Protein AF-A0AAV3WJQ6-F1 (afdb_monomer_lite)

Foldse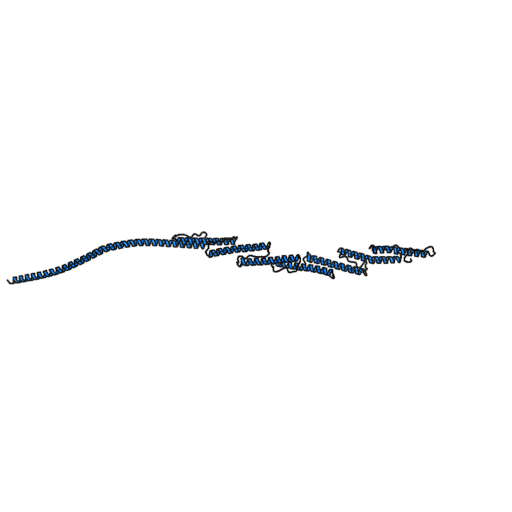ek 3Di:
DVPQDLPDADDLPPVCNVVRVVVNVVSVLSVVLVVLVVCCCCCVPPVVNLPRARDLPSDDDVSSVVSVVVRVVSCLVNVLVVLVVVLVVCVVVVNLVRARDQDDPNRGNDDPSNVVRVVSNVVSVQSVLLVVQVVVLCCCVPPVVVQPDARDGPPDDDPSVVVSVVSNVVSNLSSLLVVLVVVCVVCVVVPNLVRARDRDDDDPSVVVRVVSNVVSLQSVLLVVQLVVLCCCVVPVVVQPRARDGPPDDDPSVVVSVVSRVVSNLSRLLVVLVVVQVVCVVVVNLVRARDRDDDDPSVVVSVVSNVVSVQVVLQVVQLVVLVVCVVVVNADDARDRPPDDDPSVVVSVVSNVVRVVSRVVVVVVVVVVVVVVVVVVVVVVVVVVVVVVVVVVVVVVVVVVVVVVVVVVVVVVVVVVVVVVVVVVVVVVVVVVVVVVVVVVVVVVVVVD

Structure (mmCIF, N/CA/C/O backbone):
data_AF-A0AAV3WJQ6-F1
#
_entry.id   AF-A0AAV3WJQ6-F1
#
loop_
_atom_site.group_PDB
_atom_site.id
_atom_site.type_symbol
_atom_site.label_atom_id
_atom_site.label_alt_id
_atom_site.label_comp_id
_atom_site.label_asym_id
_atom_site.label_entity_id
_atom_site.label_seq_id
_atom_site.pdbx_PDB_ins_code
_atom_site.Cartn_x
_atom_site.Cartn_y
_atom_site.Cartn_z
_atom_site.occupancy
_atom_site.B_iso_or_equiv
_atom_site.auth_seq_id
_atom_site.auth_comp_id
_atom_site.auth_asym_id
_atom_site.auth_atom_id
_atom_site.pdbx_PDB_model_num
ATOM 1 N N . MET A 1 1 ? -66.742 9.494 92.016 1.00 59.69 1 MET A N 1
ATOM 2 C CA . MET A 1 1 ? -66.164 8.379 91.236 1.00 59.69 1 MET A CA 1
ATOM 3 C C . MET A 1 1 ? -67.146 7.681 90.290 1.00 59.69 1 MET A C 1
ATOM 5 O O . MET A 1 1 ? -66.699 6.804 89.562 1.00 59.69 1 MET A O 1
ATOM 9 N N . ARG A 1 2 ? -68.443 8.042 90.217 1.00 55.72 2 ARG A N 1
ATOM 10 C CA . ARG A 1 2 ? -69.219 7.664 89.020 1.00 55.72 2 ARG A CA 1
ATOM 11 C C . ARG A 1 2 ? -68.575 8.334 87.802 1.00 55.72 2 ARG A C 1
ATOM 13 O O . ARG A 1 2 ? -68.083 9.451 87.926 1.00 55.72 2 ARG A O 1
ATOM 20 N N . ASP A 1 3 ? -68.500 7.595 86.702 1.00 70.50 3 ASP A N 1
ATOM 21 C CA . ASP A 1 3 ? -67.992 8.056 85.404 1.00 70.50 3 ASP A CA 1
ATOM 22 C C . ASP A 1 3 ? -66.539 8.569 85.399 1.00 70.50 3 ASP A C 1
ATOM 24 O O . ASP A 1 3 ? -66.148 9.337 84.527 1.00 70.50 3 ASP A O 1
ATOM 28 N N . GLY A 1 4 ? -65.713 8.140 86.363 1.00 72.56 4 GLY A N 1
ATOM 29 C CA . GLY A 1 4 ? -64.303 8.546 86.428 1.00 72.56 4 GLY A CA 1
ATOM 30 C C . GLY A 1 4 ? -64.070 9.972 86.938 1.00 72.56 4 GLY A C 1
ATOM 31 O O . GLY A 1 4 ? -62.961 10.483 86.820 1.00 72.56 4 GLY A O 1
ATOM 32 N N . ASP A 1 5 ? -65.077 10.613 87.540 1.00 79.12 5 ASP A N 1
ATOM 33 C CA . ASP A 1 5 ? -64.906 11.917 88.183 1.00 79.12 5 ASP A CA 1
ATOM 34 C C . ASP A 1 5 ? -64.201 11.775 89.548 1.00 79.12 5 ASP A C 1
ATOM 36 O O . ASP A 1 5 ? -64.776 11.273 90.534 1.00 79.12 5 ASP A O 1
ATOM 40 N N . PHE A 1 6 ? -62.940 12.220 89.582 1.00 81.94 6 PHE A N 1
ATOM 41 C CA . PHE A 1 6 ? -62.073 12.256 90.760 1.00 81.94 6 PHE A CA 1
ATOM 42 C C . PHE A 1 6 ? -61.997 13.649 91.417 1.00 81.94 6 PHE A C 1
ATOM 44 O O . PHE A 1 6 ? -61.128 13.892 92.256 1.00 81.94 6 PHE A O 1
ATOM 51 N N . THR A 1 7 ? -62.913 14.572 91.107 1.00 79.44 7 THR A N 1
ATOM 52 C CA . THR A 1 7 ? -63.024 15.872 91.800 1.00 79.44 7 THR A CA 1
ATOM 53 C C . THR A 1 7 ? -63.850 15.790 93.092 1.00 79.44 7 THR A C 1
ATOM 55 O O . THR A 1 7 ? -63.660 16.588 94.007 1.00 79.44 7 THR A O 1
ATOM 58 N N . VAL A 1 8 ? -64.696 14.763 93.226 1.00 81.12 8 VAL A N 1
ATOM 59 C CA . VAL A 1 8 ? -65.560 14.527 94.398 1.00 81.12 8 VAL A CA 1
ATOM 60 C C . VAL A 1 8 ? -64.744 14.142 95.645 1.00 81.12 8 VAL A C 1
ATOM 62 O O . VAL A 1 8 ? -63.842 13.304 95.563 1.00 81.12 8 VAL A O 1
ATOM 65 N N . ARG A 1 9 ? -65.063 14.722 96.812 1.00 82.38 9 ARG A N 1
ATOM 66 C CA . ARG A 1 9 ? -64.449 14.413 98.123 1.00 82.38 9 ARG A CA 1
ATOM 67 C C . ARG A 1 9 ? -65.520 14.043 99.157 1.00 82.38 9 ARG A C 1
ATOM 69 O O . ARG A 1 9 ? -66.615 14.595 99.118 1.00 82.38 9 ARG A O 1
ATOM 76 N N . LEU A 1 10 ? -65.212 13.111 100.058 1.00 80.94 10 LEU A N 1
ATOM 77 C CA . LEU A 1 10 ? -66.038 12.791 101.228 1.00 80.94 10 LEU A CA 1
ATOM 78 C C . LEU A 1 10 ? -65.756 13.783 102.362 1.00 80.94 10 LEU A C 1
ATOM 80 O O . LEU A 1 10 ? -64.613 14.196 102.547 1.00 80.94 10 LEU A O 1
ATOM 84 N N . ASP A 1 11 ? -66.791 14.145 103.117 1.00 78.00 11 ASP A N 1
ATOM 85 C CA . ASP A 1 11 ? -66.680 15.021 104.289 1.00 78.00 11 ASP A CA 1
ATOM 86 C C . ASP A 1 11 ? -66.056 14.264 105.475 1.00 78.00 11 ASP A C 1
ATOM 88 O O . ASP A 1 11 ? -66.523 13.185 105.842 1.00 78.00 11 ASP A O 1
ATOM 92 N N . GLU A 1 12 ? -64.999 14.824 106.066 1.00 73.19 12 GLU A N 1
ATOM 93 C CA . GLU A 1 12 ? -64.230 14.208 107.157 1.00 73.19 12 GLU A CA 1
ATOM 94 C C . GLU A 1 12 ? -64.911 14.356 108.532 1.00 73.19 12 GLU A C 1
ATOM 96 O O . GLU A 1 12 ? -64.542 13.667 109.482 1.00 73.19 12 GLU A O 1
ATOM 101 N N . ASN A 1 13 ? -65.948 15.196 108.645 1.00 70.94 13 ASN A N 1
ATOM 102 C CA . ASN A 1 13 ? -66.600 15.528 109.919 1.00 70.94 13 ASN A CA 1
ATOM 103 C C . ASN A 1 13 ? -67.795 14.626 110.300 1.00 70.94 13 ASN A C 1
ATOM 105 O O . ASN A 1 13 ? -68.429 14.845 111.331 1.00 70.94 13 ASN A O 1
ATOM 109 N N . ASN A 1 14 ? -68.131 13.606 109.504 1.00 61.78 14 ASN A N 1
ATOM 110 C CA . ASN A 1 14 ? -69.386 12.842 109.630 1.00 61.78 14 ASN A CA 1
ATOM 111 C C . ASN A 1 14 ? -69.317 11.560 110.499 1.00 61.78 14 ASN A C 1
ATOM 113 O O . ASN A 1 14 ? -70.171 10.684 110.374 1.00 61.78 14 ASN A O 1
ATOM 117 N N . GLY A 1 15 ? -68.314 11.422 111.373 1.00 64.31 15 GLY A N 1
ATOM 118 C CA . GLY A 1 15 ? -68.121 10.228 112.215 1.00 64.31 15 GLY A CA 1
ATOM 119 C C . GLY A 1 15 ? -67.409 9.051 111.527 1.00 64.31 15 GLY A C 1
ATOM 120 O O . GLY A 1 15 ? -67.089 8.072 112.194 1.00 64.31 15 GLY A O 1
ATOM 121 N N . LEU A 1 16 ? -67.096 9.159 110.228 1.00 69.00 16 LEU A N 1
ATOM 122 C CA . LEU A 1 16 ? -66.288 8.207 109.446 1.00 69.00 16 LEU A CA 1
ATOM 123 C C . LEU A 1 16 ? -64.970 8.844 108.957 1.00 69.00 16 LEU A C 1
ATOM 125 O O . LEU A 1 16 ? -64.480 8.512 107.876 1.00 69.00 16 LEU A O 1
ATOM 129 N N . GLY A 1 17 ? -64.404 9.771 109.739 1.00 73.62 17 GLY A N 1
ATOM 130 C CA . GLY A 1 17 ? -63.291 10.642 109.333 1.00 73.62 17 GLY A CA 1
ATOM 131 C C . GLY A 1 17 ? -62.084 9.907 108.743 1.00 73.62 17 GLY A C 1
ATOM 132 O O . GLY A 1 17 ? -61.611 10.281 107.677 1.00 73.62 17 GLY A O 1
ATOM 133 N N . GLU A 1 18 ? -61.649 8.794 109.343 1.00 74.00 18 GLU A N 1
ATOM 134 C CA . GLU A 1 18 ? -60.526 8.003 108.809 1.00 74.00 18 GLU A CA 1
ATOM 135 C C . GLU A 1 18 ? -60.824 7.394 107.427 1.00 74.00 18 GLU A C 1
ATOM 137 O O . GLU A 1 18 ? -59.960 7.379 106.548 1.00 74.00 18 GLU A O 1
ATOM 142 N N . ILE A 1 19 ? -62.060 6.939 107.193 1.00 77.44 19 ILE A N 1
ATOM 143 C CA . ILE A 1 19 ? -62.484 6.382 105.900 1.00 77.44 19 ILE A CA 1
ATOM 144 C C . ILE A 1 19 ? -62.585 7.497 104.856 1.00 77.44 19 ILE A C 1
ATOM 146 O O . ILE A 1 19 ? -62.147 7.309 103.720 1.00 77.44 19 ILE A O 1
ATOM 150 N N . ALA A 1 20 ? -63.116 8.663 105.234 1.00 80.06 20 ALA A N 1
ATOM 151 C CA . ALA A 1 20 ? -63.182 9.834 104.365 1.00 80.06 20 ALA A CA 1
ATOM 152 C C . ALA A 1 20 ? -61.778 10.305 103.950 1.00 80.06 20 ALA A C 1
ATOM 154 O O . ALA A 1 20 ? -61.546 10.533 102.762 1.00 80.06 20 ALA A O 1
ATOM 155 N N . THR A 1 21 ? -60.819 10.349 104.879 1.00 82.50 21 THR A N 1
ATOM 156 C CA . THR A 1 21 ? -59.425 10.710 104.592 1.00 82.50 21 THR A CA 1
ATOM 157 C C . THR A 1 21 ? -58.754 9.710 103.649 1.00 82.50 21 THR A C 1
ATOM 159 O O . THR A 1 21 ? -58.182 10.116 102.635 1.00 82.50 21 THR A O 1
ATOM 162 N N . VAL A 1 22 ? -58.852 8.401 103.912 1.00 81.50 22 VAL A N 1
ATOM 163 C CA . VAL A 1 22 ? -58.259 7.359 103.048 1.00 81.50 22 VAL A CA 1
ATOM 164 C C . VAL A 1 22 ? -58.896 7.369 101.654 1.00 81.50 22 VAL A C 1
ATOM 166 O O . VAL A 1 22 ? -58.194 7.281 100.643 1.00 81.50 22 VAL A O 1
ATOM 169 N N . PHE A 1 23 ? -60.217 7.541 101.573 1.00 82.38 23 PHE A N 1
ATOM 170 C CA . PHE A 1 23 ? -60.932 7.665 100.305 1.00 82.38 23 PHE A CA 1
ATOM 171 C C . PHE A 1 23 ? -60.496 8.913 99.530 1.00 82.38 23 PHE A C 1
ATOM 173 O O . PHE A 1 23 ? -60.166 8.820 98.349 1.00 82.38 23 PHE A O 1
ATOM 180 N N . ASN A 1 24 ? -60.428 10.074 100.184 1.00 83.44 24 ASN A N 1
ATOM 181 C CA . ASN A 1 24 ? -59.987 11.323 99.562 1.00 83.44 24 ASN A CA 1
ATOM 182 C C . ASN A 1 24 ? -58.533 11.241 99.075 1.00 83.44 24 ASN A C 1
ATOM 184 O O . ASN A 1 24 ? -58.221 11.749 97.994 1.00 83.44 24 ASN A O 1
ATOM 188 N N . GLN A 1 25 ? -57.654 10.558 99.816 1.00 82.25 25 GLN A N 1
ATOM 189 C CA . GLN A 1 25 ? -56.284 10.264 99.385 1.00 82.25 25 GLN A CA 1
ATOM 190 C C . GLN A 1 25 ? -56.263 9.363 98.143 1.00 82.25 25 GLN A C 1
ATOM 192 O O . GLN A 1 25 ? -55.570 9.679 97.177 1.00 82.25 25 GLN A O 1
ATOM 197 N N . MET A 1 26 ? -57.061 8.292 98.114 1.00 81.62 26 MET A N 1
ATOM 198 C CA . MET A 1 26 ? -57.174 7.402 96.952 1.00 81.62 26 MET A CA 1
ATOM 199 C C . MET A 1 26 ? -57.709 8.132 95.711 1.00 81.62 26 MET A C 1
ATOM 201 O O . MET A 1 26 ? -57.198 7.941 94.608 1.00 81.62 26 MET A O 1
ATOM 205 N N . VAL A 1 27 ? -58.718 8.991 95.876 1.00 83.75 27 VAL A N 1
ATOM 206 C CA . VAL A 1 27 ? -59.260 9.818 94.790 1.00 83.75 27 VAL A CA 1
ATOM 207 C C . VAL A 1 27 ? -58.209 10.813 94.285 1.00 83.75 27 VAL A C 1
ATOM 209 O O . VAL A 1 27 ? -58.065 10.990 93.078 1.00 83.75 27 VAL A O 1
ATOM 212 N N . SER A 1 28 ? -57.430 11.419 95.185 1.00 84.38 28 SER A N 1
ATOM 213 C CA . SER A 1 28 ? -56.337 12.330 94.826 1.00 84.38 28 SER A CA 1
ATOM 214 C C . SER A 1 28 ? -55.247 11.633 93.999 1.00 84.38 28 SER A C 1
ATOM 216 O O . SER A 1 28 ? -54.836 12.153 92.962 1.00 84.38 28 SER A O 1
ATOM 218 N N . VAL A 1 29 ? -54.822 10.427 94.397 1.00 83.31 29 VAL A N 1
ATOM 219 C CA . VAL A 1 29 ? -53.823 9.635 93.653 1.00 83.31 29 VAL A CA 1
ATOM 220 C C . VAL A 1 29 ? -54.355 9.211 92.279 1.00 83.31 29 VAL A C 1
ATOM 222 O O . VAL A 1 29 ? -53.628 9.317 91.295 1.00 83.31 29 VAL A O 1
ATOM 225 N N . ASN A 1 30 ? -55.627 8.814 92.180 1.00 83.25 30 ASN A N 1
ATOM 226 C CA . ASN A 1 30 ? -56.271 8.499 90.901 1.00 83.25 30 ASN A CA 1
ATOM 227 C C . ASN A 1 30 ? -56.354 9.706 89.953 1.00 83.25 30 ASN A C 1
ATOM 229 O O . ASN A 1 30 ? -56.028 9.587 88.773 1.00 83.25 30 ASN A O 1
ATOM 233 N N . GLN A 1 31 ? -56.751 10.879 90.462 1.00 84.88 31 GLN A N 1
ATOM 234 C CA . GLN A 1 31 ? -56.797 12.108 89.663 1.00 84.88 31 GLN A CA 1
ATOM 235 C C . GLN A 1 31 ? -55.410 12.457 89.113 1.00 84.88 31 GLN A C 1
ATOM 237 O O . GLN A 1 31 ? -55.280 12.812 87.943 1.00 84.88 31 GLN A O 1
ATOM 242 N N . LYS A 1 32 ? -54.371 12.341 89.949 1.00 83.06 32 LYS A N 1
ATOM 243 C CA . LYS A 1 32 ? -52.980 12.558 89.536 1.00 83.06 32 LYS A CA 1
ATOM 244 C C . LYS A 1 32 ? -52.532 11.550 88.482 1.00 83.06 32 LYS A C 1
ATOM 246 O O . LYS A 1 32 ? -51.954 11.953 87.484 1.00 83.06 32 LYS A O 1
ATOM 251 N N . PHE A 1 33 ? -52.843 10.267 88.667 1.00 82.50 33 PHE A N 1
ATOM 252 C CA . PHE A 1 33 ? -52.517 9.210 87.707 1.00 82.50 33 PHE A CA 1
ATOM 253 C C . PHE A 1 33 ? -53.078 9.517 86.312 1.00 82.50 33 PHE A C 1
ATOM 255 O O . PHE A 1 33 ? -52.342 9.490 85.330 1.00 82.50 33 PHE A O 1
ATOM 262 N N . VAL A 1 34 ? -54.358 9.891 86.220 1.00 81.44 34 VAL A N 1
ATOM 263 C CA . VAL A 1 34 ? -54.983 10.264 84.940 1.00 81.44 34 VAL A CA 1
ATOM 264 C C . VAL A 1 34 ? -54.354 11.529 84.349 1.00 81.44 34 VAL A C 1
ATOM 266 O O . VAL A 1 34 ? -54.080 11.570 83.150 1.00 81.44 34 VAL A O 1
ATOM 269 N N . ASN A 1 35 ? -54.071 12.536 85.180 1.00 83.69 35 ASN A N 1
ATOM 270 C CA . ASN A 1 35 ? -53.439 13.777 84.729 1.00 83.69 35 ASN A CA 1
ATOM 271 C C . ASN A 1 35 ? -52.022 13.560 84.180 1.00 83.69 35 ASN A C 1
ATOM 273 O O . ASN A 1 35 ? -51.622 14.287 83.279 1.00 83.69 35 ASN A O 1
ATOM 277 N N . GLU A 1 36 ? -51.284 12.566 84.677 1.00 82.88 36 GLU A N 1
ATOM 278 C CA . GLU A 1 36 ? -49.950 12.207 84.176 1.00 82.88 36 GLU A CA 1
ATOM 279 C C . GLU A 1 36 ? -49.996 11.385 82.872 1.00 82.88 36 GLU A C 1
ATOM 281 O O . GLU A 1 36 ? -49.070 11.448 82.062 1.00 82.88 36 GLU A O 1
ATOM 286 N N . LEU A 1 37 ? -51.084 10.650 82.609 1.00 79.06 37 LEU A N 1
ATOM 287 C CA . LEU A 1 37 ? -51.245 9.884 81.365 1.00 79.06 37 LEU A CA 1
ATOM 288 C C . LEU A 1 37 ? -51.600 10.759 80.152 1.00 79.06 37 LEU A C 1
ATOM 290 O O . LEU A 1 37 ? -51.193 10.448 79.030 1.00 79.06 37 LEU A O 1
ATOM 294 N N . ILE A 1 38 ? -52.330 11.860 80.354 1.00 80.88 38 ILE A N 1
ATOM 295 C CA . ILE A 1 38 ? -52.763 12.760 79.268 1.00 80.88 38 ILE A CA 1
ATOM 296 C C . ILE A 1 38 ? -51.564 13.361 78.495 1.00 80.88 38 ILE A C 1
ATOM 298 O O . ILE A 1 38 ? -51.551 13.259 77.265 1.00 80.88 38 ILE A O 1
ATOM 302 N N . PRO A 1 39 ? -50.518 13.914 79.147 1.00 78.06 39 PRO A N 1
ATOM 303 C CA . PRO A 1 39 ? -49.342 14.450 78.461 1.00 78.06 39 PRO A CA 1
ATOM 304 C C . PRO A 1 39 ? -48.526 13.409 77.692 1.00 78.06 39 PRO A C 1
ATOM 306 O O . PRO A 1 39 ? -47.880 13.766 76.701 1.00 78.06 39 PRO A O 1
ATOM 309 N N . ILE A 1 40 ? -48.520 12.147 78.140 1.00 77.00 40 ILE A N 1
ATOM 310 C CA . ILE A 1 40 ? -47.870 11.038 77.425 1.00 77.00 40 ILE A CA 1
ATOM 311 C C . ILE A 1 40 ? -48.646 10.730 76.155 1.00 77.00 40 ILE A C 1
ATOM 313 O O . ILE A 1 40 ? -48.056 10.689 75.079 1.00 77.00 40 ILE A O 1
ATOM 317 N N . HIS A 1 41 ? -49.966 10.580 76.266 1.00 74.56 41 HIS A N 1
ATOM 318 C CA . HIS A 1 41 ? -50.829 10.368 75.112 1.00 74.56 41 HIS A CA 1
ATOM 319 C C . HIS A 1 41 ? -50.674 11.497 74.079 1.00 74.56 41 HIS A C 1
ATOM 321 O O . HIS A 1 41 ? -50.383 11.221 72.919 1.00 74.56 41 HIS A O 1
ATOM 327 N N . GLN A 1 42 ? -50.782 12.763 74.496 1.00 76.62 42 GLN A N 1
ATOM 328 C CA . GLN A 1 42 ? -50.598 13.921 73.607 1.00 76.62 42 GLN A CA 1
ATOM 329 C C . GLN A 1 42 ? -49.186 13.974 73.011 1.00 76.62 42 GLN A C 1
ATOM 331 O O . GLN A 1 42 ? -49.020 14.166 71.810 1.00 76.62 42 GLN A O 1
ATOM 336 N N . GLY A 1 43 ? -48.154 13.729 73.824 1.00 74.62 43 GLY A N 1
ATOM 337 C CA . GLY A 1 43 ? -46.769 13.720 73.356 1.00 74.62 43 GLY A CA 1
ATOM 338 C C . GLY A 1 43 ? -46.508 12.663 72.283 1.00 74.62 43 GLY A C 1
ATOM 339 O O . GLY A 1 43 ? -45.862 12.964 71.283 1.00 74.62 43 GLY A O 1
ATOM 340 N N . VAL A 1 44 ? -47.033 11.449 72.463 1.00 71.19 44 VAL A N 1
ATOM 341 C CA . VAL A 1 44 ? -46.847 10.334 71.524 1.00 71.19 44 VAL A CA 1
ATOM 342 C C . VAL A 1 44 ? -47.699 10.508 70.263 1.00 71.19 44 VAL A C 1
ATOM 344 O O . VAL A 1 44 ? -47.200 10.266 69.167 1.00 71.19 44 VAL A O 1
ATOM 347 N N . VAL A 1 45 ? -48.959 10.930 70.400 1.00 68.06 45 VAL A N 1
ATOM 348 C CA . VAL A 1 45 ? -49.929 10.967 69.291 1.00 68.06 45 VAL A CA 1
ATOM 349 C C . VAL A 1 45 ? -49.848 12.258 68.473 1.00 68.06 45 VAL A C 1
ATOM 351 O O . VAL A 1 45 ? -49.933 12.200 67.250 1.00 68.06 45 VAL A O 1
ATOM 354 N N . GLU A 1 46 ? -49.682 13.415 69.115 1.00 67.06 46 GLU A N 1
ATOM 355 C CA . GLU A 1 46 ? -49.757 14.721 68.441 1.00 67.06 46 GLU A CA 1
ATOM 356 C C . GLU A 1 46 ? -48.372 15.275 68.092 1.00 67.06 46 GLU A C 1
ATOM 358 O O . GLU A 1 46 ? -48.185 15.865 67.030 1.00 67.06 46 GLU A O 1
ATOM 363 N N . GLU A 1 47 ? -47.385 15.079 68.973 1.00 68.19 47 GLU A N 1
ATOM 364 C CA . GLU A 1 47 ? -46.062 15.704 68.836 1.00 68.19 47 GLU A CA 1
ATOM 365 C C . GLU A 1 47 ? -44.971 14.745 68.327 1.00 68.19 47 GLU A C 1
ATOM 367 O O . GLU A 1 47 ? -43.857 15.187 68.041 1.00 68.19 47 GLU A O 1
ATOM 372 N N . GLY A 1 48 ? -45.236 13.432 68.277 1.00 66.81 48 GLY A N 1
ATOM 373 C CA . GLY A 1 48 ? -44.216 12.408 68.002 1.00 66.81 48 GLY A CA 1
ATOM 374 C C . GLY A 1 48 ? -43.087 12.360 69.047 1.00 66.81 48 GLY A C 1
ATOM 375 O O . GLY A 1 48 ? -42.036 11.761 68.815 1.00 66.81 48 GLY A O 1
ATOM 376 N N . LYS A 1 49 ? -43.280 12.996 70.211 1.00 73.81 49 LYS A N 1
ATOM 377 C CA . LYS A 1 49 ? -42.336 13.030 71.333 1.00 73.81 49 LYS A CA 1
ATOM 378 C C . LYS A 1 49 ? -42.515 11.792 72.189 1.00 73.81 49 LYS A C 1
ATOM 380 O O . LYS A 1 49 ? -43.217 11.775 73.197 1.00 73.81 49 LYS A O 1
ATOM 385 N N . VAL A 1 50 ? -41.803 10.766 71.773 1.00 68.75 50 VAL A N 1
ATOM 386 C CA . VAL A 1 50 ? -41.889 9.412 72.301 1.00 68.75 50 VAL A CA 1
ATOM 387 C C . VAL A 1 50 ? -41.131 9.179 73.621 1.00 68.75 50 VAL A C 1
ATOM 389 O O . VAL A 1 50 ? -41.270 8.131 74.237 1.00 68.75 50 VAL A O 1
ATOM 392 N N . ASN A 1 51 ? -40.390 10.174 74.113 1.00 70.62 51 ASN A N 1
ATOM 393 C CA . ASN A 1 51 ? -39.516 10.031 75.286 1.00 70.62 51 ASN A CA 1
ATOM 394 C C . ASN A 1 51 ? -40.183 10.454 76.612 1.00 70.62 51 ASN A C 1
ATOM 396 O O . ASN A 1 51 ? -39.506 10.540 77.636 1.00 70.62 51 ASN A O 1
ATOM 400 N N . LYS A 1 52 ? -41.478 10.807 76.608 1.00 74.00 52 LYS A N 1
ATOM 401 C CA . LYS A 1 52 ? -42.185 11.234 77.828 1.00 74.00 52 LYS A CA 1
ATOM 402 C C . LYS A 1 52 ? -42.532 10.014 78.690 1.00 74.00 52 LYS A C 1
ATOM 404 O O . LYS A 1 52 ? -43.169 9.083 78.209 1.00 74.00 52 LYS A O 1
ATOM 409 N N . GLN A 1 53 ? -42.153 10.058 79.965 1.00 76.56 53 GLN A N 1
ATOM 410 C CA . GLN A 1 53 ? -42.437 9.031 80.974 1.00 76.56 53 GLN A CA 1
ATOM 411 C C . GLN A 1 53 ? -43.112 9.671 82.190 1.00 76.56 53 GLN A C 1
ATOM 413 O O . GLN A 1 53 ? -42.841 10.834 82.499 1.00 76.56 53 GLN A O 1
ATOM 418 N N . VAL A 1 54 ? -43.952 8.914 82.901 1.00 77.88 54 VAL A N 1
ATOM 419 C CA . VAL A 1 54 ? -44.540 9.395 84.162 1.00 77.88 54 VAL A CA 1
ATOM 420 C C . VAL A 1 54 ? -43.499 9.308 85.273 1.00 77.88 54 VAL A C 1
ATOM 422 O O . VAL A 1 54 ? -42.817 8.292 85.421 1.00 77.88 54 VAL A O 1
ATOM 425 N N . ALA A 1 55 ? -43.399 10.353 86.094 1.00 76.56 55 ALA A N 1
ATOM 426 C CA . ALA A 1 55 ? -42.495 10.376 87.236 1.00 76.56 55 ALA A CA 1
ATOM 427 C C . ALA A 1 55 ? -42.974 9.456 88.380 1.00 76.56 55 ALA A C 1
ATOM 429 O O . ALA A 1 55 ? -44.075 9.606 88.905 1.00 76.56 55 ALA A O 1
ATOM 430 N N . HIS A 1 56 ? -42.101 8.563 88.863 1.00 69.00 56 HIS A N 1
ATOM 431 C CA . HIS A 1 56 ? -42.426 7.625 89.956 1.00 69.00 56 HIS A CA 1
ATOM 432 C C . HIS A 1 56 ? -42.612 8.290 91.333 1.00 69.00 56 HIS A C 1
ATOM 434 O O . HIS A 1 56 ? -43.153 7.671 92.245 1.00 69.00 56 HIS A O 1
ATOM 440 N N . LYS A 1 57 ? -42.145 9.534 91.520 1.00 66.94 57 LYS A N 1
ATOM 441 C CA . LYS A 1 57 ? -41.994 10.168 92.846 1.00 66.94 57 LYS A CA 1
ATOM 442 C C . LYS A 1 57 ? -43.309 10.372 93.609 1.00 66.94 57 LYS A C 1
ATOM 444 O O . LYS A 1 57 ? -43.268 10.560 94.822 1.00 66.94 57 LYS A O 1
ATOM 449 N N . GLU A 1 58 ? -44.450 10.325 92.927 1.00 69.38 58 GLU A N 1
ATOM 450 C CA . GLU A 1 58 ? -45.760 10.629 93.515 1.00 69.38 58 GLU A CA 1
ATOM 451 C C . GLU A 1 58 ? -46.667 9.406 93.727 1.00 69.38 58 GLU A C 1
ATOM 453 O O . GLU A 1 58 ? -47.715 9.528 94.364 1.00 69.38 58 GLU A O 1
ATOM 458 N N . PHE A 1 59 ? -46.260 8.223 93.257 1.00 79.75 59 PHE A N 1
ATOM 459 C CA . PHE A 1 59 ? -47.061 6.997 93.314 1.00 79.75 59 PHE A CA 1
ATOM 460 C C . PHE A 1 59 ? -46.412 5.956 94.231 1.00 79.75 59 PHE A C 1
ATOM 462 O O . PHE A 1 59 ? -45.190 5.811 94.258 1.00 79.75 59 PHE A O 1
ATOM 469 N N . LYS A 1 60 ? -47.227 5.218 94.996 1.00 79.06 60 LYS A N 1
ATOM 470 C CA . LYS A 1 60 ? -46.769 4.144 95.896 1.00 79.06 60 LYS A CA 1
ATOM 471 C C . LYS A 1 60 ? -47.573 2.863 95.678 1.00 79.06 60 LYS A C 1
ATOM 473 O O . LYS A 1 60 ? -48.765 2.916 95.374 1.00 79.06 60 LYS A O 1
ATOM 478 N N . GLY A 1 61 ? -46.940 1.713 95.908 1.00 81.88 61 GLY A N 1
ATOM 479 C CA . GLY A 1 61 ? -47.590 0.402 95.836 1.00 81.88 61 GLY A CA 1
ATOM 480 C C . GLY A 1 61 ? -47.979 0.015 94.406 1.00 81.88 61 GLY A C 1
ATOM 481 O O . GLY A 1 61 ? -47.199 0.185 93.474 1.00 81.88 61 GLY A O 1
ATOM 482 N N . THR A 1 62 ? -49.194 -0.500 94.218 1.00 80.25 62 THR A N 1
ATOM 483 C CA . THR A 1 62 ? -49.703 -0.955 92.908 1.00 80.25 62 THR A CA 1
ATOM 484 C C . THR A 1 62 ? -49.849 0.165 91.873 1.00 80.25 62 THR A C 1
ATOM 486 O O . THR A 1 62 ? -49.803 -0.101 90.672 1.00 80.25 62 THR A O 1
ATOM 489 N N . TRP A 1 63 ? -49.963 1.422 92.311 1.00 81.75 63 TRP A N 1
ATOM 490 C CA . TRP A 1 63 ? -49.936 2.586 91.420 1.00 81.75 63 TRP A CA 1
ATOM 491 C C . TRP A 1 63 ? -48.576 2.754 90.747 1.00 81.75 63 TRP A C 1
ATOM 493 O O . TRP A 1 63 ? -48.527 3.036 89.554 1.00 81.75 63 TRP A O 1
ATOM 503 N N . THR A 1 64 ? -47.484 2.509 91.480 1.00 84.00 64 THR A N 1
ATOM 504 C CA . THR A 1 64 ? -46.131 2.488 90.912 1.00 84.00 64 THR A CA 1
ATOM 505 C C . THR A 1 64 ? -46.033 1.389 89.861 1.00 84.00 64 THR A C 1
ATOM 507 O O . THR A 1 64 ? -45.716 1.691 88.724 1.00 84.00 64 THR A O 1
ATOM 510 N N . ALA A 1 65 ? -46.465 0.162 90.175 1.00 83.25 65 ALA A N 1
ATOM 511 C CA . ALA A 1 65 ? -46.455 -0.943 89.210 1.00 83.25 65 ALA A CA 1
ATOM 512 C C . ALA A 1 65 ? -47.275 -0.654 87.932 1.00 83.25 65 ALA A C 1
ATOM 514 O O . ALA A 1 65 ? -46.921 -1.112 86.850 1.00 83.25 65 ALA A O 1
ATOM 515 N N . SER A 1 66 ? -48.362 0.119 88.040 1.00 82.44 66 SER A N 1
ATOM 516 C CA . SER A 1 66 ? -49.175 0.523 86.882 1.00 82.44 66 SER A CA 1
ATOM 517 C C . SER A 1 66 ? -48.460 1.560 86.011 1.00 82.44 66 SER A C 1
ATOM 519 O O . SER A 1 66 ? -48.491 1.461 84.786 1.00 82.44 66 SER A O 1
ATOM 521 N N . ILE A 1 67 ? -47.790 2.535 86.636 1.00 83.69 67 ILE A N 1
ATOM 522 C CA . ILE A 1 67 ? -46.927 3.498 85.942 1.00 83.69 67 ILE A CA 1
ATOM 523 C C . ILE A 1 67 ? -45.746 2.794 85.276 1.00 83.69 67 ILE A C 1
ATOM 525 O O . ILE A 1 67 ? -45.458 3.070 84.114 1.00 83.69 67 ILE A O 1
ATOM 529 N N . ASP A 1 68 ? -45.116 1.853 85.976 1.00 83.25 68 ASP A N 1
ATOM 530 C CA . ASP A 1 68 ? -44.008 1.053 85.461 1.00 83.25 68 ASP A CA 1
ATOM 531 C C . ASP A 1 68 ? -44.452 0.286 84.211 1.00 83.25 68 ASP A C 1
ATOM 533 O O . ASP A 1 68 ? -43.789 0.369 83.184 1.00 83.25 68 ASP A O 1
ATOM 537 N N . ALA A 1 69 ? -45.623 -0.360 84.245 1.00 84.06 69 ALA A N 1
ATOM 538 C CA . ALA A 1 69 ? -46.170 -1.080 83.096 1.00 84.06 69 ALA A CA 1
ATOM 539 C C . ALA A 1 69 ? -46.447 -0.166 81.886 1.00 84.06 69 ALA A C 1
ATOM 541 O O . ALA A 1 69 ? -46.161 -0.544 80.749 1.00 84.06 69 ALA A O 1
ATOM 542 N N . VAL A 1 70 ? -46.979 1.045 82.106 1.00 82.56 70 VAL A N 1
ATOM 543 C CA . VAL A 1 70 ? -47.202 2.024 81.027 1.00 82.56 70 VAL A CA 1
ATOM 544 C C . VAL A 1 70 ? -45.872 2.521 80.461 1.00 82.56 70 VAL A C 1
ATOM 546 O O . VAL A 1 70 ? -45.692 2.515 79.243 1.00 82.56 70 VAL A O 1
ATOM 549 N N . ASN A 1 71 ? -44.929 2.909 81.320 1.00 83.25 71 ASN A N 1
ATOM 550 C CA . ASN A 1 71 ? -43.604 3.370 80.908 1.00 83.25 71 ASN A CA 1
ATOM 551 C C . ASN A 1 71 ? -42.831 2.260 80.171 1.00 83.25 71 ASN A C 1
ATOM 553 O O . ASN A 1 71 ? -42.217 2.529 79.140 1.00 83.25 71 ASN A O 1
ATOM 557 N N . GLU A 1 72 ? -42.896 1.006 80.632 1.00 82.50 72 GLU A N 1
ATOM 558 C CA . GLU A 1 72 ? -42.312 -0.153 79.945 1.00 82.50 72 GLU A CA 1
ATOM 559 C C . GLU A 1 72 ? -42.955 -0.391 78.578 1.00 82.50 72 GLU A C 1
ATOM 561 O O . GLU A 1 72 ? -42.240 -0.662 77.609 1.00 82.50 72 GLU A O 1
ATOM 566 N N . MET A 1 73 ? -44.281 -0.260 78.464 1.00 82.69 73 MET A N 1
ATOM 567 C CA . MET A 1 73 ? -44.979 -0.393 77.185 1.00 82.69 73 MET A CA 1
ATOM 568 C C . MET A 1 73 ? -44.551 0.704 76.205 1.00 82.69 73 MET A C 1
ATOM 570 O O . MET A 1 73 ? -44.235 0.398 75.056 1.00 82.69 73 MET A O 1
ATOM 574 N N . VAL A 1 74 ? -44.486 1.960 76.660 1.00 81.62 74 VAL A N 1
ATOM 575 C CA . VAL A 1 74 ? -43.994 3.089 75.857 1.00 81.62 74 VAL A CA 1
ATOM 576 C C . VAL A 1 74 ? -42.558 2.812 75.414 1.00 81.62 74 VAL A C 1
ATOM 578 O O . VAL A 1 74 ? -42.305 2.749 74.217 1.00 81.62 74 VAL A O 1
ATOM 581 N N . ASN A 1 75 ? -41.638 2.516 76.332 1.00 79.50 75 ASN A N 1
ATOM 582 C CA . ASN A 1 75 ? -40.239 2.227 75.993 1.00 79.50 75 ASN A CA 1
ATOM 583 C C . ASN A 1 75 ? -40.104 1.058 74.997 1.00 79.50 75 ASN A C 1
ATOM 585 O O . ASN A 1 75 ? -39.318 1.134 74.051 1.00 79.50 75 ASN A O 1
ATOM 589 N N . SER A 1 76 ? -40.915 0.007 75.158 1.00 80.06 76 SER A N 1
ATOM 590 C CA . SER A 1 76 ? -40.918 -1.175 74.283 1.00 80.06 76 SER A CA 1
ATOM 591 C C . SER A 1 76 ? -41.422 -0.896 72.861 1.00 80.06 76 SER A C 1
ATOM 593 O O . SER A 1 76 ? -41.090 -1.647 71.945 1.00 80.06 76 SER A O 1
ATOM 595 N N . LEU A 1 77 ? -42.216 0.160 72.656 1.00 80.50 77 LEU A N 1
ATOM 596 C CA . LEU A 1 77 ? -42.673 0.610 71.334 1.00 80.50 77 LEU A CA 1
ATOM 597 C C . LEU A 1 77 ? -41.738 1.671 70.735 1.00 80.50 77 LEU A C 1
ATOM 599 O O . LEU A 1 77 ? -41.492 1.701 69.527 1.00 80.50 77 LEU A O 1
ATOM 603 N N . VAL A 1 78 ? -41.218 2.547 71.587 1.00 81.56 78 VAL A N 1
ATOM 604 C CA . VAL A 1 78 ? -40.472 3.742 71.203 1.00 81.56 78 VAL A CA 1
ATOM 605 C C . VAL A 1 78 ? -39.053 3.412 70.772 1.00 81.56 78 VAL A C 1
ATOM 607 O O . VAL A 1 78 ? -38.644 3.833 69.689 1.00 81.56 78 VAL A O 1
ATOM 610 N N . ASN A 1 79 ? -38.330 2.612 71.560 1.00 82.06 79 ASN A N 1
ATOM 611 C CA . ASN A 1 79 ? -36.932 2.294 71.272 1.00 82.06 79 ASN A CA 1
ATOM 612 C C . ASN A 1 79 ? -36.763 1.632 69.886 1.00 82.06 79 ASN A C 1
ATOM 614 O O . ASN A 1 79 ? -35.968 2.135 69.090 1.00 82.06 79 ASN A O 1
ATOM 618 N N . PRO A 1 80 ? -37.552 0.600 69.506 1.00 84.75 80 PRO A N 1
ATOM 619 C CA . PRO A 1 80 ? -37.486 0.035 68.156 1.00 84.75 80 PRO A CA 1
ATOM 620 C C . PRO A 1 80 ? -37.840 1.033 67.047 1.00 84.75 80 PRO A C 1
ATOM 622 O O . PRO A 1 80 ? -37.306 0.944 65.946 1.00 84.75 80 PRO A O 1
ATOM 625 N N . THR A 1 81 ? -38.742 1.981 67.308 1.00 84.81 81 THR A N 1
ATOM 626 C CA . THR A 1 81 ? -39.159 2.975 66.307 1.00 84.81 81 THR A CA 1
ATOM 627 C C . THR A 1 81 ? -38.043 3.983 66.027 1.00 84.81 81 THR A C 1
ATOM 629 O O . THR A 1 81 ? -37.784 4.303 64.866 1.00 84.81 81 THR A O 1
ATOM 632 N N . ILE A 1 82 ? -37.334 4.427 67.070 1.00 85.25 82 ILE A N 1
ATOM 633 C CA . ILE A 1 82 ? -36.137 5.269 66.936 1.00 85.25 82 ILE A CA 1
ATOM 634 C C . ILE A 1 82 ? -35.049 4.521 66.156 1.00 85.25 82 ILE A C 1
ATOM 636 O O . ILE A 1 82 ? -34.462 5.083 65.233 1.00 85.25 82 ILE A O 1
ATOM 640 N N . GLU A 1 83 ? -34.832 3.239 66.457 1.00 86.88 83 GLU A N 1
ATOM 641 C CA . GLU A 1 83 ? -33.852 2.416 65.741 1.00 86.88 83 GLU A CA 1
ATOM 642 C C . GLU A 1 83 ? -34.204 2.209 64.262 1.00 86.88 83 GLU A C 1
ATOM 644 O O . GLU A 1 83 ? -33.338 2.321 63.394 1.00 86.88 83 GLU A O 1
ATOM 649 N N . ILE A 1 84 ? -35.481 1.985 63.936 1.00 90.19 84 ILE A N 1
ATOM 650 C CA . ILE A 1 84 ? -35.944 1.941 62.540 1.00 90.19 84 ILE A CA 1
ATOM 651 C C . ILE A 1 84 ? -35.638 3.268 61.838 1.00 90.19 84 ILE A C 1
ATOM 653 O O . ILE A 1 84 ? -35.098 3.264 60.731 1.00 90.19 84 ILE A O 1
ATOM 657 N N . ALA A 1 85 ? -35.949 4.400 62.476 1.00 88.69 85 ALA A N 1
ATOM 658 C CA . ALA A 1 85 ? -35.685 5.720 61.914 1.00 88.69 85 ALA A CA 1
ATOM 659 C C . ALA A 1 85 ? -34.182 5.963 61.700 1.00 88.69 85 ALA A C 1
ATOM 661 O O . ALA A 1 85 ? -33.801 6.496 60.658 1.00 88.69 85 ALA A O 1
ATOM 662 N N . ARG A 1 86 ? -33.324 5.519 62.628 1.00 92.44 86 ARG A N 1
ATOM 663 C CA . ARG A 1 86 ? -31.861 5.596 62.501 1.00 92.44 86 ARG A CA 1
ATOM 664 C C . ARG A 1 86 ? -31.362 4.819 61.284 1.00 92.44 86 ARG A C 1
ATOM 666 O O . ARG A 1 86 ? -30.619 5.376 60.479 1.00 92.44 86 ARG A O 1
ATOM 673 N N . VAL A 1 87 ? -31.783 3.561 61.126 1.00 93.06 87 VAL A N 1
ATOM 674 C CA . VAL A 1 87 ? -31.360 2.716 59.996 1.00 93.06 87 VAL A CA 1
ATOM 675 C C . VAL A 1 87 ? -31.875 3.281 58.674 1.00 93.06 87 VAL A C 1
ATOM 677 O O . VAL A 1 87 ? -31.111 3.396 57.721 1.00 93.06 87 VAL A O 1
ATOM 680 N N . LEU A 1 88 ? -33.138 3.713 58.610 1.00 91.75 88 LEU A N 1
ATOM 681 C CA . LEU A 1 88 ? -33.685 4.366 57.416 1.00 91.75 88 LEU A CA 1
ATOM 682 C C . LEU A 1 88 ? -32.936 5.659 57.077 1.00 91.75 88 LEU A C 1
ATOM 684 O O . LEU A 1 88 ? -32.661 5.920 55.905 1.00 91.75 88 LEU A O 1
ATOM 688 N N . HIS A 1 89 ? -32.568 6.451 58.086 1.00 92.38 89 HIS A N 1
ATOM 689 C CA . HIS A 1 89 ? -31.765 7.650 57.886 1.00 92.38 89 HIS A CA 1
ATOM 690 C C . HIS A 1 89 ? -30.376 7.311 57.328 1.00 92.38 89 HIS A C 1
ATOM 692 O O . HIS A 1 89 ? -29.953 7.935 56.356 1.00 92.38 89 HIS A O 1
ATOM 698 N N . ALA A 1 90 ? -29.700 6.295 57.871 1.00 93.19 90 ALA A N 1
ATOM 699 C CA . ALA A 1 90 ? -28.409 5.827 57.369 1.00 93.19 90 ALA A CA 1
ATOM 700 C C . ALA A 1 90 ? -28.494 5.362 55.904 1.00 93.19 90 ALA A C 1
ATOM 702 O O . ALA A 1 90 ? -27.745 5.855 55.060 1.00 93.19 90 ALA A O 1
ATOM 703 N N . VAL A 1 91 ? -29.490 4.532 55.571 1.00 92.50 91 VAL A N 1
ATOM 704 C CA . VAL A 1 91 ? -29.754 4.082 54.193 1.00 92.50 91 VAL A CA 1
ATOM 705 C C . VAL A 1 91 ? -30.004 5.270 53.262 1.00 92.50 91 VAL A C 1
ATOM 707 O O . VAL A 1 91 ? -29.456 5.312 52.164 1.00 92.50 91 VAL A O 1
ATOM 710 N N . SER A 1 92 ? -30.762 6.281 53.703 1.00 92.50 92 SER A N 1
ATOM 711 C CA . SER A 1 92 ? -31.011 7.495 52.907 1.00 92.50 92 SER A CA 1
ATOM 712 C C . SER A 1 92 ? -29.746 8.319 52.627 1.00 92.50 92 SER A C 1
ATOM 714 O O . SER A 1 92 ? -29.695 9.063 51.650 1.00 92.50 92 SER A O 1
ATOM 716 N N . LYS A 1 93 ? -28.717 8.183 53.472 1.00 93.88 93 LYS A N 1
ATOM 717 C CA . LYS A 1 93 ? -27.396 8.803 53.306 1.00 93.88 93 LYS A CA 1
ATOM 718 C C . LYS A 1 93 ? -26.415 7.915 52.532 1.00 93.88 93 LYS A C 1
ATOM 720 O O . LYS A 1 93 ? -25.291 8.346 52.297 1.00 93.88 93 LYS A O 1
ATOM 725 N N . GLY A 1 94 ? -26.834 6.714 52.129 1.00 89.50 94 GLY A N 1
ATOM 726 C CA . GLY A 1 94 ? -25.995 5.726 51.450 1.00 89.50 94 GLY A CA 1
ATOM 727 C C . GLY A 1 94 ? -25.126 4.880 52.386 1.00 89.50 94 GLY A C 1
ATOM 728 O O . GLY A 1 94 ? -24.311 4.104 51.898 1.00 89.50 94 GLY A O 1
ATOM 729 N N . ASP A 1 95 ? -25.288 4.991 53.710 1.00 92.50 95 ASP A N 1
ATOM 730 C CA . ASP A 1 95 ? -24.607 4.112 54.664 1.00 92.50 95 ASP A CA 1
ATOM 731 C C . ASP A 1 95 ? -25.396 2.806 54.827 1.00 92.50 95 ASP A C 1
ATOM 733 O O . ASP A 1 95 ? -26.357 2.712 55.594 1.00 92.50 95 ASP A O 1
ATOM 737 N N . LEU A 1 96 ? -24.974 1.792 54.072 1.00 91.81 96 LEU A N 1
ATOM 738 C CA . LEU A 1 96 ? -25.565 0.453 54.059 1.00 91.81 96 LEU A CA 1
ATOM 739 C C . LEU A 1 96 ? -24.869 -0.514 55.034 1.00 91.81 96 LEU A C 1
ATOM 741 O O . LEU A 1 96 ? -25.148 -1.712 55.022 1.00 91.81 96 LEU A O 1
ATOM 745 N N . SER A 1 97 ? -23.968 -0.011 55.886 1.00 90.94 97 SER A N 1
ATOM 746 C CA . SER A 1 97 ? -23.350 -0.807 56.955 1.00 90.94 97 SER A CA 1
ATOM 747 C C . SER A 1 97 ? -24.233 -0.888 58.206 1.00 90.94 97 SER A C 1
ATOM 749 O O . SER A 1 97 ? -24.122 -1.829 58.995 1.00 90.94 97 SER A O 1
ATOM 751 N N . GLN A 1 98 ? -25.143 0.076 58.378 1.00 91.81 98 GLN A N 1
ATOM 752 C CA . GLN A 1 98 ? -26.010 0.175 59.548 1.00 91.81 98 GLN A CA 1
ATOM 753 C C . GLN A 1 98 ? -27.166 -0.821 59.473 1.00 91.81 98 GLN A C 1
ATOM 755 O O . GLN A 1 98 ? -27.975 -0.797 58.547 1.00 91.81 98 GLN A O 1
ATOM 760 N N . LYS A 1 99 ? -27.287 -1.657 60.506 1.00 91.94 99 LYS A N 1
ATOM 761 C CA . LYS A 1 99 ? -28.370 -2.634 60.652 1.00 91.94 99 LYS A CA 1
ATOM 762 C C . LYS A 1 99 ? -29.210 -2.354 61.888 1.00 91.94 99 LYS A C 1
ATOM 764 O O . LYS A 1 99 ? -28.743 -1.755 62.856 1.00 91.94 99 LYS A O 1
ATOM 769 N N . PHE A 1 100 ? -30.453 -2.815 61.839 1.00 92.19 100 PHE A N 1
ATOM 770 C CA . PHE A 1 100 ? -31.358 -2.842 62.974 1.00 92.19 100 PHE A CA 1
ATOM 771 C C . PHE A 1 100 ? -30.902 -3.917 63.962 1.00 92.19 100 PHE A C 1
ATOM 773 O O . PHE A 1 100 ? -30.761 -5.091 63.593 1.00 92.19 100 PHE A O 1
ATOM 780 N N . GLU A 1 101 ? -30.686 -3.519 65.211 1.00 88.56 101 GLU A N 1
ATOM 781 C CA . GLU A 1 101 ? -30.272 -4.425 66.275 1.00 88.56 101 GLU A CA 1
ATOM 782 C C . GLU A 1 101 ? -31.457 -5.305 66.697 1.00 88.56 101 GLU A C 1
ATOM 784 O O . GLU A 1 101 ? -32.507 -4.816 67.102 1.00 88.56 101 GLU A O 1
ATOM 789 N N . LEU A 1 102 ? -31.329 -6.626 66.547 1.00 85.56 102 LEU A N 1
ATOM 790 C CA . LEU A 1 102 ? -32.413 -7.573 66.856 1.00 85.56 102 LEU A CA 1
ATOM 791 C C . LEU A 1 102 ? -32.425 -8.018 68.325 1.00 85.56 102 LEU A C 1
ATOM 793 O O . LEU A 1 102 ? -33.314 -8.772 68.733 1.00 85.56 102 LEU A O 1
ATOM 797 N N . GLU A 1 103 ? -31.456 -7.559 69.107 1.00 83.56 103 GLU A N 1
ATOM 798 C CA . GLU A 1 103 ? -31.267 -7.881 70.512 1.00 83.56 103 GLU A CA 1
ATOM 799 C C . GLU A 1 103 ? -30.861 -6.613 71.254 1.00 83.56 103 GLU A C 1
ATOM 801 O O . GLU A 1 103 ? -29.951 -5.923 70.828 1.00 83.56 103 GLU A O 1
ATOM 806 N N . VAL A 1 104 ? -31.551 -6.292 72.343 1.00 77.38 104 VAL A N 1
ATOM 807 C CA . VAL A 1 104 ? -31.252 -5.114 73.164 1.00 77.38 104 VAL A CA 1
ATOM 808 C C . VAL A 1 104 ? -31.115 -5.601 74.599 1.00 77.38 104 VAL A C 1
ATOM 810 O O . VAL A 1 104 ? -31.984 -6.327 75.085 1.00 77.38 104 VAL A O 1
ATOM 813 N N . GLU A 1 105 ? -30.002 -5.270 75.259 1.00 75.56 105 GLU A N 1
ATOM 814 C CA . GLU A 1 105 ? -29.715 -5.672 76.650 1.00 75.56 105 GLU A CA 1
ATOM 815 C C . GLU A 1 105 ? -29.835 -7.196 76.900 1.00 75.56 105 GLU A C 1
ATOM 817 O O . GLU A 1 105 ? -30.346 -7.645 77.928 1.00 75.56 105 GLU A O 1
ATOM 822 N N . GLY A 1 106 ? -29.404 -8.022 75.939 1.00 72.94 106 GLY A N 1
ATOM 823 C CA . GLY A 1 106 ? -29.454 -9.488 76.050 1.00 72.94 106 GLY A CA 1
ATOM 824 C C . GLY A 1 106 ? -30.840 -10.107 75.815 1.00 72.94 106 GLY A C 1
ATOM 825 O O . GLY A 1 106 ? -31.046 -11.303 76.039 1.00 72.94 106 GLY A O 1
ATOM 826 N N . LYS A 1 107 ? -31.834 -9.305 75.405 1.00 76.31 107 LYS A N 1
ATOM 827 C CA . LYS A 1 107 ? -33.195 -9.762 75.103 1.00 76.31 107 LYS A CA 1
ATOM 828 C C . LYS A 1 107 ? -33.497 -9.574 73.623 1.00 76.31 107 LYS A C 1
ATOM 830 O O . LYS A 1 107 ? -33.450 -8.468 73.091 1.00 76.31 107 LYS A O 1
ATOM 835 N N . GLN A 1 108 ? -33.886 -10.660 72.958 1.00 81.19 108 GLN A N 1
ATOM 836 C CA . GLN A 1 108 ? -34.328 -10.583 71.567 1.00 81.19 108 GLN A CA 1
ATOM 837 C C . GLN A 1 108 ? -35.602 -9.751 71.446 1.00 81.19 108 GLN A C 1
ATOM 839 O O . GLN A 1 108 ? -36.582 -9.993 72.158 1.00 81.19 108 GLN A O 1
ATOM 844 N N . ILE A 1 109 ? -35.616 -8.845 70.471 1.00 83.94 109 ILE A N 1
ATOM 845 C CA . ILE A 1 109 ? -36.829 -8.156 70.045 1.00 83.94 109 ILE A CA 1
ATOM 846 C C . ILE A 1 109 ? -37.819 -9.212 69.537 1.00 83.94 109 ILE A C 1
ATOM 848 O O . ILE A 1 109 ? -37.456 -10.160 68.830 1.00 83.94 109 ILE A O 1
ATOM 852 N N . LYS A 1 110 ? -39.089 -9.084 69.930 1.00 82.62 110 LYS A N 1
ATOM 853 C CA . LYS A 1 110 ? -40.146 -10.067 69.640 1.00 82.62 110 LYS A CA 1
ATOM 854 C C . LYS A 1 110 ? -41.236 -9.483 68.746 1.00 82.62 110 LYS A C 1
ATOM 856 O O . LYS A 1 110 ? -41.335 -8.275 68.545 1.00 82.62 110 LYS A O 1
ATOM 861 N N . GLY A 1 111 ? -42.064 -10.375 68.205 1.00 87.75 111 GLY A N 1
ATOM 862 C CA . GLY A 1 111 ? -43.274 -10.012 67.471 1.00 87.75 111 GLY A CA 1
ATOM 863 C C . GLY A 1 111 ? -43.008 -9.169 66.221 1.00 87.75 111 GLY A C 1
ATOM 864 O O . GLY A 1 111 ? -42.105 -9.463 65.433 1.00 87.75 111 GLY A O 1
ATOM 865 N N . LEU A 1 112 ? -43.825 -8.128 66.037 1.00 87.06 112 LEU A N 1
ATOM 866 C CA . LEU A 1 112 ? -43.823 -7.277 64.846 1.00 87.06 112 LEU A CA 1
ATOM 867 C C . LEU A 1 112 ? -42.478 -6.574 64.622 1.00 87.06 112 LEU A C 1
ATOM 869 O O . LEU A 1 112 ? -41.968 -6.605 63.505 1.00 87.06 112 LEU A O 1
ATOM 873 N N . PHE A 1 113 ? -41.866 -6.005 65.665 1.00 87.94 113 PHE A N 1
ATOM 874 C CA . PHE A 1 113 ? -40.594 -5.287 65.527 1.00 87.94 113 PHE A CA 1
ATOM 875 C C . PHE A 1 113 ? -39.453 -6.194 65.081 1.00 87.94 113 PHE A C 1
ATOM 877 O O . PHE A 1 113 ? -38.638 -5.785 64.261 1.00 87.94 113 PHE A O 1
ATOM 884 N N . ARG A 1 114 ? -39.436 -7.462 65.515 1.00 88.56 114 ARG A N 1
ATOM 885 C CA . ARG A 1 114 ? -38.470 -8.442 65.000 1.00 88.56 114 ARG A CA 1
ATOM 886 C C . ARG A 1 114 ? -38.660 -8.673 63.507 1.00 88.56 114 ARG A C 1
ATOM 888 O O . ARG A 1 114 ? -37.689 -8.747 62.758 1.00 88.56 114 ARG A O 1
ATOM 895 N N . ARG A 1 115 ? -39.912 -8.802 63.059 1.00 89.62 115 ARG A N 1
ATOM 896 C CA . ARG A 1 115 ? -40.240 -9.002 61.641 1.00 89.62 115 ARG A CA 1
ATOM 897 C C . ARG A 1 115 ? -39.862 -7.782 60.799 1.00 89.62 115 ARG A C 1
ATOM 899 O O . ARG A 1 115 ? -39.305 -7.950 59.717 1.00 89.62 115 ARG A O 1
ATOM 906 N N . ILE A 1 116 ? -40.120 -6.575 61.301 1.00 90.44 116 ILE A N 1
ATOM 907 C CA . ILE A 1 116 ? -39.714 -5.328 60.643 1.00 90.44 116 ILE A CA 1
ATOM 908 C C . ILE A 1 116 ? -38.189 -5.252 60.579 1.00 90.44 116 ILE A C 1
ATOM 910 O O . ILE A 1 116 ? -37.652 -5.150 59.484 1.00 90.44 116 ILE A O 1
ATOM 914 N N . GLY A 1 117 ? -37.495 -5.406 61.708 1.00 90.50 117 GLY A N 1
ATOM 915 C CA . GLY A 1 117 ? -36.035 -5.359 61.784 1.00 90.50 117 GLY A CA 1
ATOM 916 C C . GLY A 1 117 ? -35.345 -6.383 60.883 1.00 90.50 117 GLY A C 1
ATOM 917 O O . GLY A 1 117 ? -34.420 -6.049 60.153 1.00 90.50 117 GLY A O 1
ATOM 918 N N . THR A 1 118 ? -35.836 -7.625 60.854 1.00 91.19 118 THR A N 1
ATOM 919 C CA . THR A 1 118 ? -35.308 -8.662 59.945 1.00 91.19 118 THR A CA 1
ATOM 920 C C . THR A 1 118 ? -35.551 -8.336 58.471 1.00 91.19 118 THR A C 1
ATOM 922 O O . THR A 1 118 ? -34.686 -8.610 57.644 1.00 91.19 118 THR A O 1
ATOM 925 N N . THR A 1 119 ? -36.695 -7.739 58.127 1.00 90.88 119 THR A N 1
ATOM 926 C CA . THR A 1 119 ? -36.993 -7.305 56.751 1.00 90.88 119 THR A CA 1
ATOM 927 C C . THR A 1 119 ? -36.133 -6.103 56.350 1.00 90.88 119 THR A C 1
ATOM 929 O O . THR A 1 119 ? -35.579 -6.096 55.255 1.00 90.88 119 THR A O 1
ATOM 932 N N . LEU A 1 120 ? -35.958 -5.134 57.256 1.00 92.38 120 LEU A N 1
ATOM 933 C CA . LEU A 1 120 ? -35.064 -3.985 57.095 1.00 92.38 120 LEU A CA 1
ATOM 934 C C . LEU A 1 120 ? -33.626 -4.437 56.854 1.00 92.38 120 LEU A C 1
ATOM 936 O O . LEU A 1 120 ? -33.022 -4.026 55.873 1.00 9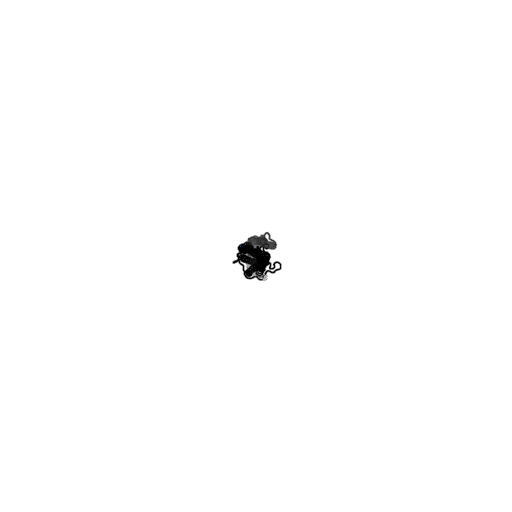2.38 120 LEU A O 1
ATOM 940 N N . ASN A 1 121 ? -33.110 -5.344 57.685 1.00 92.19 121 ASN A N 1
ATOM 941 C CA . ASN A 1 121 ? -31.755 -5.868 57.529 1.00 92.19 121 ASN A CA 1
ATOM 942 C C . ASN A 1 121 ? -31.573 -6.591 56.192 1.00 92.19 121 ASN A C 1
ATOM 944 O O . ASN A 1 121 ? -30.578 -6.356 55.519 1.00 92.19 121 ASN A O 1
ATOM 948 N N . LYS A 1 122 ? -32.553 -7.397 55.756 1.00 90.38 122 LYS A N 1
ATOM 949 C CA . LYS A 1 122 ? -32.516 -8.026 54.424 1.00 90.38 122 LYS A CA 1
ATOM 950 C C . LYS A 1 122 ? -32.487 -7.001 53.289 1.00 90.38 122 LYS A C 1
ATOM 952 O O . LYS A 1 122 ? -31.761 -7.202 52.324 1.00 90.38 122 LYS A O 1
ATOM 957 N N . MET A 1 123 ? -33.259 -5.920 53.396 1.00 90.81 123 MET A N 1
ATOM 958 C CA . MET A 1 123 ? -33.243 -4.834 52.412 1.00 90.81 123 MET A CA 1
ATOM 959 C C . MET A 1 123 ? -31.879 -4.129 52.384 1.00 90.81 123 MET A C 1
ATOM 961 O O . MET A 1 123 ? -31.344 -3.903 51.302 1.00 90.81 123 MET A O 1
ATOM 965 N N . VAL A 1 124 ? -31.303 -3.819 53.552 1.00 91.81 124 VAL A N 1
ATOM 966 C CA . VAL A 1 124 ? -29.956 -3.231 53.670 1.00 91.81 124 VAL A CA 1
ATOM 967 C C . VAL A 1 124 ? -28.910 -4.150 53.040 1.00 91.81 124 VAL A C 1
ATOM 969 O O . VAL A 1 124 ? -28.099 -3.690 52.242 1.00 91.81 124 VAL A O 1
ATOM 972 N N . ASP A 1 125 ? -28.975 -5.452 53.322 1.00 89.62 125 ASP A N 1
ATOM 973 C CA . ASP A 1 125 ? -28.060 -6.447 52.759 1.00 89.62 125 ASP A CA 1
ATOM 974 C C . ASP A 1 125 ? -28.153 -6.529 51.230 1.00 89.62 125 ASP A C 1
ATOM 976 O O . ASP A 1 125 ? -27.127 -6.534 50.551 1.00 89.62 125 ASP A O 1
ATOM 980 N N . GLN A 1 126 ? -29.368 -6.524 50.674 1.00 88.75 126 GLN A N 1
ATOM 981 C CA . GLN A 1 126 ? -29.583 -6.523 49.224 1.00 88.75 126 GLN A CA 1
ATOM 982 C C . GLN A 1 126 ? -29.063 -5.246 48.558 1.00 88.75 126 GLN A C 1
ATOM 984 O O . GLN A 1 126 ? -28.402 -5.323 47.523 1.00 88.75 126 GLN A O 1
ATOM 989 N N . LEU A 1 127 ? -29.331 -4.080 49.156 1.00 89.19 127 LEU A N 1
ATOM 990 C CA . LEU A 1 127 ? -28.818 -2.799 48.668 1.00 89.19 127 LEU A CA 1
ATOM 991 C C . LEU A 1 127 ? -27.290 -2.774 48.683 1.00 89.19 127 LEU A C 1
ATOM 993 O O . LEU A 1 127 ? -26.678 -2.338 47.710 1.00 89.19 127 LEU A O 1
ATOM 997 N N . ASN A 1 128 ? -26.678 -3.257 49.767 1.00 90.62 128 ASN A N 1
ATOM 998 C CA . ASN A 1 128 ? -25.228 -3.259 49.920 1.00 90.62 128 ASN A CA 1
ATOM 999 C C . ASN A 1 128 ? -24.566 -4.188 48.896 1.00 90.62 128 ASN A C 1
ATOM 1001 O O . ASN A 1 128 ? -23.630 -3.784 48.211 1.00 90.62 128 ASN A O 1
ATOM 1005 N N . ALA A 1 129 ? -25.095 -5.406 48.739 1.00 89.12 129 ALA A N 1
ATOM 1006 C CA . ALA A 1 129 ? -24.606 -6.361 47.749 1.00 89.12 129 ALA A CA 1
ATOM 1007 C C . ALA A 1 129 ? -24.717 -5.804 46.321 1.00 89.12 129 ALA A C 1
ATOM 1009 O O . ALA A 1 129 ? -23.767 -5.888 45.547 1.00 89.12 129 ALA A O 1
ATOM 1010 N N . PHE A 1 130 ? -25.846 -5.175 45.984 1.00 89.25 130 PHE A N 1
ATOM 1011 C CA . PHE A 1 130 ? -26.041 -4.563 44.673 1.00 89.25 130 PHE A CA 1
ATOM 1012 C C . PHE A 1 130 ? -25.094 -3.380 44.429 1.00 89.25 130 PHE A C 1
ATOM 1014 O O . PHE A 1 130 ? -24.511 -3.282 43.352 1.00 89.25 130 PHE A O 1
ATOM 1021 N N . ALA A 1 131 ? -24.902 -2.502 45.417 1.00 89.62 131 ALA A N 1
ATOM 1022 C CA . ALA A 1 131 ? -24.002 -1.356 45.300 1.00 89.62 131 ALA A CA 1
ATOM 1023 C C . ALA A 1 131 ? -22.540 -1.786 45.098 1.00 89.62 131 ALA A C 1
ATOM 1025 O O . ALA A 1 131 ? -21.850 -1.233 44.240 1.00 89.62 131 ALA A O 1
ATOM 1026 N N . LEU A 1 132 ? -22.085 -2.796 45.848 1.00 90.56 132 LEU A N 1
ATOM 1027 C CA . LEU A 1 132 ? -20.751 -3.373 45.681 1.00 90.56 132 LEU A CA 1
ATOM 1028 C C . LEU A 1 132 ? -20.569 -3.953 44.279 1.00 90.56 132 LEU A C 1
ATOM 1030 O O . LEU A 1 132 ? -19.554 -3.693 43.636 1.00 90.56 132 LEU A O 1
ATOM 1034 N N . GLU A 1 133 ? -21.567 -4.680 43.785 1.00 91.69 133 GLU A N 1
ATOM 1035 C CA . GLU A 1 133 ? -21.480 -5.346 42.493 1.00 91.69 133 GLU A CA 1
ATOM 1036 C C . GLU A 1 133 ? -21.539 -4.370 41.312 1.00 91.69 133 GLU A C 1
ATOM 1038 O O . GLU A 1 133 ? -20.784 -4.508 40.349 1.00 91.69 133 GLU A O 1
ATOM 1043 N N . LEU A 1 134 ? -22.373 -3.331 41.404 1.00 90.06 134 LEU A N 1
ATOM 1044 C CA . LEU A 1 134 ? -22.359 -2.237 40.436 1.00 90.06 134 LEU A CA 1
ATOM 1045 C C . LEU A 1 134 ? -21.003 -1.539 40.389 1.00 90.06 134 LEU A C 1
ATOM 1047 O O . LEU A 1 134 ? -20.495 -1.278 39.301 1.00 90.06 134 LEU A O 1
ATOM 1051 N N . ASN A 1 135 ? -20.424 -1.238 41.554 1.00 90.44 135 ASN A N 1
ATOM 1052 C CA . ASN A 1 135 ? -19.129 -0.573 41.616 1.00 90.44 135 ASN A CA 1
ATOM 1053 C C . ASN A 1 135 ? -18.030 -1.461 41.019 1.00 90.44 135 ASN A C 1
ATOM 1055 O O . ASN A 1 135 ? -17.232 -0.995 40.211 1.00 90.44 135 ASN A O 1
ATOM 1059 N N . ARG A 1 136 ? -18.041 -2.759 41.341 1.00 93.75 136 ARG A N 1
ATOM 1060 C CA . ARG A 1 136 ? -17.102 -3.736 40.783 1.00 93.75 136 ARG A CA 1
ATOM 1061 C C . ARG A 1 136 ? -17.178 -3.785 39.257 1.00 93.75 136 ARG A C 1
ATOM 1063 O O . ARG A 1 136 ? -16.161 -3.607 38.598 1.00 93.75 136 ARG A O 1
ATOM 1070 N N . VAL A 1 137 ? -18.371 -3.965 38.685 1.00 92.88 137 VAL A N 1
ATOM 1071 C CA . VAL A 1 137 ? -18.549 -4.031 37.222 1.00 92.88 137 VAL A CA 1
ATOM 1072 C C . VAL A 1 137 ? -18.179 -2.710 36.549 1.00 92.88 137 VAL A C 1
ATOM 1074 O O . VAL A 1 137 ? -17.574 -2.725 35.478 1.00 92.88 137 VAL A O 1
ATOM 1077 N N . ALA A 1 138 ? -18.502 -1.572 37.167 1.00 89.50 138 ALA A N 1
ATOM 1078 C CA . ALA A 1 138 ? -18.122 -0.262 36.648 1.00 89.50 138 ALA A CA 1
ATOM 1079 C C . ALA A 1 138 ? -16.597 -0.086 36.595 1.00 89.50 138 ALA A C 1
ATOM 1081 O O . ALA A 1 138 ? -16.080 0.400 35.591 1.00 89.50 138 ALA A O 1
ATOM 1082 N N . VAL A 1 139 ? -15.876 -0.516 37.635 1.00 91.75 139 VAL A N 1
ATOM 1083 C CA . VAL A 1 139 ? -14.408 -0.477 37.665 1.00 91.75 139 VAL A CA 1
ATOM 1084 C C . VAL A 1 139 ? -13.818 -1.458 36.655 1.00 91.75 139 VAL A C 1
ATOM 1086 O O . VAL A 1 139 ? -13.029 -1.046 35.811 1.00 91.75 139 VAL A O 1
ATOM 1089 N N . GLU A 1 140 ? -14.235 -2.722 36.672 1.00 92.06 140 GLU A N 1
ATOM 1090 C CA . GLU A 1 140 ? -13.665 -3.757 35.805 1.00 92.06 140 GLU A CA 1
ATOM 1091 C C . GLU A 1 140 ? -13.905 -3.465 34.316 1.00 92.06 140 GLU A C 1
ATOM 1093 O O . GLU A 1 140 ? -12.960 -3.450 33.530 1.00 92.06 140 GLU A O 1
ATOM 1098 N N . VAL A 1 141 ? -15.148 -3.182 33.912 1.00 89.06 141 VAL A N 1
ATOM 1099 C CA . VAL A 1 141 ? -15.493 -2.967 32.494 1.00 89.06 141 VAL A CA 1
ATOM 1100 C C . VAL A 1 141 ? -15.152 -1.549 32.040 1.00 89.06 141 VAL A C 1
ATOM 1102 O O . VAL A 1 141 ? -14.689 -1.363 30.916 1.00 89.06 141 VAL A O 1
ATOM 1105 N N . GLY A 1 142 ? -15.405 -0.547 32.886 1.00 84.62 142 GLY A N 1
ATOM 1106 C CA . GLY A 1 142 ? -15.289 0.865 32.521 1.00 84.62 142 GLY A CA 1
ATOM 1107 C C . GLY A 1 142 ? -13.894 1.457 32.706 1.00 84.62 142 GLY A C 1
ATOM 1108 O O . GLY A 1 142 ? -13.493 2.294 31.901 1.00 84.62 142 GLY A O 1
ATOM 1109 N N . SER A 1 143 ? -13.155 1.027 33.733 1.00 87.00 143 SER A N 1
ATOM 1110 C CA . SER A 1 143 ? -11.853 1.615 34.085 1.00 87.00 143 SER A CA 1
ATOM 1111 C C . SER A 1 143 ? -10.680 0.689 33.775 1.00 87.00 143 SER A C 1
ATOM 1113 O O . SER A 1 143 ? -9.680 1.135 33.221 1.00 87.00 143 SER A O 1
ATOM 1115 N N . GLU A 1 144 ? -10.785 -0.594 34.119 1.00 89.31 144 GLU A N 1
ATOM 1116 C CA . GLU A 1 144 ? -9.694 -1.565 33.955 1.00 89.31 144 GLU A CA 1
ATOM 1117 C C . GLU A 1 144 ? -9.701 -2.250 32.581 1.00 89.31 144 GLU A C 1
ATOM 1119 O O . GLU A 1 144 ? -8.711 -2.866 32.188 1.00 89.31 144 GLU A O 1
ATOM 1124 N N . GLY A 1 145 ? -10.801 -2.142 31.827 1.00 84.88 145 GLY A N 1
ATOM 1125 C CA . GLY A 1 145 ? -10.938 -2.760 30.505 1.00 84.88 145 GLY A CA 1
ATOM 1126 C C . GLY A 1 145 ? -11.049 -4.289 30.547 1.00 84.88 145 GLY A C 1
ATOM 1127 O O . GLY A 1 145 ? -10.822 -4.958 29.536 1.00 84.88 145 GLY A O 1
ATOM 1128 N N . ILE A 1 146 ? -11.412 -4.863 31.695 1.00 88.94 146 ILE A N 1
ATOM 1129 C CA . ILE A 1 146 ? -11.693 -6.289 31.866 1.00 88.94 146 ILE A CA 1
ATOM 1130 C C . ILE A 1 146 ? -13.073 -6.579 31.266 1.00 88.94 146 ILE A C 1
ATOM 1132 O O . ILE A 1 146 ? -14.120 -6.506 31.909 1.00 88.94 146 ILE A O 1
ATOM 1136 N N . LEU A 1 147 ? -13.075 -6.880 29.967 1.00 88.69 147 LEU A N 1
ATOM 1137 C CA . LEU A 1 147 ? -14.299 -7.111 29.205 1.00 88.69 147 LEU A CA 1
ATOM 1138 C C . LEU A 1 147 ? -14.902 -8.495 29.495 1.00 88.69 147 LEU A C 1
ATOM 1140 O O . LEU A 1 147 ? -14.241 -9.526 29.334 1.00 88.69 147 LEU A O 1
ATOM 1144 N N . GLY A 1 148 ? -16.200 -8.527 29.792 1.00 86.06 148 GLY A N 1
ATOM 1145 C CA . GLY A 1 148 ? -16.975 -9.743 30.059 1.00 86.06 148 GLY A CA 1
ATOM 1146 C C . GLY A 1 148 ? -17.464 -9.871 31.498 1.00 86.06 148 GLY A C 1
ATOM 1147 O O . GLY A 1 148 ? -18.235 -10.785 31.784 1.00 86.06 148 GLY A O 1
ATOM 1148 N N . SER A 1 149 ? -17.070 -8.955 32.381 1.00 89.56 149 SER A N 1
ATOM 1149 C CA . SER A 1 149 ? -17.568 -8.915 33.750 1.00 89.56 149 SER A CA 1
ATOM 1150 C C . SER A 1 149 ? -19.057 -8.592 33.804 1.00 89.56 149 SER A C 1
ATOM 1152 O O . SER A 1 149 ? -19.564 -7.721 33.095 1.00 89.56 149 SER A O 1
ATOM 1154 N N . GLN A 1 150 ? -19.763 -9.326 34.659 1.00 88.94 150 GLN A N 1
ATOM 1155 C CA . GLN A 1 150 ? -21.204 -9.225 34.849 1.00 88.94 150 GLN A CA 1
ATOM 1156 C C . GLN A 1 150 ? -21.519 -9.102 36.331 1.00 88.94 150 GLN A C 1
ATOM 1158 O O . GLN A 1 150 ? -20.849 -9.714 37.160 1.00 88.94 150 GLN A O 1
ATOM 1163 N N . ALA A 1 151 ? -22.561 -8.339 36.634 1.00 89.50 151 ALA A N 1
ATOM 1164 C CA . ALA A 1 151 ? -23.126 -8.210 37.955 1.00 89.50 151 ALA A CA 1
ATOM 1165 C C . ALA A 1 151 ? -23.888 -9.487 38.327 1.00 89.50 151 ALA A C 1
ATOM 1167 O O . ALA A 1 151 ? -24.852 -9.869 37.653 1.00 89.50 151 ALA A O 1
ATOM 1168 N N . CYS A 1 152 ? -23.489 -10.119 39.425 1.00 88.19 152 CYS A N 1
ATOM 1169 C CA . CYS A 1 152 ? -24.189 -11.229 40.052 1.00 88.19 152 CYS A CA 1
ATOM 1170 C C . CYS A 1 152 ? -24.589 -10.836 41.478 1.00 88.19 152 CYS A C 1
ATOM 1172 O O . CYS A 1 152 ? -23.744 -10.706 42.358 1.00 88.19 152 CYS A O 1
ATOM 1174 N N . VAL A 1 153 ? -25.889 -10.645 41.710 1.00 86.06 153 VAL A N 1
ATOM 1175 C CA . VAL A 1 153 ? -26.421 -10.318 43.040 1.00 86.06 153 VAL A CA 1
ATOM 1176 C C . VAL A 1 153 ? -27.386 -11.419 43.455 1.00 86.06 153 VAL A C 1
ATOM 1178 O O . VAL A 1 153 ? -28.398 -11.655 42.794 1.00 86.06 153 VAL A O 1
ATOM 1181 N N . GLU A 1 154 ? -27.069 -12.129 44.535 1.00 82.69 154 GLU A N 1
ATOM 1182 C CA . GLU A 1 154 ? -27.882 -13.253 44.999 1.00 82.69 154 GLU A CA 1
ATOM 1183 C C . GLU A 1 154 ? -29.212 -12.790 45.609 1.00 82.69 154 GLU A C 1
ATOM 1185 O O . GLU A 1 154 ? -29.298 -11.785 46.314 1.00 82.69 154 GLU A O 1
ATOM 1190 N N . GLY A 1 155 ? -30.282 -13.549 45.355 1.00 80.38 155 GLY A N 1
ATOM 1191 C CA . GLY A 1 155 ? -31.582 -13.323 45.995 1.00 80.38 155 GLY A CA 1
ATOM 1192 C C . GLY A 1 155 ? -32.328 -12.059 45.546 1.00 80.38 155 GLY A C 1
ATOM 1193 O O . GLY A 1 155 ? -33.313 -11.686 46.188 1.00 80.38 155 GLY A O 1
ATOM 1194 N N . VAL A 1 156 ? -31.900 -11.405 44.460 1.00 82.81 156 VAL A N 1
ATOM 1195 C CA . VAL A 1 156 ? -32.623 -10.265 43.878 1.00 82.81 156 VAL A CA 1
ATOM 1196 C C . VAL A 1 156 ? -33.867 -10.713 43.113 1.00 82.81 156 VAL A C 1
ATOM 1198 O O . VAL A 1 156 ? -33.880 -11.722 42.406 1.00 82.81 156 VAL A O 1
ATOM 1201 N N . SER A 1 157 ? -34.943 -9.944 43.248 1.00 82.94 157 SER A N 1
ATOM 1202 C CA . SER A 1 157 ? -36.216 -10.170 42.558 1.00 82.94 157 SER A CA 1
ATOM 1203 C C . SER A 1 157 ? -36.887 -8.836 42.226 1.00 82.94 157 SER A C 1
ATOM 1205 O O . SER A 1 157 ? -36.493 -7.789 42.747 1.00 82.94 157 SER A O 1
ATOM 1207 N N . GLY A 1 158 ? -37.876 -8.865 41.327 1.00 89.62 158 GLY A N 1
ATOM 1208 C CA . GLY A 1 158 ? -38.537 -7.655 40.832 1.00 89.62 158 GLY A CA 1
ATOM 1209 C C . GLY A 1 158 ? -37.546 -6.689 40.178 1.00 89.62 158 GLY A C 1
ATOM 1210 O O . GLY A 1 158 ? -36.642 -7.119 39.464 1.00 89.62 158 GLY A O 1
ATOM 1211 N N . ILE A 1 159 ? -37.677 -5.397 40.491 1.00 88.00 159 ILE A N 1
ATOM 1212 C CA . ILE A 1 159 ? -36.879 -4.311 39.895 1.00 88.00 159 ILE A CA 1
ATOM 1213 C C . ILE A 1 159 ? -35.370 -4.555 40.028 1.00 88.00 159 ILE A C 1
ATOM 1215 O O . ILE A 1 159 ? -34.621 -4.266 39.102 1.00 88.00 159 ILE A O 1
ATOM 1219 N N . TRP A 1 160 ? -34.907 -5.132 41.140 1.00 86.06 160 TRP A N 1
ATOM 1220 C CA . TRP A 1 160 ? -33.482 -5.416 41.331 1.00 86.06 160 TRP A CA 1
ATOM 1221 C C . TRP A 1 160 ? -32.936 -6.389 40.291 1.00 86.06 160 TRP A C 1
ATOM 1223 O O . TRP A 1 160 ? -31.855 -6.175 39.751 1.00 86.06 160 TRP A O 1
ATOM 1233 N N . LYS A 1 161 ? -33.713 -7.424 39.960 1.00 88.62 161 LYS A N 1
ATOM 1234 C CA . LYS A 1 161 ? -33.345 -8.384 38.920 1.00 88.62 161 LYS A CA 1
ATOM 1235 C C . LYS A 1 161 ? -33.298 -7.711 37.548 1.00 88.62 161 LYS A C 1
ATOM 1237 O O . LYS A 1 161 ? -32.361 -7.953 36.790 1.00 88.62 161 LYS A O 1
ATOM 1242 N N . ASP A 1 162 ? -34.274 -6.858 37.253 1.00 90.69 162 ASP A N 1
ATOM 1243 C CA . ASP A 1 162 ? -34.358 -6.148 35.972 1.00 90.69 162 ASP A CA 1
ATOM 1244 C C . ASP A 1 162 ? -33.201 -5.149 35.801 1.00 90.69 162 ASP A C 1
ATOM 1246 O O . ASP A 1 162 ? -32.619 -5.044 34.718 1.00 90.69 162 ASP A O 1
ATOM 1250 N N . LEU A 1 163 ? -32.800 -4.464 36.878 1.00 89.62 163 LEU A N 1
ATOM 1251 C CA . LEU A 1 163 ? -31.639 -3.571 36.888 1.00 89.62 163 LEU A CA 1
ATOM 1252 C C . LEU A 1 163 ? -30.326 -4.340 36.700 1.00 89.62 163 LEU A C 1
ATOM 1254 O O . LEU A 1 163 ? -29.529 -3.962 35.841 1.00 89.62 163 LEU A O 1
ATOM 1258 N N . THR A 1 164 ? -30.115 -5.444 37.427 1.00 88.88 164 THR A N 1
ATOM 1259 C CA . THR A 1 164 ? -28.940 -6.313 37.232 1.00 88.88 164 THR A CA 1
ATOM 1260 C C . THR A 1 164 ? -28.871 -6.830 35.792 1.00 88.88 164 THR A C 1
ATOM 1262 O O . THR A 1 164 ? -27.815 -6.777 35.164 1.00 88.88 164 THR A O 1
ATOM 1265 N N . ALA A 1 165 ? -30.001 -7.266 35.226 1.00 90.94 165 ALA A N 1
ATOM 1266 C CA . ALA A 1 165 ? -30.068 -7.717 33.838 1.00 90.94 165 ALA A CA 1
ATOM 1267 C C . ALA A 1 165 ? -29.741 -6.593 32.840 1.00 90.94 165 ALA A C 1
ATOM 1269 O O . ALA A 1 165 ? -29.021 -6.826 31.870 1.00 90.94 165 ALA A O 1
ATOM 1270 N N . SER A 1 166 ? -30.218 -5.372 33.092 1.00 91.44 166 SER A N 1
ATOM 1271 C CA . SER A 1 166 ? -29.956 -4.208 32.235 1.00 91.44 166 SER A CA 1
ATOM 1272 C C . SER A 1 166 ? -28.476 -3.813 32.233 1.00 91.44 166 SER A C 1
ATOM 1274 O O . SER A 1 166 ? -27.906 -3.563 31.170 1.00 91.44 166 SER A O 1
ATOM 1276 N N . VAL A 1 167 ? -27.827 -3.820 33.402 1.00 91.56 167 VAL A N 1
ATOM 1277 C CA . VAL A 1 167 ? -26.382 -3.557 33.536 1.00 91.56 167 VAL A CA 1
ATOM 1278 C C . VAL A 1 167 ? -25.572 -4.632 32.820 1.00 91.56 167 VAL A C 1
ATOM 1280 O O . VAL A 1 167 ? -24.661 -4.309 32.061 1.00 91.56 167 VAL A O 1
ATOM 1283 N N . ASN A 1 168 ? -25.950 -5.902 32.978 1.00 91.19 168 ASN A N 1
ATOM 1284 C CA . ASN A 1 168 ? -25.293 -7.011 32.289 1.00 91.19 168 ASN A CA 1
ATOM 1285 C C . ASN A 1 168 ? -25.456 -6.938 30.773 1.00 91.19 168 ASN A C 1
ATOM 1287 O O . ASN A 1 168 ? -24.504 -7.215 30.045 1.00 91.19 168 ASN A O 1
ATOM 1291 N N . LEU A 1 169 ? -26.629 -6.532 30.282 1.00 92.12 169 LEU A N 1
ATOM 1292 C CA . LEU A 1 169 ? -26.857 -6.323 28.855 1.00 92.12 169 LEU A CA 1
ATOM 1293 C C . LEU A 1 169 ? -25.953 -5.211 28.308 1.00 92.12 169 LEU A C 1
ATOM 1295 O O . LEU A 1 169 ? -25.329 -5.389 27.263 1.00 92.12 169 LEU A O 1
ATOM 1299 N N . MET A 1 170 ? -25.841 -4.089 29.026 1.00 91.25 170 MET A N 1
ATOM 1300 C CA . MET A 1 170 ? -24.948 -2.989 28.658 1.00 91.25 170 MET A CA 1
ATOM 1301 C C . MET A 1 170 ? -23.479 -3.435 28.641 1.00 91.25 170 MET A C 1
ATOM 1303 O O . MET A 1 170 ? -22.798 -3.243 27.634 1.00 91.25 170 MET A O 1
ATOM 1307 N N . ALA A 1 171 ? -23.009 -4.082 29.713 1.00 91.31 171 ALA A N 1
ATOM 1308 C CA . ALA A 1 171 ? -21.638 -4.580 29.829 1.00 91.31 171 ALA A CA 1
ATOM 1309 C C . ALA A 1 171 ? -21.302 -5.606 28.734 1.00 91.31 171 ALA A C 1
ATOM 1311 O O . ALA A 1 171 ? -20.223 -5.550 28.141 1.00 91.31 171 ALA A O 1
ATOM 1312 N N . ASN A 1 172 ? -22.237 -6.505 28.414 1.00 91.75 172 ASN A N 1
ATOM 1313 C CA . ASN A 1 172 ? -22.073 -7.497 27.353 1.00 91.75 172 ASN A CA 1
ATOM 1314 C C . ASN A 1 172 ? -22.004 -6.846 25.962 1.00 91.75 172 ASN A C 1
ATOM 1316 O O . ASN A 1 172 ? -21.139 -7.196 25.161 1.00 91.75 172 ASN A O 1
ATOM 1320 N N . ASN A 1 173 ? -22.867 -5.865 25.677 1.00 90.50 173 ASN A N 1
ATOM 1321 C CA . ASN A 1 173 ? -22.837 -5.140 24.405 1.00 90.50 173 ASN A CA 1
ATOM 1322 C C . ASN A 1 173 ? -21.501 -4.412 24.208 1.00 90.50 173 ASN A C 1
ATOM 1324 O O . ASN A 1 173 ? -20.859 -4.608 23.178 1.00 90.50 173 ASN A O 1
ATOM 1328 N N . LEU A 1 174 ? -21.044 -3.656 25.213 1.00 88.88 174 LEU A N 1
ATOM 1329 C CA . LEU A 1 174 ? -19.754 -2.959 25.163 1.00 88.88 174 LEU A CA 1
ATOM 1330 C C . LEU A 1 174 ? -18.584 -3.941 25.036 1.00 88.88 174 LEU A C 1
ATOM 1332 O O . LEU A 1 174 ? -17.699 -3.744 24.207 1.00 88.88 174 LEU A O 1
ATOM 1336 N N . THR A 1 175 ? -18.614 -5.043 25.789 1.00 90.62 175 THR A N 1
ATOM 1337 C CA . THR A 1 175 ? -17.609 -6.113 25.708 1.00 90.62 175 THR A CA 1
ATOM 1338 C C . THR A 1 175 ? -17.489 -6.673 24.296 1.00 90.62 175 THR A C 1
ATOM 1340 O O . THR A 1 175 ? -16.385 -6.752 23.757 1.00 90.62 175 THR A O 1
ATOM 1343 N N . ASN A 1 176 ? -18.610 -7.054 23.681 1.00 92.06 176 ASN A N 1
ATOM 1344 C CA . ASN A 1 176 ? -18.601 -7.647 22.347 1.00 92.06 176 ASN A CA 1
ATOM 1345 C C . ASN A 1 176 ? -18.172 -6.630 21.286 1.00 92.06 176 ASN A C 1
ATOM 1347 O O . ASN A 1 176 ? -17.388 -6.968 20.400 1.00 92.06 176 ASN A O 1
ATOM 1351 N N . GLN A 1 177 ? -18.634 -5.383 21.406 1.00 93.19 177 GLN A N 1
ATOM 1352 C CA . GLN A 1 177 ? -18.278 -4.292 20.500 1.00 93.19 177 GLN A CA 1
ATOM 1353 C C . GLN A 1 177 ? -16.780 -3.991 20.537 1.00 93.19 177 GLN A C 1
ATOM 1355 O O . GLN A 1 177 ? -16.114 -4.072 19.504 1.00 93.19 177 GLN A O 1
ATOM 1360 N N . VAL A 1 178 ? -16.228 -3.730 21.723 1.00 92.19 178 VAL A N 1
ATOM 1361 C CA . VAL A 1 178 ? -14.806 -3.400 21.885 1.00 92.19 178 VAL A CA 1
ATOM 1362 C C . VAL A 1 178 ? -13.924 -4.584 21.496 1.00 92.19 178 VAL A C 1
ATOM 1364 O O . VAL A 1 178 ? -12.974 -4.404 20.743 1.00 92.19 178 VAL A O 1
ATOM 1367 N N . ARG A 1 179 ? -14.261 -5.813 21.908 1.00 92.75 179 ARG A N 1
ATOM 1368 C CA . ARG A 1 179 ? -13.466 -7.003 21.561 1.00 92.75 179 ARG A CA 1
ATOM 1369 C C . ARG A 1 179 ? -13.413 -7.252 20.050 1.00 92.75 179 ARG A C 1
ATOM 1371 O O . ARG A 1 179 ? -12.369 -7.650 19.536 1.00 92.75 179 ARG A O 1
ATOM 1378 N N . ASN A 1 180 ? 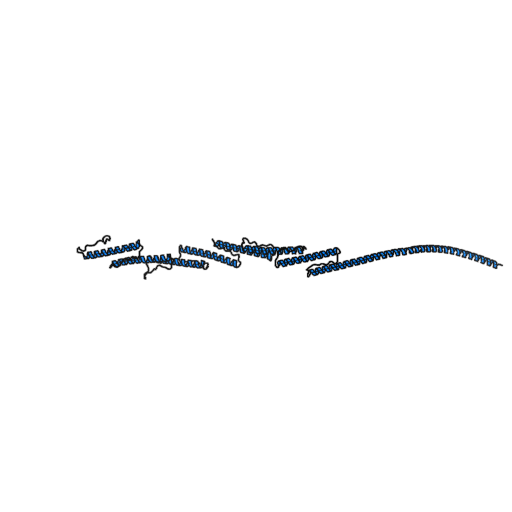-14.508 -7.009 19.327 1.00 93.06 180 ASN A N 1
ATOM 1379 C CA . ASN A 1 180 ? -14.530 -7.141 17.870 1.00 93.06 180 ASN A CA 1
ATOM 1380 C C . ASN A 1 180 ? -13.702 -6.038 17.189 1.00 93.06 180 ASN A C 1
ATOM 1382 O O . ASN A 1 180 ? -12.936 -6.341 16.277 1.00 93.06 180 ASN A O 1
ATOM 1386 N N . ILE A 1 181 ? -13.772 -4.799 17.694 1.00 92.25 181 ILE A N 1
ATOM 1387 C CA . ILE A 1 181 ? -12.904 -3.695 17.254 1.00 92.25 181 ILE A CA 1
ATOM 1388 C C . ILE A 1 181 ? -11.428 -4.049 17.471 1.00 92.25 181 ILE A C 1
ATOM 1390 O O . ILE A 1 181 ? -10.630 -3.885 16.554 1.00 92.25 181 ILE A O 1
ATOM 1394 N N . THR A 1 182 ? -11.059 -4.589 18.638 1.00 92.62 182 THR A N 1
ATOM 1395 C CA . THR A 1 182 ? -9.682 -5.018 18.918 1.00 92.62 182 THR A CA 1
ATOM 1396 C C . THR A 1 182 ? -9.218 -6.085 17.933 1.00 92.62 182 THR A C 1
ATOM 1398 O O . THR A 1 182 ? -8.128 -5.950 17.389 1.00 92.62 182 THR A O 1
ATOM 1401 N N . LYS A 1 183 ? -10.042 -7.106 17.648 1.00 93.62 183 LYS A N 1
ATOM 1402 C CA . LYS A 1 183 ? -9.700 -8.155 16.671 1.00 93.62 183 LYS A CA 1
ATOM 1403 C C . LYS A 1 183 ? -9.361 -7.551 15.305 1.00 93.62 183 LYS A C 1
ATOM 1405 O O . LYS A 1 183 ? -8.322 -7.874 14.738 1.00 93.62 183 LYS A O 1
ATOM 1410 N N . VAL A 1 184 ? -10.219 -6.665 14.806 1.00 95.31 184 VAL A N 1
ATOM 1411 C CA . VAL A 1 184 ? -10.040 -6.026 13.495 1.00 95.31 184 VAL A CA 1
ATOM 1412 C C . VAL A 1 184 ? -8.833 -5.087 13.504 1.00 95.31 184 VAL A C 1
ATOM 1414 O O . VAL A 1 184 ? -8.025 -5.130 12.586 1.00 95.31 184 VAL A O 1
ATOM 1417 N N . ALA A 1 185 ? -8.630 -4.303 14.564 1.00 93.38 185 ALA A N 1
ATOM 1418 C CA . ALA A 1 185 ? -7.452 -3.446 14.695 1.00 93.38 185 ALA A CA 1
ATOM 1419 C C . ALA A 1 185 ? -6.140 -4.252 14.728 1.00 93.38 185 ALA A C 1
ATOM 1421 O O . ALA A 1 185 ? -5.158 -3.858 14.100 1.00 93.38 185 ALA A O 1
ATOM 1422 N N . THR A 1 186 ? -6.118 -5.400 15.414 1.00 94.75 186 THR A N 1
ATOM 1423 C CA . THR A 1 186 ? -4.972 -6.319 15.400 1.00 94.75 186 THR A CA 1
ATOM 1424 C C . THR A 1 186 ? -4.741 -6.911 14.009 1.00 94.75 186 THR A C 1
ATOM 1426 O O . THR A 1 186 ? -3.591 -6.970 13.581 1.00 94.75 186 THR A O 1
ATOM 1429 N N . ALA A 1 187 ? -5.804 -7.294 13.290 1.00 94.88 187 ALA A N 1
ATOM 1430 C CA . ALA A 1 187 ? -5.718 -7.795 11.916 1.00 94.88 187 ALA A CA 1
ATOM 1431 C C . ALA A 1 187 ? -5.110 -6.747 10.966 1.00 94.88 187 ALA A C 1
ATOM 1433 O O . ALA A 1 187 ? -4.120 -7.029 10.292 1.00 94.88 187 ALA A O 1
ATOM 1434 N N . ILE A 1 188 ? -5.594 -5.500 11.022 1.00 93.88 188 ILE A N 1
ATOM 1435 C CA . ILE A 1 188 ? -5.027 -4.371 10.264 1.00 93.88 188 ILE A CA 1
ATOM 1436 C C . ILE A 1 188 ? -3.541 -4.187 10.591 1.00 93.88 188 ILE A C 1
ATOM 1438 O O . ILE A 1 188 ? -2.729 -3.992 9.689 1.00 93.88 188 ILE A O 1
ATOM 1442 N N . GLY A 1 189 ? -3.167 -4.286 11.871 1.00 90.88 189 GLY A N 1
ATOM 1443 C CA . GLY A 1 189 ? -1.780 -4.143 12.321 1.00 90.88 189 GLY A CA 1
ATOM 1444 C C . GLY A 1 189 ? -0.813 -5.182 11.742 1.00 90.88 189 GLY A C 1
ATOM 1445 O O . GLY A 1 189 ? 0.370 -4.884 11.599 1.00 90.88 189 GLY A O 1
ATOM 1446 N N . VAL A 1 190 ? -1.300 -6.372 11.376 1.00 93.94 190 VAL A N 1
ATOM 1447 C CA . VAL A 1 190 ? -0.505 -7.415 10.700 1.00 93.94 190 VAL A CA 1
ATOM 1448 C C . VAL A 1 190 ? -0.717 -7.450 9.182 1.00 93.94 190 VAL A C 1
ATOM 1450 O O . VAL A 1 190 ? -0.161 -8.315 8.509 1.00 93.94 190 VAL A O 1
ATOM 1453 N N . GLY A 1 191 ? -1.493 -6.511 8.633 1.00 91.56 191 GLY A N 1
ATOM 1454 C CA . GLY A 1 191 ? -1.790 -6.417 7.202 1.00 91.56 191 GLY A CA 1
ATOM 1455 C C . GLY A 1 191 ? -2.916 -7.334 6.711 1.00 91.56 191 GLY A C 1
ATOM 1456 O O . GLY A 1 191 ? -3.103 -7.455 5.503 1.00 91.56 191 GLY A O 1
ATOM 1457 N N . ASP A 1 192 ? -3.680 -7.964 7.607 1.00 93.75 192 ASP A N 1
ATOM 1458 C CA . ASP A 1 192 ? -4.895 -8.694 7.240 1.00 93.75 192 ASP A CA 1
ATOM 1459 C C . ASP A 1 192 ? -6.079 -7.723 7.142 1.00 93.75 192 ASP A C 1
ATOM 1461 O O . ASP A 1 192 ? -6.645 -7.276 8.141 1.00 93.75 192 ASP A O 1
ATOM 1465 N N . LEU A 1 193 ? -6.439 -7.392 5.902 1.00 93.56 193 LEU A N 1
ATOM 1466 C CA . LEU A 1 193 ? -7.521 -6.467 5.560 1.00 93.56 193 LEU A CA 1
ATOM 1467 C C . LEU A 1 193 ? -8.822 -7.195 5.179 1.00 93.56 193 LEU A C 1
ATOM 1469 O O . LEU A 1 193 ? -9.739 -6.582 4.632 1.00 93.56 193 LEU A O 1
ATOM 1473 N N . SER A 1 194 ? -8.905 -8.508 5.432 1.00 92.69 194 SER A N 1
ATOM 1474 C CA . SER A 1 194 ? -10.114 -9.304 5.181 1.00 92.69 194 SER A CA 1
ATOM 1475 C C . SER A 1 194 ? -11.126 -9.234 6.331 1.00 92.69 194 SER A C 1
ATOM 1477 O O . SER A 1 194 ? -12.321 -9.473 6.139 1.00 92.69 194 SER A O 1
ATOM 1479 N N . GLU A 1 195 ? -10.660 -8.874 7.527 1.00 93.75 195 GLU A N 1
ATOM 1480 C CA . GLU A 1 195 ? -11.465 -8.799 8.741 1.00 93.75 195 GLU A CA 1
ATOM 1481 C C . GLU A 1 195 ? -12.241 -7.478 8.834 1.00 93.75 195 GLU A C 1
ATOM 1483 O O . GLU A 1 195 ? -11.706 -6.390 8.623 1.00 93.75 195 GLU A O 1
ATOM 1488 N N . LYS A 1 196 ? -13.520 -7.571 9.215 1.00 94.38 196 LYS A N 1
ATOM 1489 C CA . LYS A 1 196 ? -14.406 -6.418 9.426 1.00 94.38 196 LYS A CA 1
ATOM 1490 C C . LYS A 1 196 ? -15.125 -6.493 10.758 1.00 94.38 196 LYS A C 1
ATOM 1492 O O . LYS A 1 196 ? -15.403 -7.573 11.283 1.00 94.38 196 LYS A O 1
ATOM 1497 N N . ILE A 1 197 ? -15.499 -5.325 11.271 1.00 93.88 197 ILE A N 1
ATOM 1498 C CA . ILE A 1 197 ? -16.339 -5.224 12.456 1.00 93.88 197 ILE A CA 1
ATOM 1499 C C . ILE A 1 197 ? -17.757 -5.610 12.043 1.00 93.88 197 ILE A C 1
ATOM 1501 O O . ILE A 1 197 ? -18.385 -4.918 11.239 1.00 93.88 197 ILE A O 1
ATOM 1505 N N . THR A 1 198 ? -18.269 -6.714 12.580 1.00 93.25 198 THR A N 1
ATOM 1506 C CA . THR A 1 198 ? -19.566 -7.293 12.178 1.00 93.25 198 THR A CA 1
ATOM 1507 C C . THR A 1 198 ? -20.638 -7.171 13.248 1.00 93.25 198 THR A C 1
ATOM 1509 O O . THR A 1 198 ? -21.819 -7.144 12.916 1.00 93.25 198 THR A O 1
ATOM 1512 N N . VAL A 1 199 ? -20.239 -7.012 14.508 1.00 91.94 199 VAL A N 1
ATOM 1513 C CA . VAL A 1 199 ? -21.143 -6.890 15.659 1.00 91.94 199 VAL A CA 1
ATOM 1514 C C . VAL A 1 199 ? -22.155 -5.754 15.507 1.00 91.94 199 VAL A C 1
ATOM 1516 O O . VAL A 1 199 ? -21.863 -4.710 14.911 1.00 91.94 199 VAL A O 1
ATOM 1519 N N . ASP A 1 200 ? -23.352 -5.959 16.055 1.00 89.38 200 ASP A N 1
ATOM 1520 C CA . ASP A 1 200 ? -24.411 -4.955 16.050 1.00 89.38 200 ASP A CA 1
ATOM 1521 C C . ASP A 1 200 ? -24.041 -3.764 16.938 1.00 89.38 200 ASP A C 1
ATOM 1523 O O . ASP A 1 200 ? -23.648 -3.896 18.102 1.00 89.38 200 ASP A O 1
ATOM 1527 N N . ALA A 1 201 ? -24.189 -2.572 16.371 1.00 90.44 201 ALA A N 1
ATOM 1528 C CA . ALA A 1 201 ? -23.860 -1.316 17.017 1.00 90.44 201 ALA A CA 1
ATOM 1529 C C . ALA A 1 201 ? -24.910 -0.258 16.683 1.00 90.44 201 ALA A C 1
ATOM 1531 O O . ALA A 1 201 ? -25.572 -0.313 15.646 1.00 90.44 201 ALA A O 1
ATOM 1532 N N . LYS A 1 202 ? -25.073 0.708 17.586 1.00 89.56 202 LYS A N 1
ATOM 1533 C CA . LYS A 1 202 ? -25.969 1.858 17.424 1.00 89.56 202 LYS A CA 1
ATOM 1534 C C . LYS A 1 202 ? -25.260 3.117 17.914 1.00 89.56 202 LYS A C 1
ATOM 1536 O O . LYS A 1 202 ? -24.317 3.028 18.699 1.00 89.56 202 LYS A O 1
ATOM 1541 N N . GLY A 1 203 ? -25.735 4.278 17.466 1.00 93.31 203 GLY A N 1
ATOM 1542 C CA . GLY A 1 203 ? -25.185 5.572 17.871 1.00 93.31 203 GLY A CA 1
ATOM 1543 C C . GLY A 1 203 ? -23.713 5.726 17.481 1.00 93.31 203 GLY A C 1
ATOM 1544 O O . GLY A 1 203 ? -23.319 5.354 16.379 1.00 93.31 203 GLY A O 1
ATOM 1545 N N . GLU A 1 204 ? -22.901 6.246 18.396 1.00 93.38 204 GLU A N 1
ATOM 1546 C CA . GLU A 1 204 ? -21.477 6.527 18.163 1.00 93.38 204 GLU A CA 1
ATOM 1547 C C . GLU A 1 204 ? -20.658 5.263 17.869 1.00 93.38 204 GLU A C 1
ATOM 1549 O O . GLU A 1 204 ? -19.756 5.292 17.036 1.00 93.38 204 GLU A O 1
ATOM 1554 N N . ILE A 1 205 ? -21.011 4.119 18.467 1.00 91.38 205 ILE A N 1
ATOM 1555 C CA . ILE A 1 205 ? -20.315 2.852 18.190 1.00 91.38 205 ILE A CA 1
ATOM 1556 C C . ILE A 1 205 ? -20.589 2.371 16.760 1.00 91.38 205 ILE A C 1
ATOM 1558 O O . ILE A 1 205 ? -19.713 1.775 16.138 1.00 91.38 205 ILE A O 1
ATOM 1562 N N . LEU A 1 206 ? -21.780 2.648 16.211 1.00 93.25 206 LEU A N 1
ATOM 1563 C CA . LEU A 1 206 ? -22.067 2.353 14.805 1.00 93.25 206 LEU A CA 1
ATOM 1564 C C . LEU A 1 206 ? -21.218 3.232 13.886 1.00 93.25 206 LEU A C 1
ATOM 1566 O O . LEU A 1 206 ? -20.595 2.715 12.970 1.00 93.25 206 LEU A O 1
ATOM 1570 N N . GLN A 1 207 ? -21.126 4.530 14.180 1.00 94.88 207 GLN A N 1
ATOM 1571 C CA . GLN A 1 207 ? -20.270 5.439 13.414 1.00 94.88 207 GLN A CA 1
ATOM 1572 C C . GLN A 1 207 ? -18.799 5.010 13.463 1.00 94.88 207 GLN A C 1
ATOM 1574 O O . GLN A 1 207 ? -18.124 5.021 12.435 1.00 94.88 207 GLN A O 1
ATOM 1579 N N . LEU A 1 208 ? -18.310 4.578 14.630 1.00 94.69 208 LEU A N 1
ATOM 1580 C CA . LEU A 1 208 ? -16.959 4.040 14.782 1.00 94.69 208 LEU A CA 1
ATOM 1581 C C . LEU A 1 208 ? -16.759 2.763 13.954 1.00 94.69 208 LEU A C 1
ATOM 1583 O O . LEU A 1 208 ? -15.771 2.659 13.229 1.00 94.69 208 LEU A O 1
ATOM 1587 N N . LYS A 1 209 ? -17.702 1.814 14.032 1.00 93.81 209 LYS A N 1
ATOM 1588 C CA . LYS A 1 209 ? -17.715 0.590 13.215 1.00 93.81 209 LYS A CA 1
ATOM 1589 C C . LYS A 1 209 ? -17.643 0.920 11.727 1.00 93.81 209 LYS A C 1
ATOM 1591 O O . LYS A 1 209 ? -16.797 0.367 11.030 1.00 93.81 209 LYS A O 1
ATOM 1596 N N . ASP A 1 210 ? -18.507 1.811 11.253 1.00 94.50 210 ASP A N 1
ATOM 1597 C CA . ASP A 1 210 ? -18.597 2.166 9.839 1.00 94.50 210 ASP A CA 1
ATOM 1598 C C . ASP A 1 210 ? -17.323 2.877 9.370 1.00 94.50 210 ASP A C 1
ATOM 1600 O O . ASP A 1 210 ? -16.774 2.522 8.331 1.00 94.50 210 ASP A O 1
ATOM 1604 N N . THR A 1 211 ? -16.789 3.797 10.178 1.00 92.62 211 THR A N 1
ATOM 1605 C CA . THR A 1 211 ? -15.536 4.510 9.881 1.00 92.62 211 THR A CA 1
ATOM 1606 C C . THR A 1 211 ? -14.348 3.552 9.795 1.00 92.62 211 THR A C 1
ATOM 1608 O O . THR A 1 211 ? -13.562 3.618 8.851 1.00 92.62 211 THR A O 1
ATOM 1611 N N . LEU A 1 212 ? -14.212 2.633 10.756 1.00 93.25 212 LEU A N 1
ATOM 1612 C CA . LEU A 1 212 ? -13.131 1.646 10.749 1.00 93.25 212 LEU A CA 1
ATOM 1613 C C . LEU A 1 212 ? -13.279 0.646 9.599 1.00 93.25 212 LEU A C 1
ATOM 1615 O O . LEU A 1 212 ? -12.291 0.340 8.939 1.00 93.25 212 LEU A O 1
ATOM 1619 N N . ASN A 1 213 ? -14.494 0.180 9.306 1.00 94.25 213 ASN A N 1
ATOM 1620 C CA . ASN A 1 213 ? -14.736 -0.692 8.157 1.00 94.25 213 ASN A CA 1
ATOM 1621 C C . ASN A 1 213 ? -14.432 0.018 6.829 1.00 94.25 213 ASN A C 1
ATOM 1623 O O . ASN A 1 213 ? -13.820 -0.583 5.952 1.00 94.25 213 ASN A O 1
ATOM 1627 N N . GLN A 1 214 ? -14.785 1.300 6.694 1.00 91.81 214 GLN A N 1
ATOM 1628 C CA . GLN A 1 214 ? -14.440 2.101 5.518 1.00 91.81 214 GLN A CA 1
ATOM 1629 C C . GLN A 1 214 ? -12.923 2.301 5.386 1.00 91.81 214 GLN A C 1
ATOM 1631 O O . GLN A 1 214 ? -12.390 2.289 4.274 1.00 91.81 214 GLN A O 1
ATOM 1636 N N . MET A 1 215 ? -12.210 2.457 6.506 1.00 91.06 215 MET A N 1
ATOM 1637 C CA . MET A 1 215 ? -10.748 2.500 6.517 1.00 91.06 215 MET A CA 1
ATOM 1638 C C . MET A 1 215 ? -10.152 1.170 6.035 1.00 91.06 215 MET A C 1
ATOM 1640 O O . MET A 1 215 ? -9.249 1.196 5.203 1.00 91.06 215 MET A O 1
ATOM 1644 N N . VAL A 1 216 ? -10.676 0.026 6.498 1.00 93.00 216 VAL A N 1
ATOM 1645 C CA . VAL A 1 216 ? -10.267 -1.311 6.018 1.00 93.00 216 VAL A CA 1
ATOM 1646 C C . VAL A 1 216 ? -10.496 -1.447 4.515 1.00 93.00 216 VAL A C 1
ATOM 1648 O O . VAL A 1 216 ? -9.591 -1.873 3.804 1.00 93.00 216 VAL A O 1
ATOM 1651 N N . ASP A 1 217 ? -11.662 -1.029 4.018 1.00 91.19 217 ASP A N 1
ATOM 1652 C CA . ASP A 1 217 ? -11.972 -1.058 2.585 1.00 91.19 217 ASP A CA 1
ATOM 1653 C C . ASP A 1 217 ? -10.996 -0.204 1.771 1.00 91.19 217 ASP A C 1
ATOM 1655 O O . ASP A 1 217 ? -10.440 -0.667 0.778 1.00 91.19 217 ASP A O 1
ATOM 1659 N N . SER A 1 218 ? -10.712 1.015 2.236 1.00 89.81 218 SER A N 1
ATOM 1660 C CA . SER A 1 218 ? -9.774 1.925 1.564 1.00 89.81 218 SER A CA 1
ATOM 1661 C C . SER A 1 218 ? -8.353 1.358 1.526 1.00 89.81 218 SER A C 1
ATOM 1663 O O . SER A 1 218 ? -7.668 1.467 0.511 1.00 89.81 218 SER A O 1
ATOM 1665 N N . LEU A 1 219 ? -7.911 0.735 2.624 1.00 90.06 219 LEU A N 1
ATOM 1666 C CA . LEU A 1 219 ? -6.614 0.067 2.709 1.00 90.06 219 LEU A CA 1
ATOM 1667 C C . LEU A 1 219 ? -6.529 -1.121 1.750 1.00 90.06 219 LEU A C 1
ATOM 1669 O O . LEU A 1 219 ? -5.502 -1.305 1.099 1.00 90.06 219 LEU A O 1
ATOM 1673 N N . ASN A 1 220 ? -7.593 -1.922 1.668 1.00 91.88 220 ASN A N 1
ATOM 1674 C CA . ASN A 1 220 ? -7.628 -3.118 0.835 1.00 91.88 220 ASN A CA 1
ATOM 1675 C C . ASN A 1 220 ? -7.606 -2.749 -0.655 1.00 91.88 220 ASN A C 1
ATOM 1677 O O . ASN A 1 220 ? -6.768 -3.254 -1.404 1.00 91.88 220 ASN A O 1
ATOM 1681 N N . ASP A 1 221 ? -8.443 -1.788 -1.058 1.00 90.56 221 ASP A N 1
ATOM 1682 C CA . ASP A 1 221 ? -8.454 -1.257 -2.423 1.00 90.56 221 ASP A CA 1
ATOM 1683 C C . ASP A 1 221 ? -7.079 -0.675 -2.795 1.00 90.56 221 ASP A C 1
ATOM 1685 O O . ASP A 1 221 ? -6.545 -0.972 -3.865 1.00 90.56 221 ASP A O 1
ATOM 1689 N N . PHE A 1 222 ? -6.459 0.101 -1.896 1.00 89.75 222 PHE A N 1
ATOM 1690 C CA . PHE A 1 222 ? -5.121 0.652 -2.120 1.00 89.75 222 PHE A CA 1
ATOM 1691 C C . PHE A 1 222 ? -4.056 -0.442 -2.267 1.00 89.75 222 PHE A C 1
ATOM 1693 O O . PHE A 1 222 ? -3.272 -0.411 -3.215 1.00 89.75 222 PHE A O 1
ATOM 1700 N N . ALA A 1 223 ? -4.032 -1.428 -1.368 1.00 91.62 223 ALA A N 1
ATOM 1701 C CA . ALA A 1 223 ? -3.063 -2.521 -1.412 1.00 91.62 223 ALA A CA 1
ATOM 1702 C C . ALA A 1 223 ? -3.190 -3.344 -2.704 1.00 91.62 223 ALA A C 1
ATOM 1704 O O . ALA A 1 223 ? -2.178 -3.667 -3.336 1.00 91.62 223 ALA A O 1
ATOM 1705 N N . SER A 1 224 ? -4.424 -3.637 -3.126 1.00 92.44 224 SER A N 1
ATOM 1706 C CA . SER A 1 224 ? -4.705 -4.329 -4.385 1.00 92.44 224 SER A CA 1
ATOM 1707 C C . SER A 1 224 ? -4.200 -3.529 -5.588 1.00 92.44 224 SER A C 1
ATOM 1709 O O . SER A 1 224 ? -3.482 -4.067 -6.432 1.00 92.44 224 SER A O 1
ATOM 1711 N N . GLU A 1 225 ? -4.512 -2.234 -5.650 1.00 93.50 225 GLU A N 1
ATOM 1712 C CA . GLU A 1 225 ? -4.131 -1.377 -6.775 1.00 93.50 225 GLU A CA 1
ATOM 1713 C C . GLU A 1 225 ? -2.622 -1.150 -6.871 1.00 93.50 225 GLU A C 1
ATOM 1715 O O . GLU A 1 225 ? -2.055 -1.248 -7.958 1.00 93.50 225 GLU A O 1
ATOM 1720 N N . VAL A 1 226 ? -1.939 -0.919 -5.748 1.00 92.94 226 VAL A N 1
ATOM 1721 C CA . VAL A 1 226 ? -0.474 -0.788 -5.737 1.00 92.94 226 VAL A CA 1
ATOM 1722 C C . VAL A 1 226 ? 0.190 -2.086 -6.184 1.00 92.94 226 VAL A C 1
ATOM 1724 O O . VAL A 1 226 ? 1.106 -2.053 -7.006 1.00 92.94 226 VAL A O 1
ATOM 1727 N N . THR A 1 227 ? -0.293 -3.235 -5.703 1.00 92.25 227 THR A N 1
ATOM 1728 C CA . THR A 1 227 ? 0.230 -4.547 -6.114 1.00 92.25 227 THR A CA 1
ATOM 1729 C C . THR A 1 227 ? 0.019 -4.780 -7.609 1.00 92.25 227 THR A C 1
ATOM 1731 O O . THR A 1 227 ? 0.931 -5.238 -8.300 1.00 92.25 227 THR A O 1
ATOM 1734 N N . ARG A 1 228 ? -1.159 -4.422 -8.133 1.00 94.94 228 ARG A N 1
ATOM 1735 C CA . ARG A 1 228 ? -1.482 -4.537 -9.558 1.00 94.94 228 ARG A CA 1
ATOM 1736 C C . ARG A 1 228 ? -0.573 -3.656 -10.415 1.00 94.94 228 ARG A C 1
ATOM 1738 O O . ARG A 1 228 ? 0.039 -4.167 -11.346 1.00 94.94 228 ARG A O 1
ATOM 1745 N N . VAL A 1 229 ? -0.425 -2.372 -10.086 1.00 95.38 229 VAL A N 1
ATOM 1746 C CA . VAL A 1 229 ? 0.425 -1.437 -10.849 1.00 95.38 229 VAL A CA 1
ATOM 1747 C C . VAL A 1 229 ? 1.896 -1.837 -10.793 1.00 95.38 229 VAL A C 1
ATOM 1749 O O . VAL A 1 229 ? 2.574 -1.809 -11.818 1.00 95.38 229 VAL A O 1
ATOM 1752 N N . ALA A 1 230 ? 2.391 -2.258 -9.626 1.00 92.38 230 ALA A N 1
ATOM 1753 C CA . ALA A 1 230 ? 3.759 -2.750 -9.486 1.00 92.38 230 ALA A CA 1
ATOM 1754 C C . ALA A 1 230 ? 4.012 -3.982 -10.369 1.00 92.38 230 ALA A C 1
ATOM 1756 O O . ALA A 1 230 ? 5.071 -4.103 -10.987 1.00 92.38 230 ALA A O 1
ATOM 1757 N N . ARG A 1 231 ? 3.025 -4.878 -10.475 1.00 93.56 231 ARG A N 1
ATOM 1758 C CA . ARG A 1 231 ? 3.091 -6.035 -11.365 1.00 93.56 231 ARG A CA 1
ATOM 1759 C C . ARG A 1 231 ? 3.031 -5.627 -12.837 1.00 93.56 231 ARG A C 1
ATOM 1761 O O . ARG A 1 231 ? 3.927 -6.002 -13.583 1.00 93.56 231 ARG A O 1
ATOM 1768 N N . GLU A 1 232 ? 2.032 -4.852 -13.248 1.00 93.38 232 GLU A N 1
ATOM 1769 C CA . GLU A 1 232 ? 1.838 -4.445 -14.647 1.00 93.38 232 GLU A CA 1
ATOM 1770 C C . GLU A 1 232 ? 3.022 -3.629 -15.174 1.00 93.38 232 GLU A C 1
ATOM 1772 O O . GLU A 1 232 ? 3.641 -4.009 -16.164 1.00 93.38 232 GLU A O 1
ATOM 1777 N N . VAL A 1 233 ? 3.379 -2.536 -14.495 1.00 92.56 233 VAL A N 1
ATOM 1778 C CA . VAL A 1 233 ? 4.413 -1.603 -14.966 1.00 92.56 233 VAL A CA 1
ATOM 1779 C C . VAL A 1 233 ? 5.812 -2.115 -14.638 1.00 92.56 233 VAL A C 1
ATOM 1781 O O . VAL A 1 233 ? 6.713 -2.013 -15.468 1.00 92.56 233 VAL A O 1
ATOM 1784 N N . GLY A 1 234 ? 6.006 -2.669 -13.439 1.00 87.94 234 GLY A N 1
ATOM 1785 C CA . GLY A 1 234 ? 7.327 -3.065 -12.950 1.00 87.94 234 GLY A CA 1
ATOM 1786 C C . GLY A 1 234 ? 7.776 -4.463 -13.375 1.00 87.94 234 GLY A C 1
ATOM 1787 O O . GLY A 1 234 ? 8.973 -4.679 -13.539 1.00 87.94 234 GLY A O 1
ATOM 1788 N N . THR A 1 235 ? 6.851 -5.414 -13.551 1.00 88.38 235 THR A N 1
ATOM 1789 C CA . THR A 1 235 ? 7.197 -6.820 -13.849 1.00 88.38 235 THR A CA 1
ATOM 1790 C C . THR A 1 235 ? 6.799 -7.237 -15.261 1.00 88.38 235 THR A C 1
ATOM 1792 O O . THR A 1 235 ? 7.606 -7.818 -15.980 1.00 88.38 235 THR A O 1
ATOM 1795 N N . GLU A 1 236 ? 5.563 -6.956 -15.672 1.00 90.00 236 GLU A N 1
ATOM 1796 C CA . GLU A 1 236 ? 5.026 -7.383 -16.971 1.00 90.00 236 GLU A CA 1
ATOM 1797 C C . GLU A 1 236 ? 5.367 -6.399 -18.104 1.00 90.00 236 GLU A C 1
ATOM 1799 O O . GLU A 1 236 ? 5.206 -6.732 -19.277 1.00 90.00 236 GLU A O 1
ATOM 1804 N N . GLY A 1 237 ? 5.864 -5.200 -17.776 1.00 88.31 237 GLY A N 1
ATOM 1805 C CA . GLY A 1 237 ? 6.234 -4.172 -18.753 1.00 88.31 237 GLY A CA 1
ATOM 1806 C C . GLY A 1 237 ? 5.037 -3.562 -19.491 1.00 88.31 237 GLY A C 1
ATOM 1807 O O . GLY A 1 237 ? 5.200 -2.952 -20.549 1.00 88.31 237 GLY A O 1
ATOM 1808 N N . ILE A 1 238 ? 3.827 -3.713 -18.951 1.00 89.81 238 ILE A N 1
ATOM 1809 C CA . ILE A 1 238 ? 2.600 -3.112 -19.472 1.00 89.81 238 ILE A CA 1
ATOM 1810 C C . ILE A 1 238 ? 2.586 -1.637 -19.055 1.00 89.81 238 ILE A C 1
ATOM 1812 O O . ILE A 1 238 ? 2.106 -1.253 -17.988 1.00 89.81 238 ILE A O 1
ATOM 1816 N N . LEU A 1 239 ? 3.170 -0.793 -19.906 1.00 90.75 239 LEU A N 1
ATOM 1817 C CA . LEU A 1 239 ? 3.341 0.633 -19.631 1.00 90.75 239 LEU A CA 1
ATOM 1818 C C . LEU A 1 239 ? 2.026 1.411 -19.787 1.00 90.75 239 LEU A C 1
ATOM 1820 O O . LEU A 1 239 ? 1.370 1.337 -20.833 1.00 90.75 239 LEU A O 1
ATOM 1824 N N . GLY A 1 240 ? 1.709 2.246 -18.798 1.00 87.62 240 GLY A N 1
ATOM 1825 C CA . GLY A 1 240 ? 0.489 3.058 -18.731 1.00 87.62 240 GLY A CA 1
ATOM 1826 C C . GLY A 1 240 ? -0.489 2.646 -17.628 1.00 87.62 240 GLY A C 1
ATOM 1827 O O . GLY A 1 240 ? -1.507 3.314 -17.459 1.00 87.62 240 GLY A O 1
ATOM 1828 N N . GLY A 1 241 ? -0.190 1.585 -16.872 1.00 88.62 241 GLY A N 1
ATOM 1829 C CA . GLY A 1 241 ? -0.969 1.199 -15.696 1.00 88.62 241 GLY A CA 1
ATOM 1830 C C . GLY A 1 241 ? -0.948 2.288 -14.618 1.00 88.62 241 GLY A C 1
ATOM 1831 O O . GLY A 1 241 ? 0.111 2.808 -14.267 1.00 88.62 241 GLY A O 1
ATOM 1832 N N . GLN A 1 242 ? -2.124 2.631 -14.094 1.00 89.56 242 GLN A N 1
ATOM 1833 C CA . GLN A 1 242 ? -2.308 3.601 -13.012 1.00 89.56 242 GLN A CA 1
ATOM 1834 C C . GLN A 1 242 ? -3.195 3.002 -11.925 1.00 89.56 242 GLN A C 1
ATOM 1836 O O . GLN A 1 242 ? -4.133 2.266 -12.230 1.00 89.56 242 GLN A O 1
ATOM 1841 N N . ALA A 1 243 ? -2.890 3.316 -10.671 1.00 91.25 243 ALA A N 1
ATOM 1842 C CA . ALA A 1 243 ? -3.652 2.929 -9.500 1.00 91.25 243 ALA A CA 1
ATOM 1843 C C . ALA A 1 243 ? -4.919 3.781 -9.425 1.00 91.25 243 ALA A C 1
ATOM 1845 O O . ALA A 1 243 ? -4.852 5.016 -9.453 1.00 91.25 243 ALA A O 1
ATOM 1846 N N . GLN A 1 244 ? -6.068 3.121 -9.295 1.00 89.06 244 GLN A N 1
ATOM 1847 C CA . GLN A 1 244 ? -7.361 3.779 -9.175 1.00 89.06 244 GLN A CA 1
ATOM 1848 C C . GLN A 1 244 ? -8.067 3.356 -7.889 1.00 89.06 244 GLN A C 1
ATOM 1850 O O . GLN A 1 244 ? -8.885 2.439 -7.865 1.00 89.06 244 GLN A O 1
ATOM 1855 N N . VAL A 1 245 ? -7.788 4.084 -6.811 1.00 86.81 245 VAL A N 1
ATOM 1856 C CA . VAL A 1 245 ? -8.412 3.838 -5.508 1.00 86.81 245 VAL A CA 1
ATOM 1857 C C . VAL A 1 245 ? -9.597 4.787 -5.330 1.00 86.81 245 VAL A C 1
ATOM 1859 O O . VAL A 1 245 ? -9.457 6.007 -5.429 1.00 86.81 245 VAL A O 1
ATOM 1862 N N . ARG A 1 246 ? -10.803 4.246 -5.124 1.00 81.44 246 ARG A N 1
ATOM 1863 C CA . ARG A 1 246 ? -12.029 5.054 -5.002 1.00 81.44 246 ARG A CA 1
ATOM 1864 C C . ARG A 1 246 ? -12.161 5.634 -3.597 1.00 81.44 246 ARG A C 1
ATOM 1866 O O . ARG A 1 246 ? -11.869 4.973 -2.614 1.00 81.44 246 ARG A O 1
ATOM 1873 N N . GLY A 1 247 ? -12.652 6.870 -3.506 1.00 80.19 247 GLY A N 1
ATOM 1874 C CA . GLY A 1 247 ? -12.998 7.493 -2.223 1.00 80.19 247 GLY A CA 1
ATOM 1875 C C . GLY A 1 247 ? -11.810 7.873 -1.332 1.00 80.19 247 GLY A C 1
ATOM 1876 O O . GLY A 1 247 ? -12.029 8.245 -0.183 1.00 80.19 247 GLY A O 1
ATOM 1877 N N . VAL A 1 248 ? -10.574 7.818 -1.840 1.00 82.31 248 VAL A N 1
ATOM 1878 C CA . VAL A 1 248 ? -9.386 8.210 -1.072 1.00 82.31 248 VAL A CA 1
ATOM 1879 C C . VAL A 1 248 ? -9.266 9.725 -0.932 1.00 82.31 248 VAL A C 1
ATOM 1881 O O . VAL A 1 248 ? -9.471 10.490 -1.876 1.00 82.31 248 VAL A O 1
ATOM 1884 N N . ALA A 1 249 ? -8.889 10.157 0.266 1.00 84.81 249 ALA A N 1
ATOM 1885 C CA . ALA A 1 249 ? -8.599 11.543 0.608 1.00 84.81 249 ALA A CA 1
ATOM 1886 C C . ALA A 1 249 ? -7.372 11.610 1.530 1.00 84.81 249 ALA A C 1
ATOM 1888 O O . ALA A 1 249 ? -6.950 10.596 2.093 1.00 84.81 249 ALA A O 1
ATOM 1889 N N . GLY A 1 250 ? -6.796 12.806 1.680 1.00 90.06 250 GLY A N 1
ATOM 1890 C CA . GLY A 1 250 ? -5.596 13.020 2.495 1.00 90.06 250 GLY A CA 1
ATOM 1891 C C . GLY A 1 250 ? -4.418 12.162 2.027 1.00 90.06 250 GLY A C 1
ATOM 1892 O O . GLY A 1 250 ? -4.193 12.017 0.826 1.00 90.06 250 GLY A O 1
ATOM 1893 N N . ILE A 1 251 ? -3.713 11.548 2.980 1.00 87.25 251 ILE A N 1
ATOM 1894 C CA . ILE A 1 251 ? -2.497 10.752 2.732 1.00 87.25 251 ILE A CA 1
ATOM 1895 C C . ILE A 1 251 ? -2.740 9.624 1.719 1.00 87.25 251 ILE A C 1
ATOM 1897 O O . ILE A 1 251 ? -1.895 9.369 0.869 1.00 87.25 251 ILE A O 1
ATOM 1901 N N . TRP A 1 252 ? -3.905 8.972 1.746 1.00 86.44 252 TRP A N 1
ATOM 1902 C CA . TRP A 1 252 ? -4.215 7.890 0.803 1.00 86.44 252 TRP A CA 1
ATOM 1903 C C . TRP A 1 252 ? -4.223 8.359 -0.648 1.00 86.44 252 TRP A C 1
ATOM 1905 O O . TRP A 1 252 ? -3.748 7.659 -1.545 1.00 86.44 252 TRP A O 1
ATOM 1915 N N . LYS A 1 253 ? -4.732 9.572 -0.874 1.00 89.31 253 LYS A N 1
ATOM 1916 C CA . LYS A 1 253 ? -4.706 10.196 -2.191 1.00 89.31 253 LYS A CA 1
ATOM 1917 C C . LYS A 1 253 ? -3.276 10.555 -2.584 1.00 89.31 253 LYS A C 1
ATOM 1919 O O . LYS A 1 253 ? -2.860 10.203 -3.678 1.00 89.31 253 LYS A O 1
ATOM 1924 N N . GLU A 1 254 ? -2.514 11.171 -1.683 1.00 91.56 254 GLU A N 1
ATOM 1925 C CA . GLU A 1 254 ? -1.113 11.535 -1.942 1.00 91.56 254 GLU A CA 1
ATOM 1926 C C . GLU A 1 254 ? -0.253 10.315 -2.302 1.00 91.56 254 GLU A C 1
ATOM 1928 O O . GLU A 1 254 ? 0.552 10.376 -3.232 1.00 91.56 254 GLU A O 1
ATOM 1933 N N . LEU A 1 255 ? -0.449 9.183 -1.618 1.00 90.25 255 LEU A N 1
ATOM 1934 C CA . LEU A 1 255 ? 0.249 7.935 -1.925 1.00 90.25 255 LEU A CA 1
ATOM 1935 C C . LEU A 1 255 ? -0.162 7.370 -3.289 1.00 90.25 255 LEU A C 1
ATOM 1937 O O . LEU A 1 255 ? 0.700 6.956 -4.062 1.00 90.25 255 LEU A O 1
ATOM 1941 N N . THR A 1 256 ? -1.459 7.393 -3.607 1.00 91.06 256 THR A N 1
ATOM 1942 C CA . THR A 1 256 ? -1.976 6.960 -4.917 1.00 91.06 256 THR A CA 1
ATOM 1943 C C . THR A 1 256 ? -1.398 7.824 -6.042 1.00 91.06 256 THR A C 1
ATOM 1945 O O . THR A 1 256 ? -0.877 7.299 -7.026 1.00 91.06 256 THR A O 1
ATOM 1948 N N . ASP A 1 257 ? -1.408 9.147 -5.867 1.00 93.44 257 ASP A N 1
ATOM 1949 C CA . ASP A 1 257 ? -0.842 10.111 -6.812 1.00 93.44 257 ASP A CA 1
ATOM 1950 C C . ASP A 1 257 ? 0.676 9.912 -6.969 1.00 93.44 257 ASP A C 1
ATOM 1952 O O . ASP A 1 257 ? 1.199 9.980 -8.081 1.00 93.44 257 ASP A O 1
ATOM 1956 N N . SER A 1 258 ? 1.389 9.585 -5.887 1.00 93.50 258 SER A N 1
ATOM 1957 C CA . SER A 1 258 ? 2.831 9.306 -5.929 1.00 93.50 258 SER A CA 1
ATOM 1958 C C . SER A 1 258 ? 3.163 8.027 -6.703 1.00 93.50 258 SER A C 1
ATOM 1960 O O . SER A 1 258 ? 4.089 8.025 -7.518 1.00 93.50 258 SER A O 1
ATOM 1962 N N . VAL A 1 259 ? 2.399 6.947 -6.498 1.00 94.25 259 VAL A N 1
ATOM 1963 C CA . VAL A 1 259 ? 2.546 5.699 -7.269 1.00 94.25 259 VAL A CA 1
ATOM 1964 C C . VAL A 1 259 ? 2.244 5.952 -8.744 1.00 94.25 259 VAL A C 1
ATOM 1966 O O . VAL A 1 259 ? 3.002 5.519 -9.611 1.00 94.25 259 VAL A O 1
ATOM 1969 N N . ASN A 1 260 ? 1.195 6.722 -9.037 1.00 93.81 260 ASN A N 1
ATOM 1970 C CA . ASN A 1 260 ? 0.835 7.092 -10.403 1.00 93.81 260 ASN A CA 1
ATOM 1971 C C . ASN A 1 260 ? 1.902 7.949 -11.082 1.00 93.81 260 ASN A C 1
ATOM 1973 O O . ASN A 1 260 ? 2.216 7.711 -12.246 1.00 93.81 260 ASN A O 1
ATOM 1977 N N . LEU A 1 261 ? 2.503 8.902 -10.368 1.00 94.19 261 LEU A N 1
ATOM 1978 C CA . LEU A 1 261 ? 3.607 9.706 -10.886 1.00 94.19 261 LEU A CA 1
ATOM 1979 C C . LEU A 1 261 ? 4.825 8.834 -11.216 1.00 94.19 261 LEU A C 1
ATOM 1981 O O . LEU A 1 261 ? 5.440 9.008 -12.266 1.00 94.19 261 LEU A O 1
ATOM 1985 N N . MET A 1 262 ? 5.161 7.874 -10.350 1.00 93.81 262 MET A N 1
ATOM 1986 C CA . MET A 1 262 ? 6.243 6.921 -10.604 1.00 93.81 262 MET A CA 1
ATOM 1987 C C . MET A 1 262 ? 5.955 6.064 -11.844 1.00 93.81 262 MET A C 1
ATOM 1989 O O . MET A 1 262 ? 6.794 5.984 -12.740 1.00 93.81 262 MET A O 1
ATOM 1993 N N . ALA A 1 263 ? 4.761 5.470 -11.919 1.00 94.44 263 ALA A N 1
ATOM 1994 C CA . ALA A 1 263 ? 4.338 4.634 -13.039 1.00 94.44 263 ALA A CA 1
ATOM 1995 C C . ALA A 1 263 ? 4.303 5.410 -14.365 1.00 94.44 263 ALA A C 1
ATOM 1997 O O . ALA A 1 263 ? 4.749 4.897 -15.394 1.00 94.44 263 ALA A O 1
ATOM 1998 N N . HIS A 1 264 ? 3.826 6.657 -14.341 1.00 93.94 264 HIS A N 1
ATOM 1999 C CA . HIS A 1 264 ? 3.795 7.544 -15.501 1.00 93.94 264 HIS A CA 1
ATOM 2000 C C . HIS A 1 264 ? 5.204 7.914 -15.974 1.00 93.94 264 HIS A C 1
ATOM 2002 O O . HIS A 1 264 ? 5.504 7.743 -17.153 1.00 93.94 264 HIS A O 1
ATOM 2008 N N . ASN A 1 265 ? 6.094 8.321 -15.063 1.00 91.94 265 ASN A N 1
ATOM 2009 C CA . ASN A 1 265 ? 7.478 8.643 -15.410 1.00 91.94 265 ASN A CA 1
ATOM 2010 C C . ASN A 1 265 ? 8.195 7.442 -16.042 1.00 91.94 265 ASN A C 1
ATOM 2012 O O . ASN A 1 265 ? 8.811 7.589 -17.094 1.00 91.94 265 ASN A O 1
ATOM 2016 N N . LEU A 1 266 ? 8.080 6.250 -15.442 1.00 91.00 266 LEU A N 1
ATOM 2017 C CA . LEU A 1 266 ? 8.672 5.027 -15.996 1.00 91.00 266 LEU A CA 1
ATOM 2018 C C . LEU A 1 266 ? 8.074 4.675 -17.360 1.00 91.00 266 LEU A C 1
ATOM 2020 O O . LEU A 1 266 ? 8.803 4.316 -18.282 1.00 91.00 266 LEU A O 1
ATOM 2024 N N . THR A 1 267 ? 6.757 4.816 -17.504 1.00 92.81 267 THR A N 1
ATOM 2025 C CA . THR A 1 267 ? 6.049 4.586 -18.767 1.00 92.81 267 THR A CA 1
ATOM 2026 C C . THR A 1 267 ? 6.585 5.476 -19.879 1.00 92.81 267 THR A C 1
ATOM 2028 O O . THR A 1 267 ? 6.968 4.968 -20.932 1.00 92.81 267 THR A O 1
ATOM 2031 N N . ASP A 1 268 ? 6.641 6.784 -19.650 1.00 93.88 268 ASP A N 1
ATOM 2032 C CA . ASP A 1 268 ? 7.066 7.747 -20.663 1.00 93.88 268 ASP A CA 1
ATOM 2033 C C . ASP A 1 268 ? 8.545 7.562 -21.011 1.00 93.88 268 ASP A C 1
ATOM 2035 O O . ASP A 1 268 ? 8.924 7.570 -22.184 1.00 93.88 268 ASP A O 1
ATOM 2039 N N . GLN A 1 269 ? 9.380 7.323 -19.996 1.00 94.25 269 GLN A N 1
ATOM 2040 C CA . GLN A 1 269 ? 10.811 7.095 -20.166 1.00 94.25 269 GLN A CA 1
ATOM 2041 C C . GLN A 1 269 ? 11.093 5.839 -20.991 1.00 94.25 269 GLN A C 1
ATOM 2043 O O . GLN A 1 269 ? 11.778 5.914 -22.013 1.00 94.25 269 GLN A O 1
ATOM 2048 N N . VAL A 1 270 ? 10.541 4.691 -20.594 1.00 93.69 270 VAL A N 1
ATOM 2049 C CA . VAL A 1 270 ? 10.795 3.413 -21.274 1.00 93.69 270 VAL A CA 1
ATOM 2050 C C . VAL A 1 270 ? 10.167 3.395 -22.667 1.00 93.69 270 VAL A C 1
ATOM 2052 O O . VAL A 1 270 ? 10.805 2.930 -23.613 1.00 93.69 270 VAL A O 1
ATOM 2055 N N . ARG A 1 271 ? 8.958 3.949 -22.838 1.00 94.69 271 ARG A N 1
ATOM 2056 C CA . ARG A 1 271 ? 8.302 4.019 -24.152 1.00 94.69 271 ARG A CA 1
ATOM 2057 C C . ARG A 1 271 ? 9.092 4.892 -25.125 1.00 94.69 271 ARG A C 1
ATOM 2059 O O . ARG A 1 271 ? 9.340 4.453 -26.243 1.00 94.69 271 ARG A O 1
ATOM 2066 N N . ASN A 1 272 ? 9.572 6.063 -24.703 1.00 94.56 272 ASN A N 1
ATOM 2067 C CA . ASN A 1 272 ? 10.365 6.927 -25.580 1.00 94.56 272 ASN A CA 1
ATOM 2068 C C . ASN A 1 272 ? 11.729 6.309 -25.933 1.00 94.56 272 ASN A C 1
ATOM 2070 O O . ASN A 1 272 ? 12.179 6.420 -27.073 1.00 94.56 272 ASN A O 1
ATOM 2074 N N . ILE A 1 273 ? 12.364 5.598 -24.992 1.00 94.12 273 ILE A N 1
ATOM 2075 C CA . ILE A 1 273 ? 13.567 4.804 -25.284 1.00 94.12 273 ILE A CA 1
ATOM 2076 C C . ILE A 1 273 ? 13.255 3.738 -26.338 1.00 94.12 273 ILE A C 1
ATOM 2078 O O . ILE A 1 273 ? 13.988 3.633 -27.318 1.00 94.12 273 ILE A O 1
ATOM 2082 N N . SER A 1 274 ? 12.165 2.984 -26.172 1.00 94.50 274 SER A N 1
ATOM 2083 C CA . SER A 1 274 ? 11.746 1.943 -27.117 1.00 94.50 274 SER A CA 1
ATOM 2084 C C . SER A 1 274 ? 11.450 2.497 -28.514 1.00 94.50 274 SER A C 1
ATOM 2086 O O . SER A 1 274 ? 11.859 1.900 -29.509 1.00 94.50 274 SER A O 1
ATOM 2088 N N . GLU A 1 275 ? 10.791 3.651 -28.611 1.00 94.81 275 GLU A N 1
ATOM 2089 C CA . GLU A 1 275 ? 10.523 4.325 -29.885 1.00 94.81 275 GLU A CA 1
ATOM 2090 C C . GLU A 1 275 ? 11.819 4.707 -30.605 1.00 94.81 275 GLU A C 1
ATOM 2092 O O . GLU A 1 275 ? 11.973 4.436 -31.797 1.00 94.81 275 GLU A O 1
ATOM 2097 N N . VAL A 1 276 ? 12.773 5.304 -29.886 1.00 96.25 276 VAL A N 1
ATOM 2098 C CA . VAL A 1 276 ? 14.046 5.744 -30.471 1.00 96.25 276 VAL A CA 1
ATOM 2099 C C . VAL A 1 276 ? 14.916 4.553 -30.855 1.00 96.25 276 VAL A C 1
ATOM 2101 O O . VAL A 1 276 ? 15.480 4.553 -31.944 1.00 96.25 276 VAL A O 1
ATOM 2104 N N . THR A 1 277 ? 15.005 3.510 -30.028 1.00 94.88 277 THR A N 1
ATOM 2105 C CA . THR A 1 277 ? 15.777 2.307 -30.383 1.00 94.88 277 THR A CA 1
ATOM 2106 C C . THR A 1 277 ? 15.154 1.554 -31.557 1.00 94.88 277 THR A C 1
ATOM 2108 O O . THR A 1 277 ? 15.886 1.054 -32.410 1.00 94.88 277 THR A O 1
ATOM 2111 N N . THR A 1 278 ? 13.823 1.545 -31.672 1.00 96.12 278 THR A N 1
ATOM 2112 C CA . THR A 1 278 ? 13.116 1.007 -32.847 1.00 96.12 278 THR A CA 1
ATOM 2113 C C . THR A 1 278 ? 13.396 1.840 -34.100 1.00 96.12 278 THR A C 1
ATOM 2115 O O . THR A 1 278 ? 13.648 1.280 -35.164 1.00 96.12 278 THR A O 1
ATOM 2118 N N . ALA A 1 279 ? 13.392 3.173 -33.993 1.00 95.69 279 ALA A N 1
ATOM 2119 C CA . ALA A 1 279 ? 13.737 4.061 -35.103 1.00 95.69 279 ALA A CA 1
ATOM 2120 C C . ALA A 1 279 ? 15.175 3.821 -35.591 1.00 95.69 279 ALA A C 1
ATOM 2122 O O . ALA A 1 279 ? 15.386 3.621 -36.785 1.00 95.69 279 ALA A O 1
ATOM 2123 N N . VAL A 1 280 ? 16.131 3.723 -34.661 1.00 95.00 280 VAL A N 1
ATOM 2124 C CA . VAL A 1 280 ? 17.535 3.395 -34.954 1.00 95.00 280 VAL A CA 1
ATOM 2125 C C . VAL A 1 280 ? 17.655 2.038 -35.648 1.00 95.00 280 VAL A C 1
ATOM 2127 O O . VAL A 1 280 ? 18.361 1.931 -36.648 1.00 95.00 280 VAL A O 1
ATOM 2130 N N . ALA A 1 281 ? 16.933 1.016 -35.177 1.00 93.81 281 ALA A N 1
ATOM 2131 C CA . ALA A 1 281 ? 16.921 -0.305 -35.807 1.00 93.81 281 ALA A CA 1
ATOM 2132 C C . ALA A 1 281 ? 16.360 -0.279 -37.243 1.00 93.81 281 ALA A C 1
ATOM 2134 O O . ALA A 1 281 ? 16.806 -1.048 -38.091 1.00 93.81 281 ALA A O 1
ATOM 2135 N N . ASN A 1 282 ? 15.429 0.635 -37.529 1.00 94.62 282 ASN A N 1
ATOM 2136 C CA . ASN A 1 282 ? 14.875 0.865 -38.866 1.00 94.62 282 ASN A CA 1
ATOM 2137 C C . ASN A 1 282 ? 15.703 1.852 -39.716 1.00 94.62 282 ASN A C 1
ATOM 2139 O O . ASN A 1 282 ? 15.300 2.180 -40.832 1.00 94.62 282 ASN A O 1
ATOM 2143 N N . GLY A 1 283 ? 16.844 2.331 -39.210 1.00 91.50 283 GLY A N 1
ATOM 2144 C CA . GLY A 1 283 ? 17.746 3.243 -39.917 1.00 91.50 283 GLY A CA 1
ATOM 2145 C C . GLY A 1 283 ? 17.395 4.732 -39.816 1.00 91.50 283 GLY A C 1
ATOM 2146 O O . GLY A 1 283 ? 18.061 5.545 -40.452 1.00 91.50 283 GLY A O 1
ATOM 2147 N N . ASP A 1 284 ? 16.396 5.122 -39.019 1.00 93.62 284 ASP A N 1
ATOM 2148 C CA . ASP A 1 284 ? 16.117 6.530 -38.710 1.00 93.62 284 ASP A CA 1
ATOM 2149 C C . ASP A 1 284 ? 16.925 6.975 -37.482 1.00 93.62 284 ASP A C 1
ATOM 2151 O O . ASP A 1 284 ? 16.523 6.793 -36.330 1.00 93.62 284 ASP A O 1
ATOM 2155 N N . LEU A 1 285 ? 18.080 7.587 -37.744 1.00 94.19 285 LEU A N 1
ATOM 2156 C CA . LEU A 1 285 ? 19.003 8.099 -36.727 1.00 94.19 285 LEU A CA 1
ATOM 2157 C C . LEU A 1 285 ? 18.704 9.554 -36.325 1.00 94.19 285 LEU A C 1
ATOM 2159 O O . LEU A 1 285 ? 19.395 10.125 -35.481 1.00 94.19 285 LEU A O 1
ATOM 2163 N N . SER A 1 286 ? 17.657 10.161 -36.895 1.00 91.69 286 SER A N 1
ATOM 2164 C CA . SER A 1 286 ? 17.265 11.539 -36.574 1.00 91.69 286 SER A CA 1
ATOM 2165 C C . SER A 1 286 ? 16.533 11.648 -35.231 1.00 91.69 286 SER A C 1
ATOM 2167 O O . SER A 1 286 ? 16.467 12.728 -34.633 1.00 91.69 286 SER A O 1
ATOM 2169 N N . LYS A 1 287 ? 15.983 10.532 -34.735 1.00 93.44 287 LYS A N 1
ATOM 2170 C CA . LYS A 1 287 ? 15.224 10.472 -33.483 1.00 93.44 287 LYS A CA 1
ATOM 2171 C C . LYS A 1 287 ? 16.152 10.477 -32.275 1.00 93.44 287 LYS A C 1
ATOM 2173 O O . LYS A 1 287 ? 17.175 9.801 -32.237 1.00 93.44 287 LYS A O 1
ATOM 2178 N N . LYS A 1 288 ? 15.748 11.220 -31.246 1.00 93.75 288 LYS A N 1
ATOM 2179 C CA . LYS A 1 288 ? 16.440 11.294 -29.957 1.00 93.75 288 LYS A CA 1
ATOM 2180 C C . LYS A 1 288 ? 15.444 11.136 -28.828 1.00 93.75 288 LYS A C 1
ATOM 2182 O O . LYS A 1 288 ? 14.296 11.558 -28.949 1.00 93.75 288 LYS A O 1
ATOM 2187 N N . ILE A 1 289 ? 15.912 10.570 -27.724 1.00 94.44 289 ILE A N 1
ATOM 2188 C CA . ILE A 1 289 ? 15.146 10.502 -26.486 1.00 94.44 289 ILE A CA 1
ATOM 2189 C C . ILE A 1 289 ? 15.092 11.917 -25.921 1.00 94.44 289 ILE A C 1
ATOM 2191 O O . ILE A 1 289 ? 16.141 12.513 -25.646 1.00 94.44 289 ILE A O 1
ATOM 2195 N N . THR A 1 290 ? 13.889 12.462 -25.763 1.00 94.00 290 THR A N 1
ATOM 2196 C CA . THR A 1 290 ? 13.670 13.851 -25.323 1.00 94.00 290 THR A CA 1
ATOM 2197 C C . THR A 1 290 ? 13.060 13.942 -23.935 1.00 94.00 290 THR A C 1
ATOM 2199 O O . THR A 1 290 ? 13.320 14.927 -23.249 1.00 94.00 290 THR A O 1
ATOM 2202 N N . VAL A 1 291 ? 12.348 12.905 -23.491 1.00 93.75 291 VAL A N 1
ATOM 2203 C CA . VAL A 1 291 ? 11.674 12.846 -22.186 1.00 93.75 291 VAL A CA 1
ATOM 2204 C C . VAL A 1 291 ? 12.602 13.197 -21.019 1.00 93.75 291 VAL A C 1
ATOM 2206 O O . VAL A 1 291 ? 13.793 12.862 -21.019 1.00 93.75 291 VAL A O 1
ATOM 2209 N N . GLU A 1 292 ? 12.062 13.906 -20.030 1.00 92.19 292 GLU A N 1
ATOM 2210 C CA . GLU A 1 292 ? 12.783 14.281 -18.815 1.00 92.19 292 GLU A CA 1
ATOM 2211 C C . GLU A 1 292 ? 13.153 13.040 -17.992 1.00 92.19 292 GLU A C 1
ATOM 2213 O O . GLU A 1 292 ? 12.338 12.150 -17.738 1.00 92.19 292 GLU A O 1
ATOM 2218 N N . ALA A 1 293 ? 14.412 12.980 -17.565 1.00 92.25 293 ALA A N 1
ATOM 2219 C CA . ALA A 1 293 ? 14.961 11.857 -16.820 1.00 92.25 293 ALA A CA 1
ATOM 2220 C C . ALA A 1 293 ? 15.986 12.348 -15.800 1.00 92.25 293 ALA A C 1
ATOM 2222 O O . ALA A 1 293 ? 16.637 13.376 -15.992 1.00 92.25 293 ALA A O 1
ATOM 2223 N N . LYS A 1 294 ? 16.138 11.600 -14.708 1.00 91.06 294 LYS A N 1
ATOM 2224 C CA . LYS A 1 294 ? 17.123 11.860 -13.651 1.00 91.06 294 LYS A CA 1
ATOM 2225 C C . LYS A 1 294 ? 17.803 10.550 -13.254 1.00 91.06 294 LYS A C 1
ATOM 2227 O O . LYS A 1 294 ? 17.266 9.477 -13.521 1.00 91.06 294 LYS A O 1
ATOM 2232 N N . GLY A 1 295 ? 18.967 10.652 -12.612 1.00 94.62 295 GLY A N 1
ATOM 2233 C CA . GLY A 1 295 ? 19.729 9.492 -12.138 1.00 94.62 295 GLY A CA 1
ATOM 2234 C C . GLY A 1 295 ? 20.108 8.534 -13.270 1.00 94.62 295 GLY A C 1
ATOM 2235 O O . GLY A 1 295 ? 20.435 8.970 -14.372 1.00 94.62 295 GLY A O 1
ATOM 2236 N N . GLU A 1 296 ? 20.005 7.233 -13.010 1.00 94.56 296 GLU A N 1
ATOM 2237 C CA . GLU A 1 296 ? 20.396 6.167 -13.945 1.00 94.56 296 GLU A CA 1
ATOM 2238 C C . GLU A 1 296 ? 19.630 6.223 -15.278 1.00 94.56 296 GLU A C 1
ATOM 2240 O O . GLU A 1 296 ? 20.194 5.965 -16.341 1.00 94.56 296 GLU A O 1
ATOM 2245 N N . ILE A 1 297 ? 18.362 6.652 -15.267 1.00 93.69 297 ILE A N 1
ATOM 2246 C CA . ILE A 1 297 ? 17.579 6.795 -16.504 1.00 93.69 297 ILE A CA 1
ATOM 2247 C C . ILE A 1 297 ? 18.108 7.947 -17.371 1.00 93.69 297 ILE A C 1
ATOM 2249 O O . ILE A 1 297 ? 18.073 7.865 -18.600 1.00 93.69 297 ILE A O 1
ATOM 2253 N N . LEU A 1 298 ? 18.644 9.014 -16.765 1.00 94.75 298 LEU A N 1
ATOM 2254 C CA . LEU A 1 298 ? 19.291 10.095 -17.516 1.00 94.75 298 LEU A CA 1
ATOM 2255 C C . LEU A 1 298 ? 20.596 9.618 -18.161 1.00 94.75 298 LEU A C 1
ATOM 2257 O O . LEU A 1 298 ? 20.876 9.964 -19.309 1.00 94.75 298 LEU A O 1
ATOM 2261 N N . GLU A 1 299 ? 21.381 8.814 -17.446 1.00 96.31 299 GLU A N 1
ATOM 2262 C CA . GLU A 1 299 ? 22.597 8.203 -17.988 1.00 96.31 299 GLU A CA 1
ATOM 2263 C C . GLU A 1 299 ? 22.276 7.273 -19.162 1.00 96.31 299 GLU A C 1
ATOM 2265 O O . GLU A 1 299 ? 22.924 7.362 -20.209 1.00 96.31 299 GLU A O 1
ATOM 2270 N N . LEU A 1 300 ? 21.218 6.463 -19.046 1.00 95.75 300 LEU A N 1
ATOM 2271 C CA . LEU A 1 300 ? 20.722 5.624 -20.135 1.00 95.75 300 LEU A CA 1
ATOM 2272 C C . LEU A 1 300 ? 20.279 6.465 -21.343 1.00 95.75 300 LEU A C 1
ATOM 2274 O O . LEU A 1 300 ? 20.736 6.216 -22.461 1.00 95.75 300 LEU A O 1
ATOM 2278 N N . LYS A 1 301 ? 19.458 7.504 -21.126 1.00 95.00 301 LYS A N 1
ATOM 2279 C CA . LYS A 1 301 ? 19.044 8.468 -22.164 1.00 95.00 301 LYS A CA 1
ATOM 2280 C C . LYS A 1 301 ? 20.252 9.048 -22.897 1.00 95.00 301 LYS A C 1
ATOM 2282 O O . LYS A 1 301 ? 20.283 9.064 -24.128 1.00 95.00 301 LYS A O 1
ATOM 2287 N N . ASN A 1 302 ? 21.247 9.525 -22.153 1.00 95.38 302 ASN A N 1
ATOM 2288 C CA . ASN A 1 302 ? 22.447 10.130 -22.721 1.00 95.38 302 ASN A CA 1
ATOM 2289 C C . ASN A 1 302 ? 23.281 9.112 -23.500 1.00 95.38 302 ASN A C 1
ATOM 2291 O O . ASN A 1 302 ? 23.753 9.432 -24.588 1.00 95.38 302 ASN A O 1
ATOM 2295 N N . THR A 1 303 ? 23.419 7.893 -22.982 1.00 94.56 303 THR A N 1
ATOM 2296 C CA . THR A 1 303 ? 24.161 6.809 -23.636 1.00 94.56 303 THR A CA 1
ATOM 2297 C C . THR A 1 303 ? 23.528 6.437 -24.972 1.00 94.56 303 THR A C 1
ATOM 2299 O O . THR A 1 303 ? 24.218 6.417 -25.991 1.00 94.56 303 THR A O 1
ATOM 2302 N N . VAL A 1 304 ? 22.209 6.223 -25.002 1.00 95.31 304 VAL A N 1
ATOM 2303 C CA . VAL A 1 304 ? 21.484 5.904 -26.240 1.00 95.31 304 VAL A CA 1
ATOM 2304 C C . VAL A 1 304 ? 21.561 7.071 -27.228 1.00 95.31 304 VAL A C 1
ATOM 2306 O O . VAL A 1 304 ? 21.905 6.860 -28.385 1.00 95.31 304 VAL A O 1
ATOM 2309 N N . ASN A 1 305 ? 21.346 8.314 -26.782 1.00 95.12 305 ASN A N 1
ATOM 2310 C CA . ASN A 1 305 ? 21.448 9.486 -27.659 1.00 95.12 305 ASN A CA 1
ATOM 2311 C C . ASN A 1 305 ? 22.861 9.682 -28.240 1.00 95.12 305 ASN A C 1
ATOM 2313 O O . ASN A 1 305 ? 22.995 10.067 -29.403 1.00 95.12 305 ASN A O 1
ATOM 2317 N N . GLN A 1 306 ? 23.915 9.430 -27.457 1.00 92.56 306 GLN A N 1
ATOM 2318 C CA . GLN A 1 306 ? 25.300 9.486 -27.936 1.00 92.56 306 GLN A CA 1
ATOM 2319 C C . GLN A 1 306 ? 25.600 8.362 -28.930 1.00 92.56 306 GLN A C 1
ATOM 2321 O O . GLN A 1 306 ? 26.243 8.611 -29.948 1.00 92.56 306 GLN A O 1
ATOM 2326 N N . MET A 1 307 ? 25.110 7.147 -28.672 1.00 92.44 307 MET A N 1
ATOM 2327 C CA . MET A 1 307 ? 25.216 6.028 -29.608 1.00 92.44 307 MET A CA 1
ATOM 2328 C C . MET A 1 307 ? 24.543 6.367 -30.945 1.00 92.44 307 MET A C 1
ATOM 2330 O O . MET A 1 307 ? 25.179 6.229 -31.988 1.00 92.44 307 MET A O 1
ATOM 2334 N N . THR A 1 308 ? 23.306 6.878 -30.922 1.00 93.12 308 THR A N 1
ATOM 2335 C CA . THR A 1 308 ? 22.584 7.304 -32.131 1.00 93.12 308 THR A CA 1
ATOM 2336 C C . THR A 1 308 ? 23.343 8.391 -32.889 1.00 93.12 308 THR A C 1
ATOM 2338 O O . THR A 1 308 ? 23.485 8.304 -34.103 1.00 93.12 308 THR A O 1
ATOM 2341 N N . ALA A 1 309 ? 23.900 9.384 -32.190 1.00 90.75 309 ALA A N 1
ATOM 2342 C CA . ALA A 1 309 ? 24.687 10.439 -32.828 1.00 90.75 309 ALA A CA 1
ATOM 2343 C C . ALA A 1 309 ? 25.979 9.913 -33.483 1.00 90.75 309 ALA A C 1
ATOM 2345 O O . ALA A 1 309 ? 26.355 10.376 -34.557 1.00 90.75 309 ALA A O 1
ATOM 2346 N N . ARG A 1 310 ? 26.657 8.936 -32.864 1.00 89.12 310 ARG A N 1
ATOM 2347 C CA . ARG A 1 310 ? 27.846 8.292 -33.452 1.00 89.12 310 ARG A CA 1
ATOM 2348 C C . ARG A 1 310 ? 27.496 7.496 -34.707 1.00 89.12 310 ARG A C 1
ATOM 2350 O O . ARG A 1 310 ? 28.212 7.600 -35.699 1.00 89.12 310 ARG A O 1
ATOM 2357 N N . LEU A 1 311 ? 26.390 6.752 -34.669 1.00 89.88 311 LEU A N 1
ATOM 2358 C CA . LEU A 1 311 ? 25.857 6.038 -35.830 1.00 89.88 311 LEU A CA 1
ATOM 2359 C C . LEU A 1 311 ? 25.549 7.002 -36.981 1.00 89.88 311 LEU A C 1
ATOM 2361 O O . LEU A 1 311 ? 25.944 6.742 -38.115 1.00 89.88 311 LEU A O 1
ATOM 2365 N N . ASP A 1 312 ? 24.889 8.122 -36.682 1.00 91.19 312 ASP A N 1
ATOM 2366 C CA . ASP A 1 312 ? 24.503 9.132 -37.674 1.00 91.19 312 ASP A CA 1
ATOM 2367 C C . ASP A 1 312 ? 25.727 9.784 -38.331 1.00 91.19 312 ASP A C 1
ATOM 2369 O O . ASP A 1 312 ? 25.804 9.904 -39.557 1.00 91.19 312 ASP A O 1
ATOM 2373 N N . GLY A 1 313 ? 26.736 10.125 -37.522 1.00 89.75 313 GLY A N 1
ATOM 2374 C CA . GLY A 1 313 ? 28.009 10.657 -38.005 1.00 89.75 313 GLY A CA 1
ATOM 2375 C C . GLY A 1 313 ? 28.750 9.673 -38.912 1.00 89.75 313 GLY A C 1
ATOM 2376 O O . GLY A 1 313 ? 29.179 10.048 -40.002 1.00 89.75 313 GLY A O 1
ATOM 2377 N N . PHE A 1 314 ? 28.850 8.404 -38.508 1.00 89.44 314 PHE A N 1
ATOM 2378 C CA . PHE A 1 314 ? 29.482 7.367 -39.326 1.00 89.44 314 PHE A CA 1
ATOM 2379 C C . PHE A 1 314 ? 28.729 7.133 -40.644 1.00 89.44 314 PHE A C 1
ATOM 2381 O O . PHE A 1 314 ? 29.341 7.118 -41.711 1.00 89.44 314 PHE A O 1
ATOM 2388 N N . ALA A 1 315 ? 27.398 7.013 -40.600 1.00 90.50 315 ALA A N 1
ATOM 2389 C CA . ALA A 1 315 ? 26.574 6.813 -41.792 1.00 90.50 315 ALA A CA 1
ATOM 2390 C C . ALA A 1 315 ? 26.678 7.991 -42.776 1.00 90.50 315 ALA A C 1
ATOM 2392 O O . ALA A 1 315 ? 26.789 7.789 -43.992 1.00 90.50 315 ALA A O 1
ATOM 2393 N N . SER A 1 316 ? 26.689 9.220 -42.253 1.00 91.38 316 SER A N 1
ATOM 2394 C CA . SER A 1 316 ? 26.901 10.435 -43.042 1.00 91.38 316 SER A CA 1
ATOM 2395 C C . SER A 1 316 ? 28.259 10.421 -43.734 1.00 91.38 316 SER A C 1
ATOM 2397 O O . SER A 1 316 ? 28.350 10.744 -44.920 1.00 91.38 316 SER A O 1
ATOM 2399 N N . GLU A 1 317 ? 29.298 9.987 -43.024 1.00 90.94 317 GLU A N 1
ATOM 2400 C CA . GLU A 1 317 ? 30.655 9.963 -43.545 1.00 90.94 317 GLU A CA 1
ATOM 2401 C C . GLU A 1 317 ? 30.842 8.897 -44.628 1.00 90.94 317 GLU A C 1
ATOM 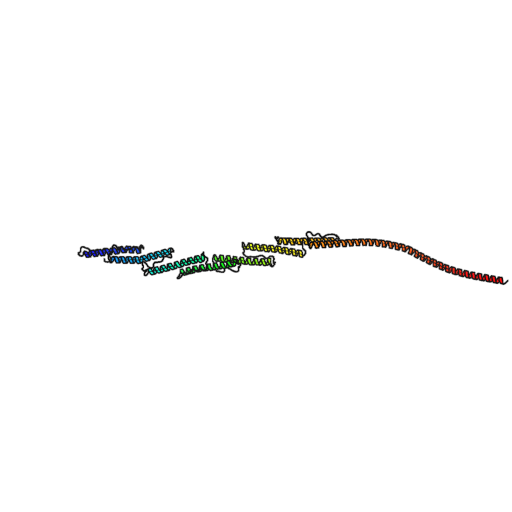2403 O O . GLU A 1 317 ? 31.307 9.203 -45.725 1.00 90.94 317 GLU A O 1
ATOM 2408 N N . VAL A 1 318 ? 30.359 7.674 -44.402 1.00 89.31 318 VAL A N 1
ATOM 2409 C CA . VAL A 1 318 ? 30.346 6.622 -45.431 1.00 89.31 318 VAL A CA 1
ATOM 2410 C C . VAL A 1 318 ? 29.574 7.076 -46.672 1.00 89.31 318 VAL A C 1
ATOM 2412 O O . VAL A 1 318 ? 30.033 6.891 -47.803 1.00 89.31 318 VAL A O 1
ATOM 2415 N N . THR A 1 319 ? 28.424 7.730 -46.488 1.00 90.00 319 THR A N 1
ATOM 2416 C CA . THR A 1 319 ? 27.635 8.274 -47.601 1.00 90.00 319 THR A CA 1
ATOM 2417 C C . THR A 1 319 ? 28.402 9.365 -48.351 1.00 90.00 319 THR A C 1
ATOM 2419 O O . THR A 1 319 ? 28.369 9.404 -49.585 1.00 90.00 319 THR A O 1
ATOM 2422 N N . ARG A 1 320 ? 29.107 10.248 -47.633 1.00 93.38 320 ARG A N 1
ATOM 2423 C CA . ARG A 1 320 ? 29.933 11.309 -48.219 1.00 93.38 320 ARG A CA 1
ATOM 2424 C C . ARG A 1 320 ? 31.064 10.722 -49.060 1.00 93.38 320 ARG A C 1
ATOM 2426 O O . ARG A 1 320 ? 31.159 11.080 -50.232 1.00 93.38 320 ARG A O 1
ATOM 2433 N N . LEU A 1 321 ? 31.858 9.797 -48.512 1.00 90.12 321 LEU A N 1
ATOM 2434 C CA . LEU A 1 321 ? 32.948 9.152 -49.256 1.00 90.12 321 LEU A CA 1
ATOM 2435 C C . LEU A 1 321 ? 32.429 8.396 -50.474 1.00 90.12 321 LEU A C 1
ATOM 2437 O O . LEU A 1 321 ? 32.993 8.517 -51.557 1.00 90.12 321 LEU A O 1
ATOM 2441 N N . THR A 1 322 ? 31.318 7.673 -50.330 1.00 86.25 322 THR A N 1
ATOM 2442 C CA . THR A 1 322 ? 30.703 6.960 -51.457 1.00 86.25 322 THR A CA 1
ATOM 2443 C C . THR A 1 322 ? 30.354 7.933 -52.585 1.00 86.25 322 THR A C 1
ATOM 2445 O O . THR A 1 322 ? 30.664 7.676 -53.747 1.00 86.25 322 THR A O 1
ATOM 2448 N N . LYS A 1 323 ? 29.771 9.095 -52.261 1.00 90.06 323 LYS A N 1
ATOM 2449 C CA . LYS A 1 323 ? 29.478 10.139 -53.254 1.00 90.06 323 LYS A CA 1
ATOM 2450 C C . LYS A 1 323 ? 30.740 10.748 -53.862 1.00 90.06 323 LYS A C 1
ATOM 2452 O O . LYS A 1 323 ? 30.723 11.074 -55.045 1.00 90.06 323 LYS A O 1
ATOM 2457 N N . GLU A 1 324 ? 31.809 10.939 -53.096 1.00 88.88 324 GLU A N 1
ATOM 2458 C CA . GLU A 1 324 ? 33.081 11.442 -53.632 1.00 88.88 324 GLU A CA 1
ATOM 2459 C C . GLU A 1 324 ? 33.673 10.470 -54.649 1.00 88.88 324 GLU A C 1
ATOM 2461 O O . GLU A 1 324 ? 33.924 10.874 -55.786 1.00 88.88 324 GLU A O 1
ATOM 2466 N N . VAL A 1 325 ? 33.765 9.189 -54.286 1.00 85.69 325 VAL A N 1
ATOM 2467 C CA . VAL A 1 325 ? 34.270 8.126 -55.162 1.00 85.69 325 VAL A CA 1
ATOM 2468 C C . VAL A 1 325 ? 33.431 8.020 -56.439 1.00 85.69 325 VAL A C 1
ATOM 2470 O O . VAL A 1 325 ? 33.991 7.993 -57.532 1.00 85.69 325 VAL A O 1
ATOM 2473 N N . VAL A 1 326 ? 32.094 8.040 -56.335 1.00 84.88 326 VAL A N 1
ATOM 2474 C CA . VAL A 1 326 ? 31.191 8.002 -57.505 1.00 84.88 326 VAL A CA 1
ATOM 2475 C C . VAL A 1 326 ? 31.378 9.216 -58.420 1.00 84.88 326 VAL A C 1
ATOM 2477 O O . VAL A 1 326 ? 31.300 9.088 -59.638 1.00 84.88 326 VAL A O 1
ATOM 2480 N N . ASN A 1 327 ? 31.667 10.389 -57.856 1.00 86.81 327 ASN A N 1
ATOM 2481 C CA . ASN A 1 327 ? 31.933 11.607 -58.624 1.00 86.81 327 ASN A CA 1
ATOM 2482 C C . ASN A 1 327 ? 33.397 11.723 -59.095 1.00 86.81 327 ASN A C 1
ATOM 2484 O O . ASN A 1 327 ? 33.807 12.792 -59.548 1.00 86.81 327 ASN A O 1
ATOM 2488 N N . GLY A 1 328 ? 34.201 10.661 -58.964 1.00 82.81 328 GLY A N 1
ATOM 2489 C CA . GLY A 1 328 ? 35.603 10.634 -59.388 1.00 82.81 328 GLY A CA 1
ATOM 2490 C C . GLY A 1 328 ? 36.556 11.441 -58.501 1.00 82.81 328 GLY A C 1
ATOM 2491 O O . GLY A 1 328 ? 37.712 11.642 -58.869 1.00 82.81 328 GLY A O 1
ATOM 2492 N N . LYS A 1 329 ? 36.100 11.909 -57.332 1.00 85.94 329 LYS A N 1
ATOM 2493 C CA . LYS A 1 329 ? 36.956 12.524 -56.314 1.00 85.94 329 LYS A CA 1
ATOM 2494 C C . LYS A 1 329 ? 37.513 11.422 -55.420 1.00 85.94 329 LYS A C 1
ATOM 2496 O O . LYS A 1 329 ? 36.776 10.776 -54.684 1.00 85.94 329 LYS A O 1
ATOM 2501 N N . LEU A 1 330 ? 38.819 11.207 -55.504 1.00 85.44 330 LEU A N 1
ATOM 2502 C CA . LEU A 1 330 ? 39.526 10.146 -54.790 1.00 85.44 330 LEU A CA 1
ATOM 2503 C C . LEU A 1 330 ? 40.452 10.729 -53.719 1.00 85.44 330 LEU A C 1
ATOM 2505 O O . LEU A 1 330 ? 40.807 11.905 -53.774 1.00 85.44 330 LEU A O 1
ATOM 2509 N N . GLY A 1 331 ? 40.839 9.900 -52.750 1.00 81.81 331 GLY A N 1
ATOM 2510 C CA . GLY A 1 331 ? 41.687 10.301 -51.624 1.00 81.81 331 GLY A CA 1
ATOM 2511 C C . GLY A 1 331 ? 40.948 10.932 -50.437 1.00 81.81 331 GLY A C 1
ATOM 2512 O O . GLY A 1 331 ? 41.600 11.411 -49.513 1.00 81.81 331 GLY A O 1
ATOM 2513 N N . GLY A 1 332 ? 39.611 10.937 -50.440 1.00 86.75 332 GLY A N 1
ATOM 2514 C CA . GLY A 1 332 ? 38.818 11.325 -49.273 1.00 86.75 332 GLY A CA 1
ATOM 2515 C C . GLY A 1 332 ? 38.993 10.331 -48.120 1.00 86.75 332 GLY A C 1
ATOM 2516 O O . GLY A 1 332 ? 39.087 9.126 -48.350 1.00 86.75 332 GLY A O 1
ATOM 2517 N N . GLN A 1 333 ? 39.025 10.840 -46.888 1.00 87.06 333 GLN A N 1
ATOM 2518 C CA . GLN A 1 333 ? 39.094 10.032 -45.669 1.00 87.06 333 GLN A CA 1
ATOM 2519 C C . GLN A 1 333 ? 37.851 10.247 -44.813 1.00 87.06 333 GLN A C 1
ATOM 2521 O O . GLN A 1 333 ? 37.372 11.374 -44.700 1.00 87.06 333 GLN A O 1
ATOM 2526 N N . ALA A 1 334 ? 37.355 9.160 -44.231 1.00 88.62 334 ALA A N 1
ATOM 2527 C CA . ALA A 1 334 ? 36.344 9.130 -43.202 1.00 88.62 334 ALA A CA 1
ATOM 2528 C C . ALA A 1 334 ? 36.920 9.651 -41.885 1.00 88.62 334 ALA A C 1
ATOM 2530 O O . ALA A 1 334 ? 37.877 9.086 -41.350 1.00 88.62 334 ALA A O 1
ATOM 2531 N N . VAL A 1 335 ? 36.322 10.716 -41.356 1.00 86.75 335 VAL A N 1
ATOM 2532 C CA . VAL A 1 335 ? 36.660 11.289 -40.053 1.00 86.75 335 VAL A CA 1
ATOM 2533 C C . VAL A 1 335 ? 35.416 11.296 -39.176 1.00 86.75 335 VAL A C 1
ATOM 2535 O O . VAL A 1 335 ? 34.562 12.174 -39.282 1.00 86.75 335 VAL A O 1
ATOM 2538 N N . VAL A 1 336 ? 35.329 10.328 -38.264 1.00 84.75 336 VAL A N 1
ATOM 2539 C CA . VAL A 1 336 ? 34.243 10.253 -37.281 1.00 84.75 336 VAL A CA 1
ATOM 2540 C C . VAL A 1 336 ? 34.796 10.620 -35.909 1.00 84.75 336 VAL A C 1
ATOM 2542 O O . VAL A 1 336 ? 35.674 9.953 -35.373 1.00 84.75 336 VAL A O 1
ATOM 2545 N N . SER A 1 337 ? 34.331 11.728 -35.334 1.00 82.75 337 SER A N 1
ATOM 2546 C CA . SER A 1 337 ? 34.858 12.226 -34.058 1.00 82.75 337 SER A CA 1
ATOM 2547 C C . SER A 1 337 ? 34.363 11.414 -32.857 1.00 82.75 337 SER A C 1
ATOM 2549 O O . SER A 1 337 ? 33.184 11.079 -32.757 1.00 82.75 337 SER A O 1
ATOM 2551 N N . GLY A 1 338 ? 35.253 11.169 -31.889 1.00 81.00 338 GLY A N 1
ATOM 2552 C CA . GLY A 1 338 ? 34.890 10.578 -30.595 1.00 81.00 338 GLY A CA 1
ATOM 2553 C C . GLY A 1 338 ? 34.498 9.098 -30.653 1.00 81.00 338 GLY A C 1
ATOM 2554 O O . GLY A 1 338 ? 33.750 8.639 -29.783 1.00 81.00 338 GLY A O 1
ATOM 2555 N N . VAL A 1 339 ? 34.971 8.378 -31.672 1.00 84.50 339 VAL A N 1
ATOM 2556 C CA . VAL A 1 339 ? 34.820 6.927 -31.819 1.00 84.50 339 VAL A CA 1
ATOM 2557 C C . VAL A 1 339 ? 35.989 6.176 -31.183 1.00 84.50 339 VAL A C 1
ATOM 2559 O O . VAL A 1 339 ? 37.091 6.701 -31.055 1.00 84.50 339 VAL A O 1
ATOM 2562 N N . SER A 1 340 ? 35.734 4.949 -30.737 1.00 85.81 340 SER A N 1
ATOM 2563 C CA . SER A 1 340 ? 36.737 4.029 -30.197 1.00 85.81 340 SER A CA 1
ATOM 2564 C C . SER A 1 340 ? 36.268 2.580 -30.372 1.00 85.81 340 SER A C 1
ATOM 2566 O O . SER A 1 340 ? 35.084 2.333 -30.632 1.00 85.81 340 SER A O 1
ATOM 2568 N N . GLY A 1 341 ? 37.190 1.619 -30.244 1.00 91.19 341 GLY A N 1
ATOM 2569 C CA . GLY A 1 341 ? 36.905 0.197 -30.467 1.00 91.19 341 GLY A CA 1
ATOM 2570 C C . GLY A 1 341 ? 36.433 -0.063 -31.899 1.00 91.19 341 GLY A C 1
ATOM 2571 O O . GLY A 1 341 ? 36.957 0.538 -32.829 1.00 91.19 341 GLY A O 1
ATOM 2572 N N . ILE A 1 342 ? 35.379 -0.869 -32.062 1.00 89.50 342 ILE A N 1
ATOM 2573 C CA . ILE A 1 342 ? 34.841 -1.260 -33.381 1.00 89.50 342 ILE A CA 1
ATOM 2574 C C . ILE A 1 342 ? 34.528 -0.047 -34.271 1.00 89.50 342 ILE A C 1
ATOM 2576 O O . ILE A 1 342 ? 34.710 -0.105 -35.481 1.00 89.50 342 ILE A O 1
ATOM 2580 N N . TRP A 1 343 ? 34.076 1.072 -33.697 1.00 88.50 343 TRP A N 1
ATOM 2581 C CA . TRP A 1 343 ? 33.794 2.277 -34.483 1.00 88.50 343 TRP A CA 1
ATOM 2582 C C . TRP A 1 343 ? 35.055 2.908 -35.084 1.00 88.50 343 TRP A C 1
ATOM 2584 O O . TRP A 1 343 ? 34.992 3.469 -36.177 1.00 88.50 343 TRP A O 1
ATOM 2594 N N . GLN A 1 344 ? 36.185 2.817 -34.381 1.00 89.69 344 GLN A N 1
ATOM 2595 C CA . GLN A 1 344 ? 37.481 3.243 -34.901 1.00 89.69 344 GLN A CA 1
ATOM 2596 C C . GLN A 1 344 ? 37.957 2.262 -35.977 1.00 89.69 344 GLN A C 1
ATOM 2598 O O . GLN A 1 344 ? 38.250 2.701 -37.083 1.00 89.69 344 GLN A O 1
ATOM 2603 N N . ASP A 1 345 ? 37.909 0.957 -35.694 1.00 91.81 345 ASP A N 1
ATOM 2604 C CA . ASP A 1 345 ? 38.327 -0.088 -36.637 1.00 91.81 345 ASP A CA 1
ATOM 2605 C C . ASP A 1 345 ? 37.563 0.017 -37.970 1.00 91.81 345 ASP A C 1
ATOM 2607 O O . ASP A 1 345 ? 38.167 0.052 -39.036 1.00 91.81 345 ASP A O 1
ATOM 2611 N N . LEU A 1 346 ? 36.234 0.185 -37.925 1.00 90.31 346 LEU A N 1
ATOM 2612 C CA . LEU A 1 346 ? 35.410 0.372 -39.126 1.00 90.31 346 LEU A CA 1
ATOM 2613 C C . LEU A 1 346 ? 35.744 1.660 -39.887 1.00 90.31 346 LEU A C 1
ATOM 2615 O O . LEU A 1 346 ? 35.664 1.690 -41.115 1.00 90.31 346 LEU A O 1
ATOM 2619 N N . THR A 1 347 ? 36.090 2.736 -39.179 1.00 89.75 347 THR A N 1
ATOM 2620 C CA . THR A 1 347 ? 36.509 3.992 -39.818 1.00 89.75 347 THR A CA 1
ATOM 2621 C C . THR A 1 347 ? 37.840 3.795 -40.545 1.00 89.75 347 THR A C 1
ATOM 2623 O O . THR A 1 347 ? 37.994 4.232 -41.687 1.00 89.75 347 THR A O 1
ATOM 2626 N N . ASP A 1 348 ? 38.777 3.088 -39.917 1.00 91.50 348 ASP A N 1
ATOM 2627 C CA . ASP A 1 348 ? 40.088 2.780 -40.484 1.00 91.50 348 ASP A CA 1
ATOM 2628 C C . ASP A 1 348 ? 39.982 1.823 -41.680 1.00 91.50 348 ASP A C 1
ATOM 2630 O O . ASP A 1 348 ? 40.617 2.062 -42.708 1.00 91.50 348 ASP A O 1
ATOM 2634 N N . ASP A 1 349 ? 39.107 0.818 -41.615 1.00 92.25 349 ASP A N 1
ATOM 2635 C CA . ASP A 1 349 ? 38.822 -0.093 -42.729 1.00 92.25 349 ASP A CA 1
ATOM 2636 C C . ASP A 1 349 ? 38.218 0.644 -43.936 1.00 92.25 349 ASP A C 1
ATOM 2638 O O . ASP A 1 349 ? 38.636 0.426 -45.079 1.00 92.25 349 ASP A O 1
ATOM 2642 N N . VAL A 1 350 ? 37.271 1.565 -43.707 1.00 91.25 350 VAL A N 1
ATOM 2643 C CA . VAL A 1 350 ? 36.703 2.415 -44.771 1.00 91.25 350 VAL A CA 1
ATOM 2644 C C . VAL A 1 350 ? 37.784 3.303 -45.391 1.00 91.25 350 VAL A C 1
ATOM 2646 O O . VAL A 1 350 ? 37.846 3.439 -46.616 1.00 91.25 350 VAL A O 1
ATOM 2649 N N . ASN A 1 351 ? 38.673 3.869 -44.574 1.00 90.88 351 ASN A N 1
ATOM 2650 C CA . ASN A 1 351 ? 39.806 4.664 -45.045 1.00 90.88 351 ASN A CA 1
ATOM 2651 C C . ASN A 1 351 ? 40.795 3.842 -45.873 1.00 90.88 351 ASN A C 1
ATOM 2653 O O . ASN A 1 351 ? 41.246 4.293 -46.929 1.00 90.88 351 ASN A O 1
ATOM 2657 N N . LEU A 1 352 ? 41.103 2.624 -45.431 1.00 93.31 352 LEU A N 1
ATOM 2658 C CA . LEU A 1 352 ? 41.968 1.701 -46.153 1.00 93.31 352 LEU A CA 1
ATOM 2659 C C . LEU A 1 352 ? 41.351 1.309 -47.501 1.00 93.31 352 LEU A C 1
ATOM 2661 O O . LEU A 1 352 ? 42.038 1.305 -48.525 1.00 93.31 352 LEU A O 1
ATOM 2665 N N . MET A 1 353 ? 40.044 1.037 -47.527 1.00 90.75 353 MET A N 1
ATOM 2666 C CA . MET A 1 353 ? 39.307 0.774 -48.761 1.00 90.75 353 MET A CA 1
ATOM 2667 C C . MET A 1 353 ? 39.367 1.972 -49.716 1.00 90.75 353 MET A C 1
ATOM 2669 O O . MET A 1 353 ? 39.677 1.794 -50.895 1.00 90.75 353 MET A O 1
ATOM 2673 N N . ALA A 1 354 ? 39.125 3.190 -49.225 1.00 89.38 354 ALA A N 1
ATOM 2674 C CA . ALA A 1 354 ? 39.190 4.408 -50.032 1.00 89.38 354 ALA A CA 1
ATOM 2675 C C . ALA A 1 354 ? 40.598 4.654 -50.607 1.00 89.38 354 ALA A C 1
ATOM 2677 O O . ALA A 1 354 ? 40.735 5.014 -51.781 1.00 89.38 354 ALA A O 1
ATOM 2678 N N . ALA A 1 355 ? 41.650 4.409 -49.821 1.00 90.75 355 ALA A N 1
ATOM 2679 C CA . ALA A 1 355 ? 43.037 4.511 -50.270 1.00 90.75 355 ALA A CA 1
ATOM 2680 C C . ALA A 1 355 ? 43.362 3.482 -51.367 1.00 90.75 355 ALA A C 1
ATOM 2682 O O . ALA A 1 355 ? 43.898 3.849 -52.414 1.00 90.75 355 ALA A O 1
ATOM 2683 N N . ASN A 1 356 ? 42.966 2.220 -51.178 1.00 92.00 356 ASN A N 1
ATOM 2684 C CA . ASN A 1 356 ? 43.165 1.162 -52.171 1.00 92.00 356 ASN A CA 1
ATOM 2685 C C . ASN A 1 356 ? 42.418 1.449 -53.481 1.00 92.00 356 ASN A C 1
ATOM 2687 O O . ASN A 1 356 ? 42.975 1.264 -54.563 1.00 92.00 356 ASN A O 1
ATOM 2691 N N . LEU A 1 357 ? 41.175 1.936 -53.403 1.00 89.50 357 LEU A N 1
ATOM 2692 C CA . LEU A 1 357 ? 40.417 2.362 -54.583 1.00 89.50 357 LEU A CA 1
ATOM 2693 C C . LEU A 1 357 ? 41.101 3.534 -55.298 1.00 89.50 357 LEU A C 1
ATOM 2695 O O . LEU A 1 357 ? 41.166 3.553 -56.526 1.00 89.50 357 LEU A O 1
ATOM 2699 N N . THR A 1 358 ? 41.646 4.487 -54.539 1.00 89.62 358 THR A N 1
ATOM 2700 C CA . THR A 1 358 ? 42.382 5.630 -55.091 1.00 89.62 358 THR A CA 1
ATOM 2701 C C . THR A 1 358 ? 43.614 5.174 -55.875 1.00 89.62 358 THR A C 1
ATOM 2703 O O . THR A 1 358 ? 43.781 5.585 -57.024 1.00 89.62 358 THR A O 1
ATOM 2706 N N . ASP A 1 359 ? 44.432 4.286 -55.300 1.00 92.19 359 ASP A N 1
ATOM 2707 C CA . ASP A 1 359 ? 45.607 3.713 -55.973 1.00 92.19 359 ASP A CA 1
ATOM 2708 C C . ASP A 1 359 ? 45.217 2.963 -57.253 1.00 92.19 359 ASP A C 1
ATOM 2710 O O . ASP A 1 359 ? 45.778 3.204 -58.324 1.00 92.19 359 ASP A O 1
ATOM 2714 N N . GLN A 1 360 ? 44.197 2.102 -57.183 1.00 92.50 360 GLN A N 1
ATOM 2715 C CA . GLN A 1 360 ? 43.744 1.335 -58.343 1.00 92.50 360 GLN A CA 1
ATOM 2716 C C . GLN A 1 360 ? 43.289 2.236 -59.495 1.00 92.50 360 GLN A C 1
ATOM 2718 O O . GLN A 1 360 ? 43.688 2.009 -60.639 1.00 92.50 360 GLN A O 1
ATOM 2723 N N . VAL A 1 361 ? 42.498 3.276 -59.219 1.00 90.00 361 VAL A N 1
ATOM 2724 C CA . VAL A 1 361 ? 42.040 4.198 -60.268 1.00 90.00 361 VAL A CA 1
ATOM 2725 C C . VAL A 1 361 ? 43.201 5.018 -60.836 1.00 90.00 361 VAL A C 1
ATOM 2727 O O . VAL A 1 361 ? 43.274 5.195 -62.052 1.00 90.00 361 VAL A O 1
ATOM 2730 N N . GLN A 1 362 ? 44.152 5.462 -60.007 1.00 89.50 362 GLN A N 1
ATOM 2731 C CA . GLN A 1 362 ? 45.356 6.145 -60.496 1.00 89.50 362 GLN A CA 1
ATOM 2732 C C . GLN A 1 362 ? 46.195 5.242 -61.408 1.00 89.50 362 GLN A C 1
ATOM 2734 O O . GLN A 1 362 ? 46.636 5.678 -62.474 1.00 89.50 362 GLN A O 1
ATOM 2739 N N . ARG A 1 363 ? 46.361 3.966 -61.045 1.00 93.00 363 ARG A N 1
ATOM 2740 C CA . ARG A 1 363 ? 47.051 2.973 -61.878 1.00 93.00 363 ARG A CA 1
ATOM 2741 C C . ARG A 1 363 ? 46.342 2.749 -63.211 1.00 93.00 363 ARG A C 1
ATOM 2743 O O . ARG A 1 363 ? 47.013 2.709 -64.239 1.00 93.00 363 ARG A O 1
ATOM 2750 N N . ILE A 1 364 ? 45.010 2.653 -63.219 1.00 92.38 364 ILE A N 1
ATOM 2751 C CA . ILE A 1 364 ? 44.217 2.564 -64.458 1.00 92.38 364 ILE A CA 1
ATOM 2752 C C . ILE A 1 364 ? 44.436 3.808 -65.327 1.00 92.38 364 ILE A C 1
ATOM 2754 O O . ILE A 1 364 ? 44.668 3.674 -66.526 1.00 92.38 364 ILE A O 1
ATOM 2758 N N . GLY A 1 365 ? 44.432 5.004 -64.731 1.00 90.12 365 GLY A N 1
ATOM 2759 C CA . GLY A 1 365 ? 44.745 6.249 -65.436 1.00 90.12 365 GLY A CA 1
ATOM 2760 C C . GLY A 1 365 ? 46.138 6.228 -66.075 1.00 90.12 365 GLY A C 1
ATOM 2761 O O . GLY A 1 365 ? 46.284 6.573 -67.246 1.00 90.12 365 GLY A O 1
ATOM 2762 N N . GLY A 1 366 ? 47.150 5.743 -65.351 1.00 92.94 366 GLY A N 1
ATOM 2763 C CA . GLY A 1 366 ? 48.502 5.556 -65.883 1.00 92.94 366 GLY A CA 1
ATOM 2764 C C . GLY A 1 366 ? 48.558 4.569 -67.055 1.00 92.94 366 GLY A C 1
ATOM 2765 O O . GLY A 1 366 ? 49.186 4.860 -68.073 1.00 92.94 366 GLY A O 1
ATOM 2766 N N . VAL A 1 367 ? 47.856 3.434 -66.954 1.00 94.62 367 VAL A N 1
ATOM 2767 C CA . VAL A 1 367 ? 47.728 2.458 -68.052 1.00 94.62 367 VAL A CA 1
ATOM 2768 C C . VAL A 1 367 ? 47.037 3.079 -69.267 1.00 94.62 367 VAL A C 1
ATOM 2770 O O . VAL A 1 367 ? 47.475 2.846 -70.389 1.00 94.62 367 VAL A O 1
ATOM 2773 N N . ALA A 1 368 ? 46.003 3.899 -69.070 1.00 93.88 368 ALA A N 1
ATOM 2774 C CA . ALA A 1 368 ? 45.309 4.580 -70.160 1.00 93.88 368 ALA A CA 1
ATOM 2775 C C . ALA A 1 368 ? 46.216 5.586 -70.890 1.00 93.88 368 ALA A C 1
ATOM 2777 O O . ALA A 1 368 ? 46.222 5.616 -72.119 1.00 93.88 368 ALA A O 1
ATOM 2778 N N . ILE A 1 369 ? 47.028 6.359 -70.158 1.00 94.38 369 ILE A N 1
ATOM 2779 C CA . ILE A 1 369 ? 48.022 7.270 -70.753 1.00 94.38 369 ILE A CA 1
ATOM 2780 C C . ILE A 1 369 ? 49.070 6.477 -71.542 1.00 94.38 369 ILE A C 1
ATOM 2782 O O . ILE A 1 369 ? 49.375 6.818 -72.684 1.00 94.38 369 ILE A O 1
ATOM 2786 N N . ALA A 1 370 ? 49.597 5.396 -70.961 1.00 94.06 370 ALA A N 1
ATOM 2787 C CA . ALA A 1 370 ? 50.560 4.534 -71.640 1.00 94.06 370 ALA A CA 1
ATOM 2788 C C . ALA A 1 370 ? 49.972 3.919 -72.922 1.00 94.06 370 ALA A C 1
ATOM 2790 O O . ALA A 1 370 ? 50.648 3.880 -73.949 1.00 94.06 370 ALA A O 1
ATOM 2791 N N . LEU A 1 371 ? 48.704 3.494 -72.883 1.00 94.94 371 LEU A N 1
ATOM 2792 C CA . LEU A 1 371 ? 47.981 2.974 -74.040 1.00 94.94 371 LEU A CA 1
ATOM 2793 C C . LEU A 1 371 ? 47.769 4.047 -75.118 1.00 94.94 371 LEU A C 1
ATOM 2795 O O . LEU A 1 371 ? 47.952 3.747 -76.295 1.00 94.94 371 LEU A O 1
ATOM 2799 N N . ASN A 1 372 ? 47.433 5.286 -74.740 1.00 94.62 372 ASN A N 1
ATOM 2800 C CA . ASN A 1 372 ? 47.306 6.395 -75.691 1.00 94.62 372 ASN A CA 1
ATOM 2801 C C . ASN A 1 372 ? 48.635 6.672 -76.404 1.00 94.62 372 ASN A C 1
ATOM 2803 O O . ASN A 1 372 ? 48.676 6.692 -77.630 1.00 94.62 372 ASN A O 1
ATOM 2807 N N . ASN A 1 373 ? 49.730 6.789 -75.649 1.00 94.88 373 ASN A N 1
ATOM 2808 C CA . ASN A 1 373 ? 51.062 7.008 -76.219 1.00 94.88 373 ASN A CA 1
ATOM 2809 C C . ASN A 1 373 ? 51.477 5.854 -77.148 1.00 94.88 373 ASN A C 1
ATOM 2811 O O . ASN A 1 373 ? 52.027 6.087 -78.221 1.00 94.88 373 ASN A O 1
ATOM 2815 N N . ALA A 1 374 ? 51.183 4.604 -76.769 1.00 95.56 374 ALA A N 1
ATOM 2816 C CA . ALA A 1 374 ? 51.425 3.444 -77.623 1.00 95.56 374 ALA A CA 1
ATOM 2817 C C . ALA A 1 374 ? 50.573 3.478 -78.905 1.00 95.56 374 ALA A C 1
ATOM 2819 O O . ALA A 1 374 ? 51.064 3.122 -79.973 1.00 95.56 374 ALA A O 1
ATOM 2820 N N . SER A 1 375 ? 49.319 3.933 -78.824 1.00 96.38 375 SER A N 1
ATOM 2821 C CA . SER A 1 375 ? 48.448 4.111 -79.991 1.00 96.38 375 SER A CA 1
ATOM 2822 C C . SER A 1 375 ? 48.946 5.218 -80.923 1.00 96.38 375 SER A C 1
ATOM 2824 O O . SER A 1 375 ? 48.892 5.050 -82.139 1.00 96.38 3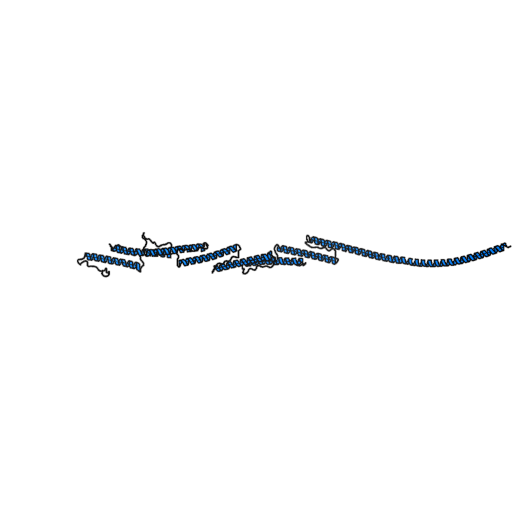75 SER A O 1
ATOM 2826 N N . GLU A 1 376 ? 49.439 6.335 -80.383 1.00 95.12 376 GLU A N 1
ATOM 2827 C CA . GLU A 1 376 ? 50.056 7.410 -81.171 1.00 95.12 376 GLU A CA 1
ATOM 2828 C C . GLU A 1 376 ? 51.325 6.923 -81.876 1.00 95.12 376 GLU A C 1
ATOM 2830 O O . GLU A 1 376 ? 51.500 7.172 -83.070 1.00 95.12 376 GLU A O 1
ATOM 2835 N N . GLN A 1 377 ? 52.167 6.154 -81.177 1.00 95.31 377 GLN A N 1
ATOM 2836 C CA . GLN A 1 377 ? 53.348 5.536 -81.776 1.00 95.31 377 GLN A CA 1
ATOM 2837 C C . GLN A 1 377 ? 52.967 4.551 -82.888 1.00 95.31 377 GLN A C 1
ATOM 2839 O O . GLN A 1 377 ? 53.542 4.607 -83.970 1.00 95.31 377 GLN A O 1
ATOM 2844 N N . LEU A 1 378 ? 51.966 3.693 -82.665 1.00 94.81 378 LEU A N 1
ATOM 2845 C CA . LEU A 1 378 ? 51.468 2.766 -83.687 1.00 94.81 378 LEU A CA 1
ATOM 2846 C C . LEU A 1 378 ? 50.920 3.494 -84.921 1.00 94.81 378 LEU A C 1
ATOM 2848 O O . LEU A 1 378 ? 51.121 3.026 -86.040 1.00 94.81 378 LEU A O 1
ATOM 2852 N N . LEU A 1 379 ? 50.245 4.635 -84.745 1.00 94.75 379 LEU A N 1
ATOM 2853 C CA . LEU A 1 379 ? 49.797 5.467 -85.865 1.00 94.75 379 LEU A CA 1
ATOM 2854 C C . LEU A 1 379 ? 50.985 6.027 -86.657 1.00 94.75 379 LEU A C 1
ATOM 2856 O O . LEU A 1 379 ? 50.972 5.959 -87.886 1.00 94.75 379 LEU A O 1
ATOM 2860 N N . ALA A 1 380 ? 52.017 6.530 -85.975 1.00 94.44 380 ALA A N 1
ATOM 2861 C CA . ALA A 1 380 ? 53.238 7.010 -86.621 1.00 94.44 380 ALA A CA 1
ATOM 2862 C C . ALA A 1 380 ? 53.969 5.881 -87.373 1.00 94.44 380 ALA A C 1
ATOM 2864 O O . ALA A 1 380 ? 54.343 6.042 -88.536 1.00 94.44 380 ALA A O 1
ATOM 2865 N N . ASP A 1 381 ? 54.102 4.707 -86.751 1.00 94.44 381 ASP A N 1
ATOM 2866 C CA . ASP A 1 381 ? 54.701 3.522 -87.367 1.00 94.44 381 ASP A CA 1
ATOM 2867 C C . ASP A 1 381 ? 53.891 3.061 -88.590 1.00 94.44 381 ASP A C 1
ATOM 2869 O O . ASP A 1 381 ? 54.464 2.735 -89.630 1.00 94.44 381 ASP A O 1
ATOM 2873 N N . SER A 1 382 ? 52.555 3.100 -88.514 1.00 95.31 382 SER A N 1
ATOM 2874 C CA . SER A 1 382 ? 51.670 2.784 -89.640 1.00 95.31 382 SER A CA 1
ATOM 2875 C C . SER A 1 382 ? 51.818 3.774 -90.800 1.00 95.31 382 SER A C 1
ATOM 2877 O O . SER A 1 382 ? 51.739 3.357 -91.955 1.00 95.31 382 SER A O 1
ATOM 2879 N N . GLN A 1 383 ? 52.027 5.067 -90.530 1.00 93.31 383 GLN A N 1
ATOM 2880 C CA . GLN A 1 383 ? 52.272 6.074 -91.570 1.00 93.31 383 GLN A CA 1
ATOM 2881 C C . GLN A 1 383 ? 53.623 5.857 -92.253 1.00 93.31 383 GLN A C 1
ATOM 2883 O O . GLN A 1 383 ? 53.693 5.857 -93.482 1.00 93.31 383 GLN A O 1
ATOM 2888 N N . ASN A 1 384 ? 54.675 5.601 -91.471 1.00 93.56 384 ASN A N 1
ATOM 2889 C CA . ASN A 1 384 ? 55.997 5.265 -91.999 1.00 93.56 384 ASN A CA 1
ATOM 2890 C C . ASN A 1 384 ? 55.949 3.993 -92.851 1.00 93.56 384 ASN A C 1
ATOM 2892 O O . ASN A 1 384 ? 56.552 3.941 -93.918 1.00 93.56 384 ASN A O 1
ATOM 2896 N N . MET A 1 385 ? 55.196 2.982 -92.412 1.00 92.75 385 MET A N 1
ATOM 2897 C CA . MET A 1 385 ? 54.988 1.753 -93.175 1.00 92.75 385 MET A CA 1
ATOM 2898 C C . MET A 1 385 ? 54.245 2.013 -94.490 1.00 92.75 385 MET A C 1
ATOM 2900 O O . MET A 1 385 ? 54.620 1.448 -95.514 1.00 92.75 385 MET A O 1
ATOM 2904 N N . GLY A 1 386 ? 53.238 2.893 -94.489 1.00 92.50 386 GLY A N 1
ATOM 2905 C CA . GLY A 1 386 ? 52.557 3.337 -95.707 1.00 92.50 386 GLY A CA 1
ATOM 2906 C C . GLY A 1 386 ? 53.503 4.042 -96.682 1.00 92.50 386 GLY A C 1
ATOM 2907 O O . GLY A 1 386 ? 53.547 3.683 -97.856 1.00 92.50 386 GLY A O 1
ATOM 2908 N N . ALA A 1 387 ? 54.322 4.972 -96.185 1.00 90.56 387 ALA A N 1
ATOM 2909 C CA . ALA A 1 387 ? 55.327 5.663 -96.992 1.00 90.56 387 ALA A CA 1
ATOM 2910 C C . ALA A 1 387 ? 56.381 4.696 -97.558 1.00 90.56 387 ALA A C 1
ATOM 2912 O O . ALA A 1 387 ? 56.691 4.751 -98.744 1.00 90.56 387 ALA A O 1
ATOM 2913 N N . ALA A 1 388 ? 56.883 3.759 -96.747 1.00 89.88 388 ALA A N 1
ATOM 2914 C CA . ALA A 1 388 ? 57.827 2.735 -97.194 1.00 89.88 388 ALA A CA 1
ATOM 2915 C C . ALA A 1 388 ? 57.208 1.784 -98.233 1.00 89.88 388 ALA A C 1
ATOM 2917 O O . ALA A 1 388 ? 57.889 1.348 -99.164 1.00 89.88 388 ALA A O 1
ATOM 2918 N N . ALA A 1 389 ? 55.916 1.465 -98.103 1.00 90.38 389 ALA A N 1
ATOM 2919 C CA . ALA A 1 389 ? 55.186 0.682 -99.093 1.00 90.38 389 ALA A CA 1
ATOM 2920 C C . ALA A 1 389 ? 55.031 1.444 -100.423 1.00 90.38 389 ALA A C 1
ATOM 2922 O O . ALA A 1 389 ? 55.260 0.851 -101.478 1.00 90.38 389 ALA A O 1
AT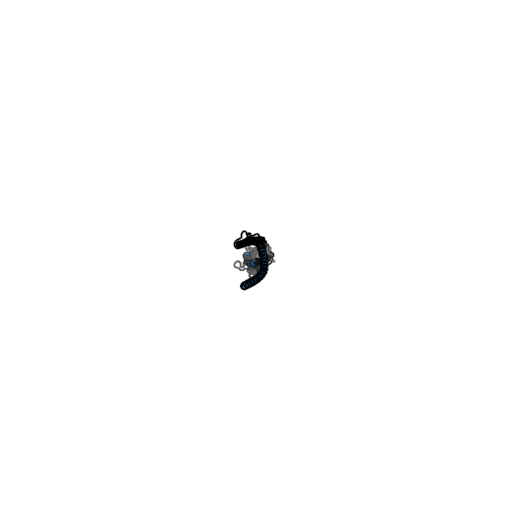OM 2923 N N . GLU A 1 390 ? 54.719 2.747 -100.397 1.00 87.56 390 GLU A N 1
ATOM 2924 C CA . GLU A 1 390 ? 54.699 3.604 -101.596 1.00 87.56 390 GLU A CA 1
ATOM 2925 C C . GLU A 1 390 ? 56.089 3.719 -102.241 1.00 87.56 390 GLU A C 1
ATOM 2927 O O . GLU A 1 390 ? 56.228 3.510 -103.450 1.00 87.56 390 GLU A O 1
ATOM 2932 N N . GLU A 1 391 ? 57.127 3.973 -101.436 1.00 88.06 391 GLU A N 1
ATOM 2933 C CA . GLU A 1 391 ? 58.517 4.048 -101.892 1.00 88.06 391 GLU A CA 1
ATOM 2934 C C . GLU A 1 391 ? 58.973 2.726 -102.512 1.00 88.06 391 GLU A C 1
ATOM 2936 O O . GLU A 1 391 ? 59.639 2.750 -103.536 1.00 88.06 391 GLU A O 1
ATOM 2941 N N . THR A 1 392 ? 58.583 1.574 -101.957 1.00 88.94 392 THR A N 1
ATOM 2942 C CA . THR A 1 392 ? 58.908 0.250 -102.521 1.00 88.94 392 THR A CA 1
ATOM 2943 C C . THR A 1 392 ? 58.109 -0.043 -103.797 1.00 88.94 392 THR A C 1
ATOM 2945 O O . THR A 1 392 ? 58.625 -0.661 -104.733 1.00 88.94 392 THR A O 1
ATOM 2948 N N . SER A 1 393 ? 56.855 0.415 -103.872 1.00 89.44 393 SER A N 1
ATOM 2949 C CA . SER A 1 393 ? 55.985 0.209 -105.034 1.00 89.44 393 SER A CA 1
ATOM 2950 C C . SER A 1 393 ? 56.505 0.916 -106.291 1.00 89.44 393 SER A C 1
ATOM 2952 O O . SER A 1 393 ? 56.341 0.395 -107.397 1.00 89.44 393 SER A O 1
ATOM 2954 N N . ALA A 1 394 ? 57.148 2.081 -106.160 1.00 85.12 394 ALA A N 1
ATOM 2955 C CA . ALA A 1 394 ? 57.639 2.838 -107.313 1.00 85.12 394 ALA A CA 1
ATOM 2956 C C . ALA A 1 394 ? 58.774 2.113 -108.083 1.00 85.12 394 ALA A C 1
ATOM 2958 O O . ALA A 1 394 ? 58.614 1.885 -109.286 1.00 85.12 394 ALA A O 1
ATOM 2959 N N . PRO A 1 395 ? 59.875 1.658 -107.447 1.00 85.31 395 PRO A N 1
ATOM 2960 C CA . PRO A 1 395 ? 60.881 0.807 -108.070 1.00 85.31 395 PRO A CA 1
ATOM 2961 C C . PRO A 1 395 ? 60.330 -0.538 -108.534 1.00 85.31 395 PRO A C 1
ATOM 2963 O O . PRO A 1 395 ? 60.759 -1.034 -109.567 1.00 85.31 395 PRO A O 1
ATOM 2966 N N . ALA A 1 396 ? 59.372 -1.142 -107.824 1.00 87.31 396 ALA A N 1
ATOM 2967 C CA . ALA A 1 396 ? 58.755 -2.383 -108.293 1.00 87.31 396 ALA A CA 1
ATOM 2968 C C . ALA A 1 396 ? 58.066 -2.188 -109.659 1.00 87.31 396 ALA A C 1
ATOM 2970 O O . ALA A 1 396 ? 58.228 -3.018 -110.554 1.00 87.31 396 ALA A O 1
ATOM 2971 N N . GLY A 1 397 ? 57.375 -1.059 -109.858 1.00 85.31 397 GLY A N 1
ATOM 2972 C CA . GLY A 1 397 ? 56.789 -0.687 -111.149 1.00 85.31 397 GLY A CA 1
ATOM 2973 C C . GLY A 1 397 ? 57.829 -0.404 -112.241 1.00 85.31 397 GLY A C 1
ATOM 2974 O O . GLY A 1 397 ? 57.654 -0.830 -113.388 1.00 85.31 397 GLY A O 1
ATOM 2975 N N . THR A 1 398 ? 58.940 0.264 -111.906 1.00 87.06 398 THR A N 1
ATOM 2976 C CA . THR A 1 398 ? 60.026 0.500 -112.877 1.00 87.06 398 THR A CA 1
ATOM 2977 C C . THR A 1 398 ? 60.761 -0.790 -113.237 1.00 87.06 398 THR A C 1
ATOM 2979 O O . THR A 1 398 ? 61.049 -1.007 -114.411 1.00 87.06 398 THR A O 1
ATOM 2982 N N . VAL A 1 399 ? 61.004 -1.680 -112.271 1.00 90.06 399 VAL A N 1
ATOM 2983 C CA . VAL A 1 399 ? 61.584 -3.013 -112.490 1.00 90.06 399 VAL A CA 1
ATOM 2984 C C . VAL A 1 399 ? 60.659 -3.871 -113.345 1.00 90.06 399 VAL A C 1
ATOM 2986 O O . VAL A 1 399 ? 61.145 -4.507 -114.274 1.00 90.06 399 VAL A O 1
ATOM 2989 N N . ALA A 1 400 ? 59.347 -3.862 -113.096 1.00 90.31 400 ALA A N 1
ATOM 2990 C CA . ALA A 1 400 ? 58.381 -4.570 -113.936 1.00 90.31 400 ALA A CA 1
ATOM 2991 C C . ALA A 1 400 ? 58.431 -4.069 -115.391 1.00 90.31 400 ALA A C 1
ATOM 2993 O O . ALA A 1 400 ? 58.575 -4.868 -116.314 1.00 90.31 400 ALA A O 1
ATOM 2994 N N . SER A 1 401 ? 58.434 -2.746 -115.588 1.00 89.00 401 SER A N 1
ATOM 2995 C CA . SER A 1 401 ? 58.556 -2.131 -116.920 1.00 89.00 401 SER A CA 1
ATOM 2996 C C . SER A 1 401 ? 59.885 -2.484 -117.600 1.00 89.00 401 SER A C 1
ATOM 2998 O O . SER A 1 401 ? 59.928 -2.791 -118.790 1.00 89.00 401 SER A O 1
ATOM 3000 N N . ALA A 1 402 ? 60.989 -2.476 -116.847 1.00 89.88 402 ALA A N 1
ATOM 3001 C CA . ALA A 1 402 ? 62.305 -2.856 -117.350 1.00 89.88 402 ALA A CA 1
ATOM 3002 C C . ALA A 1 402 ? 62.373 -4.347 -117.710 1.00 89.88 402 ALA A C 1
ATOM 3004 O O . ALA A 1 402 ? 62.953 -4.696 -118.736 1.00 89.88 402 ALA A O 1
ATOM 3005 N N . ALA A 1 403 ? 61.769 -5.224 -116.906 1.00 90.81 403 ALA A N 1
ATOM 3006 C CA . ALA A 1 403 ? 61.676 -6.651 -117.194 1.00 90.81 403 ALA A CA 1
ATOM 3007 C C . ALA A 1 403 ? 60.876 -6.910 -118.481 1.00 90.81 403 ALA A C 1
ATOM 3009 O O . ALA A 1 403 ? 61.280 -7.739 -119.296 1.00 90.81 403 ALA A O 1
ATOM 3010 N N . GLU A 1 404 ? 59.801 -6.156 -118.712 1.00 90.31 404 GLU A N 1
ATOM 3011 C CA . GLU A 1 404 ? 59.016 -6.220 -119.946 1.00 90.31 404 GLU A CA 1
ATOM 3012 C C . GLU A 1 404 ? 59.824 -5.732 -121.160 1.00 90.31 404 GLU A C 1
ATOM 3014 O O . GLU A 1 404 ? 59.879 -6.410 -122.186 1.00 90.31 404 GLU A O 1
ATOM 3019 N N . GLN A 1 405 ? 60.584 -4.641 -121.016 1.00 91.25 405 GLN A N 1
ATOM 3020 C CA . GLN A 1 405 ? 61.506 -4.167 -122.054 1.00 91.25 405 GLN A CA 1
ATOM 3021 C C . GLN A 1 405 ? 62.625 -5.178 -122.355 1.00 91.25 405 GLN A C 1
ATOM 3023 O O . GLN A 1 405 ? 62.977 -5.396 -123.515 1.00 91.25 405 GLN A O 1
ATOM 3028 N N . VAL A 1 406 ? 63.197 -5.815 -121.327 1.00 91.69 406 VAL A N 1
ATOM 3029 C CA . VAL A 1 406 ? 64.185 -6.891 -121.496 1.00 91.69 406 VAL A CA 1
ATOM 3030 C C . VAL A 1 406 ? 63.558 -8.068 -122.235 1.00 91.69 406 VAL A C 1
ATOM 3032 O O . VAL A 1 406 ? 64.190 -8.602 -123.142 1.00 91.69 406 VAL A O 1
ATOM 3035 N N . SER A 1 407 ? 62.316 -8.436 -121.914 1.00 92.81 407 SER A N 1
ATOM 3036 C CA . SER A 1 407 ? 61.578 -9.474 -122.638 1.00 92.81 407 SER A CA 1
ATOM 3037 C C . SER A 1 407 ? 61.433 -9.129 -124.127 1.00 92.81 407 SER A C 1
ATOM 3039 O O . SER A 1 407 ? 61.782 -9.945 -124.982 1.00 92.81 407 SER A O 1
ATOM 3041 N N . VAL A 1 408 ? 61.049 -7.887 -124.454 1.00 91.75 408 VAL A N 1
ATOM 3042 C CA . VAL A 1 408 ? 60.983 -7.388 -125.841 1.00 91.75 408 VAL A CA 1
ATOM 3043 C C . VAL A 1 408 ? 62.350 -7.446 -126.527 1.00 91.75 408 VAL A C 1
ATOM 3045 O O . VAL A 1 408 ? 62.453 -7.904 -127.666 1.00 91.75 408 VAL A O 1
ATOM 3048 N N . ASN A 1 409 ? 63.420 -7.034 -125.844 1.00 91.00 409 ASN A N 1
ATOM 3049 C CA . ASN A 1 409 ? 64.776 -7.092 -126.388 1.00 91.00 409 ASN A CA 1
ATOM 3050 C C . ASN A 1 409 ? 65.223 -8.533 -126.654 1.00 91.00 409 ASN A C 1
ATOM 3052 O O . ASN A 1 409 ? 65.771 -8.802 -127.719 1.00 91.00 409 ASN A O 1
ATOM 3056 N N . VAL A 1 410 ? 64.970 -9.462 -125.728 1.00 92.12 410 VAL A N 1
ATOM 3057 C CA . VAL A 1 410 ? 65.266 -10.891 -125.910 1.00 92.12 410 VAL A CA 1
ATOM 3058 C C . VAL A 1 410 ? 64.496 -11.448 -127.108 1.00 92.12 410 VAL A C 1
ATOM 3060 O O . VAL A 1 410 ? 65.087 -12.164 -127.913 1.00 92.12 410 VAL A O 1
ATOM 3063 N N . GLN A 1 411 ? 63.229 -11.066 -127.296 1.00 89.62 411 GLN A N 1
ATOM 3064 C CA . GLN A 1 411 ? 62.438 -11.461 -128.466 1.00 89.62 411 GLN A CA 1
ATOM 3065 C C . GLN A 1 411 ? 63.026 -10.910 -129.778 1.00 89.62 411 GLN A C 1
ATOM 3067 O O . GLN A 1 411 ? 63.108 -11.620 -130.783 1.00 89.62 411 GLN A O 1
ATOM 3072 N N . SER A 1 412 ? 63.481 -9.655 -129.768 1.00 90.19 412 SER A N 1
ATOM 3073 C CA . SER A 1 412 ? 64.162 -9.025 -130.906 1.00 90.19 412 SER A CA 1
ATOM 3074 C C . SER A 1 412 ? 65.493 -9.711 -131.225 1.00 90.19 412 SER A C 1
ATOM 3076 O O . SER A 1 412 ? 65.776 -10.008 -132.383 1.00 90.19 412 SER A O 1
ATOM 3078 N N . VAL A 1 413 ? 66.294 -10.033 -130.202 1.00 91.50 413 VAL A N 1
ATOM 3079 C CA . VAL A 1 413 ? 67.553 -10.781 -130.347 1.00 91.50 413 VAL A CA 1
ATOM 3080 C C . VAL A 1 413 ? 67.292 -12.183 -130.883 1.00 91.50 413 VAL A C 1
ATOM 3082 O O . VAL A 1 413 ? 68.000 -12.605 -131.789 1.00 91.50 413 VAL A O 1
ATOM 3085 N N . ALA A 1 414 ? 66.274 -12.889 -130.386 1.00 90.06 414 ALA A N 1
ATOM 3086 C CA . ALA A 1 414 ? 65.881 -14.194 -130.913 1.00 90.06 414 ALA A CA 1
ATOM 3087 C C . ALA A 1 414 ? 65.536 -14.101 -132.408 1.00 90.06 414 ALA A C 1
ATOM 3089 O O . ALA A 1 414 ? 66.074 -14.854 -133.215 1.00 90.06 414 ALA A O 1
ATOM 3090 N N . THR A 1 415 ? 64.752 -13.089 -132.791 1.00 86.38 415 THR A N 1
ATOM 3091 C CA . THR A 1 415 ? 64.427 -12.804 -134.199 1.00 86.38 415 THR A CA 1
ATOM 3092 C C . THR A 1 415 ? 65.688 -12.503 -135.025 1.00 86.38 415 THR A C 1
ATOM 3094 O O . THR A 1 415 ? 65.835 -12.980 -136.150 1.00 86.38 415 THR A O 1
ATOM 3097 N N . GLY A 1 416 ? 66.634 -11.740 -134.468 1.00 89.19 416 GLY A N 1
ATOM 3098 C CA . GLY A 1 416 ? 67.921 -11.444 -135.098 1.00 89.19 416 GLY A CA 1
ATOM 3099 C C . GLY A 1 416 ? 68.814 -12.678 -135.250 1.00 89.19 416 GLY A C 1
ATOM 3100 O O . GLY A 1 416 ? 69.449 -12.844 -136.289 1.00 89.19 416 GLY A O 1
ATOM 3101 N N . ILE A 1 417 ? 68.833 -13.578 -134.263 1.00 89.19 417 ILE A N 1
ATOM 3102 C CA . ILE A 1 417 ? 69.522 -14.872 -134.347 1.00 89.19 417 ILE A CA 1
ATOM 3103 C C . ILE A 1 417 ? 68.898 -15.729 -135.449 1.00 89.19 417 ILE A C 1
ATOM 3105 O O . ILE A 1 417 ? 69.644 -16.326 -136.221 1.00 89.19 417 ILE A O 1
ATOM 3109 N N . ASP A 1 418 ? 67.570 -15.755 -135.582 1.00 89.12 418 ASP A N 1
ATOM 3110 C CA . ASP A 1 418 ? 66.894 -16.488 -136.660 1.00 89.12 418 ASP A CA 1
ATOM 3111 C C . ASP A 1 418 ? 67.281 -15.947 -138.046 1.00 89.12 418 ASP A C 1
ATOM 3113 O O . ASP A 1 418 ? 67.617 -16.719 -138.950 1.00 89.12 418 ASP A O 1
ATOM 3117 N N . GLN A 1 419 ? 67.332 -14.620 -138.208 1.00 87.69 419 GLN A N 1
ATOM 3118 C CA . GLN A 1 419 ? 67.819 -13.981 -139.437 1.00 87.69 419 GLN A CA 1
ATOM 3119 C C . GLN A 1 419 ? 69.305 -14.253 -139.690 1.00 87.69 419 GLN A C 1
ATOM 3121 O O . GLN A 1 419 ? 69.704 -14.533 -140.820 1.00 87.69 419 GLN A O 1
ATOM 3126 N N . MET A 1 420 ? 70.141 -14.191 -138.655 1.00 88.50 420 MET A N 1
ATOM 3127 C CA . MET A 1 420 ? 71.573 -14.443 -138.776 1.00 88.50 420 MET A CA 1
ATOM 3128 C C . MET A 1 420 ? 71.846 -15.909 -139.118 1.00 88.50 420 MET A C 1
ATOM 3130 O O . MET A 1 420 ? 72.681 -16.179 -139.974 1.00 88.50 420 MET A O 1
ATOM 3134 N N . ASN A 1 421 ? 71.104 -16.851 -138.533 1.00 91.06 421 ASN A N 1
ATOM 3135 C CA . ASN A 1 421 ? 71.133 -18.259 -138.922 1.00 91.06 421 ASN A CA 1
ATOM 3136 C C . ASN A 1 421 ? 70.731 -18.440 -140.389 1.00 91.06 421 ASN A C 1
ATOM 3138 O O . ASN A 1 421 ? 71.379 -19.209 -141.099 1.00 91.06 421 ASN A O 1
ATOM 3142 N N . ALA A 1 422 ? 69.716 -17.717 -140.872 1.00 87.12 422 ALA A N 1
ATOM 3143 C CA . ALA A 1 422 ? 69.356 -17.727 -142.288 1.00 87.12 422 ALA A CA 1
ATOM 3144 C C . ALA A 1 422 ? 70.502 -17.201 -143.177 1.00 87.12 422 ALA A C 1
ATOM 3146 O O . ALA A 1 422 ? 70.866 -17.860 -144.151 1.00 87.12 422 ALA A O 1
ATOM 3147 N N . SER A 1 423 ? 71.138 -16.086 -142.801 1.00 87.12 423 SER A N 1
ATOM 3148 C CA . SER A 1 423 ? 72.301 -15.524 -143.505 1.00 87.12 423 SER A CA 1
ATOM 3149 C C . SER A 1 423 ? 73.525 -16.438 -143.466 1.00 87.12 423 SER A C 1
ATOM 3151 O O . SER A 1 423 ? 74.190 -16.611 -144.480 1.00 87.12 423 SER A O 1
ATOM 3153 N N . ILE A 1 424 ? 73.827 -17.077 -142.332 1.00 88.62 424 ILE A N 1
ATOM 3154 C CA . ILE A 1 424 ? 74.906 -18.070 -142.222 1.00 88.62 424 ILE A CA 1
ATOM 3155 C C . ILE A 1 424 ? 74.619 -19.253 -143.145 1.00 88.62 424 ILE A C 1
ATOM 3157 O O . ILE A 1 424 ? 75.535 -19.753 -143.789 1.00 88.62 424 ILE A O 1
ATOM 3161 N N . LYS A 1 425 ? 73.359 -19.683 -143.259 1.00 87.25 425 LYS A N 1
ATOM 3162 C CA . LYS A 1 425 ? 72.954 -20.745 -144.186 1.00 87.25 425 LYS A CA 1
ATOM 3163 C C . LYS A 1 425 ? 73.164 -20.332 -145.651 1.00 87.25 425 LYS A C 1
ATOM 3165 O O . LYS A 1 425 ? 73.658 -21.135 -146.437 1.00 87.25 425 LYS A O 1
ATOM 3170 N N . GLU A 1 426 ? 72.856 -19.084 -145.997 1.00 85.62 426 GLU A N 1
ATOM 3171 C CA . GLU A 1 426 ? 73.133 -18.464 -147.307 1.00 85.62 426 GLU A CA 1
ATOM 3172 C C . GLU A 1 426 ? 74.639 -18.323 -147.594 1.00 85.62 426 GLU A C 1
ATOM 3174 O O . GLU A 1 426 ? 75.092 -18.656 -148.688 1.00 85.62 426 GLU A O 1
ATOM 3179 N N . ILE A 1 427 ? 75.445 -17.907 -146.611 1.00 85.12 427 ILE A N 1
ATOM 3180 C CA . ILE A 1 427 ? 76.909 -17.818 -146.728 1.00 85.12 427 ILE A CA 1
ATOM 3181 C C . ILE A 1 427 ? 77.511 -19.211 -146.861 1.00 85.12 427 ILE A C 1
ATOM 3183 O O . ILE A 1 427 ? 78.366 -19.417 -147.711 1.00 85.12 427 ILE A O 1
ATOM 3187 N N . ALA A 1 428 ? 77.069 -20.180 -146.059 1.00 84.44 428 ALA A N 1
ATOM 3188 C CA . ALA A 1 428 ? 77.516 -21.564 -146.162 1.00 84.44 428 ALA A CA 1
ATOM 3189 C C . ALA A 1 428 ? 77.190 -22.139 -147.547 1.00 84.44 428 ALA A C 1
ATOM 3191 O O . ALA A 1 428 ? 78.032 -22.806 -148.144 1.00 84.44 428 ALA A O 1
ATOM 3192 N N . LYS A 1 429 ? 76.010 -21.822 -148.095 1.00 85.25 429 LYS A N 1
ATOM 3193 C CA . LYS A 1 429 ? 75.642 -22.153 -149.475 1.00 85.25 429 LYS A CA 1
ATOM 3194 C C . LYS A 1 429 ? 76.560 -21.461 -150.490 1.00 85.25 429 LYS A C 1
ATOM 3196 O O . LYS A 1 429 ? 77.132 -22.142 -151.331 1.00 85.25 429 LYS A O 1
ATOM 3201 N N . SER A 1 430 ? 76.779 -20.153 -150.362 1.00 83.56 430 SER A N 1
ATOM 3202 C CA . SER A 1 430 ? 77.676 -19.370 -151.230 1.00 83.56 430 SER A CA 1
ATOM 3203 C C . SER A 1 430 ? 79.125 -19.862 -151.175 1.00 83.56 430 SER A C 1
ATOM 3205 O O . SER A 1 430 ? 79.799 -19.950 -152.194 1.00 83.56 430 SER A O 1
ATOM 3207 N N . ALA A 1 431 ? 79.617 -20.222 -149.990 1.00 82.81 431 ALA A N 1
ATOM 3208 C CA . ALA A 1 431 ? 80.949 -20.770 -149.781 1.00 82.81 431 ALA A CA 1
ATOM 3209 C C . ALA A 1 431 ? 81.066 -22.184 -150.363 1.00 82.81 431 ALA A C 1
ATOM 3211 O O . ALA A 1 431 ? 82.088 -22.506 -150.964 1.00 82.81 431 ALA A O 1
ATOM 3212 N N . ALA A 1 432 ? 80.023 -23.013 -150.245 1.00 82.00 432 ALA A N 1
ATOM 3213 C CA . ALA A 1 432 ? 79.967 -24.312 -150.909 1.00 82.00 432 ALA A CA 1
ATOM 3214 C C . ALA A 1 432 ? 79.943 -24.164 -152.441 1.00 82.00 432 ALA A C 1
ATOM 3216 O O . ALA A 1 432 ? 80.666 -24.878 -153.136 1.00 82.00 432 ALA A O 1
ATOM 3217 N N . GLU A 1 433 ? 79.184 -23.209 -152.982 1.00 81.50 433 GLU A N 1
ATOM 3218 C CA . GLU A 1 433 ? 79.180 -22.869 -154.411 1.00 81.50 433 GLU A CA 1
ATOM 3219 C C . GLU A 1 433 ? 80.560 -22.374 -154.870 1.00 81.50 433 GLU A C 1
ATOM 3221 O O . GLU A 1 433 ? 81.101 -22.889 -155.849 1.00 81.50 433 GLU A O 1
ATOM 3226 N N . ALA A 1 434 ? 81.189 -21.463 -154.123 1.00 80.81 434 ALA A N 1
ATOM 3227 C CA . ALA A 1 434 ? 82.537 -20.966 -154.393 1.00 80.81 434 ALA A CA 1
ATOM 3228 C C . ALA A 1 434 ? 83.594 -22.080 -154.332 1.00 80.81 434 ALA A C 1
ATOM 3230 O O . ALA A 1 434 ? 84.459 -22.151 -155.203 1.00 80.81 434 ALA A O 1
ATOM 3231 N N . ALA A 1 435 ? 83.506 -22.990 -153.358 1.00 80.88 435 ALA A N 1
ATOM 3232 C CA . ALA A 1 435 ? 84.367 -24.165 -153.282 1.00 80.88 435 ALA A CA 1
ATOM 3233 C C . ALA A 1 435 ? 84.147 -25.098 -154.483 1.00 80.88 435 ALA A C 1
ATOM 3235 O O . ALA A 1 435 ? 85.110 -25.619 -155.037 1.00 80.88 435 ALA A O 1
ATOM 3236 N N . THR A 1 436 ? 82.904 -25.263 -154.942 1.00 80.56 436 THR A N 1
ATOM 3237 C CA . THR A 1 436 ? 82.576 -26.054 -156.140 1.00 80.56 436 THR A CA 1
ATOM 3238 C C . THR A 1 436 ? 83.162 -25.418 -157.404 1.00 80.56 436 THR A C 1
ATOM 3240 O O . THR A 1 436 ? 83.760 -26.115 -158.226 1.00 80.56 436 THR A O 1
ATOM 3243 N N . VAL A 1 437 ? 83.061 -24.092 -157.542 1.00 80.31 437 VAL A N 1
ATOM 3244 C CA . VAL A 1 437 ? 83.657 -23.308 -158.638 1.00 80.31 437 VAL A CA 1
ATOM 3245 C C . VAL A 1 437 ? 85.180 -23.415 -158.610 1.00 80.31 437 VAL A C 1
ATOM 3247 O O . VAL A 1 437 ? 85.788 -23.710 -159.636 1.00 80.31 437 VAL A O 1
ATOM 3250 N N . ALA A 1 438 ? 85.801 -23.250 -157.440 1.00 78.19 438 ALA A N 1
ATOM 3251 C CA . ALA A 1 438 ? 87.242 -23.389 -157.268 1.00 78.19 438 ALA A CA 1
ATOM 3252 C C . ALA A 1 438 ? 87.716 -24.808 -157.615 1.00 78.19 438 ALA A C 1
ATOM 3254 O O . ALA A 1 438 ? 88.679 -24.967 -158.358 1.00 78.19 438 ALA A O 1
ATOM 3255 N N . ASN A 1 439 ? 87.003 -25.844 -157.165 1.00 78.50 439 ASN A N 1
ATOM 3256 C CA . ASN A 1 439 ? 87.343 -27.234 -157.471 1.00 78.50 439 ASN A CA 1
ATOM 3257 C C . ASN A 1 439 ? 87.164 -27.551 -158.970 1.00 78.50 439 ASN A C 1
ATOM 3259 O O . ASN A 1 439 ? 87.944 -28.301 -159.554 1.00 78.50 439 ASN A O 1
ATOM 3263 N N . SER A 1 440 ? 86.176 -26.929 -159.622 1.00 75.12 440 SER A N 1
ATOM 3264 C CA . SER A 1 440 ? 85.985 -26.999 -161.079 1.00 75.12 440 SER A CA 1
ATOM 3265 C C . SER A 1 440 ? 87.126 -26.302 -161.830 1.00 75.12 440 SER A C 1
ATOM 3267 O O . SER A 1 440 ? 87.637 -26.840 -162.811 1.00 75.12 440 SER A O 1
ATOM 3269 N N . ALA A 1 441 ? 87.573 -25.139 -161.346 1.00 73.25 441 ALA A N 1
ATOM 3270 C CA . ALA A 1 441 ? 88.703 -24.399 -161.903 1.00 73.25 441 ALA A CA 1
ATOM 3271 C C . ALA A 1 441 ? 90.027 -25.170 -161.756 1.00 73.25 441 ALA A C 1
ATOM 3273 O O . ALA A 1 441 ? 90.782 -25.251 -162.722 1.00 73.25 441 ALA A O 1
ATOM 3274 N N . VAL A 1 442 ? 90.273 -25.808 -160.603 1.00 74.25 442 VAL A N 1
ATOM 3275 C CA . VAL A 1 442 ? 91.439 -26.686 -160.385 1.00 74.25 442 VAL A CA 1
ATOM 3276 C C . VAL A 1 442 ? 91.407 -27.886 -161.335 1.00 74.25 442 VAL A C 1
ATOM 3278 O O . VAL A 1 442 ? 92.383 -28.122 -162.040 1.00 74.25 442 VAL A O 1
ATOM 3281 N N . LYS A 1 443 ? 90.264 -28.572 -161.475 1.00 68.94 443 LYS A N 1
ATOM 3282 C CA . LYS A 1 443 ? 90.106 -29.662 -162.460 1.00 68.94 443 LYS A CA 1
ATOM 3283 C C . LYS A 1 443 ? 90.389 -29.226 -163.902 1.00 68.94 443 LYS A C 1
ATOM 3285 O O . LYS A 1 443 ? 90.907 -30.007 -164.697 1.00 68.94 443 LYS A O 1
ATOM 3290 N N . THR A 1 444 ? 90.041 -27.985 -164.238 1.00 66.88 444 THR A N 1
ATOM 3291 C CA . THR A 1 444 ? 90.287 -27.400 -165.567 1.00 66.88 444 THR A CA 1
ATOM 3292 C C . THR A 1 444 ? 91.771 -27.058 -165.770 1.00 66.88 444 THR A C 1
ATOM 3294 O O . THR A 1 444 ? 92.258 -27.093 -166.897 1.00 66.88 444 THR A O 1
ATOM 3297 N N . ALA A 1 445 ? 92.504 -26.761 -164.691 1.00 62.12 445 ALA A N 1
ATOM 3298 C CA . ALA A 1 445 ? 93.947 -26.528 -164.714 1.00 62.12 445 ALA A CA 1
ATOM 3299 C C . ALA A 1 445 ? 94.771 -27.831 -164.777 1.00 62.12 445 ALA A C 1
ATOM 3301 O O . ALA A 1 445 ? 95.848 -27.819 -165.357 1.00 62.12 445 ALA A O 1
ATOM 3302 N N . GLU A 1 446 ? 94.261 -28.953 -164.254 1.00 64.50 446 GLU A N 1
ATOM 3303 C CA . GLU A 1 446 ? 94.926 -30.274 -164.300 1.00 64.50 446 GLU A CA 1
ATOM 3304 C C . GLU A 1 446 ? 94.717 -31.046 -165.625 1.00 64.50 446 GLU A C 1
ATOM 3306 O O . GLU A 1 446 ? 95.246 -32.141 -165.795 1.00 64.50 446 GLU A O 1
ATOM 3311 N N . THR A 1 447 ? 93.956 -30.498 -166.582 1.00 61.12 447 THR A N 1
ATOM 3312 C CA . THR A 1 447 ? 93.691 -31.112 -167.906 1.00 61.12 447 THR A CA 1
ATOM 3313 C C . THR A 1 447 ? 94.399 -30.415 -169.081 1.00 61.12 447 THR A C 1
ATOM 3315 O O . THR A 1 447 ? 94.044 -30.626 -170.244 1.00 61.12 447 THR A O 1
ATOM 3318 N N . LYS A 1 448 ? 95.442 -29.632 -168.794 1.00 49.12 448 LYS A N 1
ATOM 3319 C CA . LYS A 1 448 ? 96.428 -29.102 -169.749 1.00 49.12 448 LYS A CA 1
ATOM 3320 C C . LYS A 1 448 ? 97.830 -29.367 -169.227 1.00 49.12 448 LYS A C 1
ATOM 3322 O O . LYS A 1 448 ? 98.715 -29.564 -170.087 1.00 49.12 448 LYS A O 1
#

Organism: NCBI:txid2530354

InterPro domains:
  IPR003660 HAMP domain [PF00672] (169-221)
  IPR003660 HAMP domain [PF00672] (261-311)
  IPR003660 HAMP domain [PF18947] (59-128)
  IPR003660 HAMP domain [PS50885] (75-132)
  IPR003660 HAMP domain [PS50885] (172-224)
  IPR003660 HAMP domain [PS50885] (264-316)
  IPR003660 HAMP domain [SM00304] (75-132)
  IPR003660 HAMP domain [SM00304] (172-224)
  IPR003660 HAMP domain [SM00304] (264-316)

Sequence (448 aa):
MRDGDFTVRLDENNGLGEIATVFNQMVSVNQKFVNELIPIHQGVVEEGKVNKQVAHKEFKGTWTASIDAVNEMVNSLVNPTIEIARVLHAVSKGDLSQKFELEVEGKQIKGLFRRIGTTLNKMVDQLNAFALELNRVAVEVGSEGILGSQACVEGVSGIWKDLTASVNLMANNLTNQVRNITKVATAIGVGDLSEKITVDAKGEILQLKDTLNQMVDSLNDFASEVTRVAREVGTEGILGGQAQVRGVAGIWKELTDSVNLMAHNLTDQVRNISEVTTAVANGDLSKKITVEAKGEILELKNTVNQMTARLDGFASEVTRLTKEVVNGKLGGQAVVSGVSGIWQDLTDDVNLMAANLTDQVQRIGGVAIALNNASEQLLADSQNMGAAAEETSAPAGTVASAAEQVSVNVQSVATGIDQMNASIKEIAKSAAEAATVANSAVKTAETK

Secondary structure (DSSP, 8-state):
-GGG-------TTSS-HHHHHHHHHHHHHHHHHHHHHHHHHHHHHTS--TT----GGG--THHHHHHHHHHHHHHHHHHHHHHHHHHHHHHHTT--S----SEETTEE--HHHHHHHHHHHHHHHHHHHHHHHHHHHIIIIIIS--TT-----TT--THHHHHHHHHHHHHHHHHHHHHHHHHHHHHHHTT--S----S---THHHHHHHHHHHHHHHHHHHHHHHHHHIIIIIIS--TT-----TT--THHHHHHHHHHHHHHHHHHHHHHHHHHHHHHHTT-TT----S---THHHHHHHHHHHHHHHHHHHHHHHHHHHHHHHTT--------TT--THHHHHHHHHHHHHHHHHHHHHHHHHHHHHHHHHHHHHHHHHHHHHHHHHHHHHHHHHHHHHHHHHHHHHHHHHHHHHHHHHHHHHHHHHHHHHHHHHHHHHHHHTT-

pLDDT: mean 87.5, std 7.36, range [49.12, 96.38]

Radius of gyration: 83.86 Å; chains: 1; bounding box: 166×47×282 Å